Protein AF-A0A954F5W8-F1 (afdb_monomer)

Secondary structure (DSSP, 8-state):
-HHHHHHHHHHHHHHHHHHHHHHS------PPPPPPPP----------------PPPPPP--------------S---PPP------S-EEEEEE-TTT--EEEEEEEEEEEE-STTS-EEEEEEEEEEEE-TTT--EEEEEEEEEEEEEEEEETTTEEEEESGGGEEEEEEEEEEE-SSSTT-SEEEEEEEEEEETTTTEEE--TTSEEEEEETTEEEEEESEEEETTTTEEEETT-EEEEEEBTTS-EEEEEEPTT--EEEEEEEETTEEEEEEEEEEEEEEEE-SSS-EEEEEEEEEEEEEEETTTEEEEEEEEEEEEEEEEETTEEEEESEEEEEE-TTSSSEEEEEES-TT---EEE-TTS-EEE-

Mean predicted aligned error: 15.66 Å

Sequence (371 aa):
MRKLLIFALLLAAGLFALWRMDREGFTFQREPAEPQASTDTEAAAPEAAPPDAVTPANPPLGTQDPNGEEGQNPEGNQSPAFRAQIKGPASFNKYDQETGRRLFSFEAKDTQAIDAEAFQYRFLGVTVRTYDAVSEEQTAVLVSDAAEGTLDISRTGGLTGLANEGLLSMENVTVDVLQGHPLAPLKLTGEKIDVRIALGQFQSSGQSPVELIGQGIAAKGWALDMDRASGHVHFLGGGEFDFTLEDGSRAHFVTEKGTPLRLNRVETAGATQFTAHVDGGGTLTLEGDDPWTLEARGLSVLASRVGQDSLQIDRVDTSGTIRAQRGSNVFSGSGAKLVRLADMDGLDLSIQDNPKAAISFEDSTGQARTV

Solvent-accessible surface area (backbone atoms only — not comparable to full-atom values): 20203 Å² total; per-residue (Å²): 112,72,71,60,53,53,51,55,51,52,53,52,52,52,53,50,52,54,54,48,54,71,69,55,73,82,75,84,81,79,79,81,85,79,86,85,78,90,78,91,78,92,81,84,85,86,91,82,86,87,84,90,83,83,84,82,79,83,80,80,92,76,83,88,80,87,86,86,80,94,74,77,88,73,78,76,88,71,68,78,80,80,72,62,82,56,72,44,64,46,72,54,73,45,57,42,86,87,79,66,36,53,42,34,40,42,36,23,63,29,33,37,54,76,44,98,74,39,43,37,32,39,29,30,52,31,39,38,40,33,30,35,78,85,78,63,45,74,24,33,41,38,38,23,59,32,32,38,36,38,56,33,71,49,95,85,82,52,84,48,56,55,32,80,57,36,40,30,47,26,30,58,30,40,34,43,32,58,42,82,30,84,50,41,51,28,38,38,39,29,53,44,37,39,31,28,62,76,68,42,32,41,34,27,55,67,82,35,57,36,42,38,44,35,53,20,36,36,35,41,29,16,16,38,43,32,34,38,78,78,32,38,41,33,16,55,36,6,34,39,39,39,33,32,30,71,89,71,32,41,37,42,37,38,40,38,88,59,17,37,35,36,37,37,61,44,95,49,95,91,51,65,30,37,37,40,37,32,66,65,26,32,38,41,35,37,50,62,99,76,41,35,37,41,36,21,32,24,41,36,38,35,32,35,65,42,84,78,58,16,25,40,76,48,34,35,44,40,34,45,62,32,42,39,36,48,83,86,40,62,46,50,29,52,20,37,39,33,38,48,45,98,91,50,102,50,70,49,80,46,68,42,72,45,95,49,67,44,52,38,49,58,49,102,84,74,51,76,43,71,82

Nearest PDB structures (foldseek):
  2wvp-assembly1_A  TM=1.804E-01  e=6.155E+00  Escherichia coli K-12
  4v3h-assembly2_B  TM=1.853E-01  e=5.347E+00  Klebsiella oxytoca
  9e9r-assembly1_A  TM=1.272E-01  e=1.994E+00  Homo sapiens

Radius of gyration: 32.26 Å; Cα contacts (8 Å, |Δi|>4): 833; chains: 1; bounding box: 69×58×114 Å

pLDDT: mean 76.97, std 22.06, range [29.44, 98.31]

Structure (mmCIF, N/CA/C/O backbone):
data_AF-A0A954F5W8-F1
#
_entry.id   AF-A0A954F5W8-F1
#
loop_
_atom_site.group_PDB
_atom_site.id
_atom_site.type_symbol
_atom_site.label_atom_id
_atom_site.label_alt_id
_atom_site.label_comp_id
_atom_site.label_asym_id
_atom_site.label_entity_id
_atom_site.label_seq_id
_atom_site.pdbx_PDB_ins_code
_atom_site.Cartn_x
_atom_site.Cartn_y
_atom_site.Cartn_z
_atom_site.occupancy
_atom_site.B_iso_or_equiv
_atom_site.auth_seq_id
_atom_site.auth_comp_id
_atom_site.auth_asym_id
_atom_site.auth_atom_id
_atom_site.pdbx_PDB_model_num
ATOM 1 N N . MET A 1 1 ? -17.135 36.027 24.284 1.00 56.44 1 MET A N 1
ATOM 2 C CA . MET A 1 1 ? -17.533 37.089 23.325 1.00 56.44 1 MET A CA 1
ATOM 3 C C . MET A 1 1 ? -16.518 37.338 22.202 1.00 56.44 1 MET A C 1
ATOM 5 O O . MET A 1 1 ? -16.939 37.314 21.058 1.00 56.44 1 MET A O 1
ATOM 9 N N . ARG A 1 2 ? -15.205 37.511 22.456 1.00 47.22 2 ARG A N 1
ATOM 10 C CA . ARG A 1 2 ? -14.198 37.765 21.387 1.00 47.22 2 ARG A CA 1
ATOM 11 C C . ARG A 1 2 ? -14.176 36.730 20.246 1.00 47.22 2 ARG A C 1
ATOM 13 O O . ARG A 1 2 ? -14.121 37.122 19.090 1.00 47.22 2 ARG A O 1
ATOM 20 N N . LYS A 1 3 ? -14.279 35.431 20.557 1.00 55.47 3 LYS A N 1
ATOM 21 C CA . LYS A 1 3 ? -14.290 34.352 19.545 1.00 55.47 3 LYS A CA 1
ATOM 22 C C . LYS A 1 3 ? -15.509 34.413 18.607 1.00 55.47 3 LYS A C 1
ATOM 24 O O . LYS A 1 3 ? -15.385 34.138 17.422 1.00 55.47 3 LYS A O 1
ATOM 29 N N . LEU A 1 4 ? -16.658 34.853 19.123 1.00 73.31 4 LEU A N 1
ATOM 30 C CA . LEU A 1 4 ? -17.909 34.964 18.363 1.00 73.31 4 LEU A CA 1
ATOM 31 C C . LEU A 1 4 ? -17.871 36.152 17.384 1.00 73.31 4 LEU A C 1
ATOM 33 O O . LEU A 1 4 ? -18.421 36.082 16.292 1.00 73.31 4 LEU A O 1
ATOM 37 N N . LEU A 1 5 ? -17.142 37.210 17.752 1.00 80.31 5 LEU A N 1
ATOM 38 C CA . LEU A 1 5 ? -16.948 38.398 16.923 1.00 80.31 5 LEU A CA 1
ATOM 39 C C . LEU A 1 5 ? -15.986 38.130 15.752 1.00 80.31 5 LEU A C 1
ATOM 41 O O . LEU A 1 5 ? -16.235 38.602 14.650 1.00 80.31 5 LEU A O 1
ATOM 45 N N . ILE A 1 6 ? -14.945 37.312 15.959 1.00 83.56 6 ILE A N 1
ATOM 46 C CA . ILE A 1 6 ? -14.028 36.875 14.888 1.00 83.56 6 ILE A CA 1
ATOM 47 C C . ILE A 1 6 ? -14.756 35.973 13.884 1.00 83.56 6 ILE A C 1
ATOM 49 O O . ILE A 1 6 ? -14.617 36.164 12.678 1.00 83.56 6 ILE A O 1
ATOM 53 N N . PHE A 1 7 ? -15.576 35.034 14.368 1.00 85.31 7 PHE A N 1
ATOM 54 C CA . PHE A 1 7 ? -16.346 34.144 13.498 1.00 85.31 7 PHE A CA 1
ATOM 55 C C . PHE A 1 7 ? -17.342 34.916 12.619 1.00 85.31 7 PHE A C 1
ATOM 57 O O . PHE A 1 7 ? -17.400 34.694 11.413 1.00 85.31 7 PHE A O 1
ATOM 64 N N . ALA A 1 8 ? -18.060 35.889 13.193 1.00 85.00 8 ALA A N 1
ATOM 65 C CA . ALA A 1 8 ? -18.967 36.749 12.432 1.00 85.00 8 ALA A CA 1
ATOM 66 C C . ALA A 1 8 ? -18.239 37.569 11.347 1.00 85.00 8 ALA A C 1
ATOM 68 O O . ALA A 1 8 ? -18.777 37.768 10.260 1.00 85.00 8 ALA A O 1
ATOM 69 N N . LEU A 1 9 ? -17.003 38.005 11.616 1.00 82.44 9 LEU A N 1
ATOM 70 C CA . LEU A 1 9 ? -16.188 38.780 10.675 1.00 82.44 9 LEU A CA 1
ATOM 71 C C . LEU A 1 9 ? -15.692 37.932 9.494 1.00 82.44 9 LEU A C 1
ATOM 73 O O . LEU A 1 9 ? -15.754 38.380 8.351 1.00 82.44 9 LEU A O 1
ATOM 77 N N . LEU A 1 10 ? -15.262 36.693 9.755 1.00 85.69 10 LEU A N 1
ATOM 78 C CA . LEU A 1 10 ? -14.849 35.753 8.707 1.00 85.69 10 LEU A CA 1
ATOM 79 C C . LEU A 1 10 ? -16.028 35.332 7.825 1.00 85.69 10 LEU A C 1
ATOM 81 O O . LEU A 1 10 ? -15.900 35.276 6.602 1.00 85.69 10 LEU A O 1
ATOM 85 N N . LEU A 1 11 ? -17.194 35.104 8.433 1.00 87.88 11 LEU A N 1
ATOM 86 C CA . LEU A 1 11 ? -18.399 34.712 7.708 1.00 87.88 11 LEU A CA 1
ATOM 87 C C . LEU A 1 11 ? -18.921 35.851 6.814 1.00 87.88 11 LEU A C 1
ATOM 89 O O . LEU A 1 11 ? -19.306 35.611 5.671 1.00 87.88 11 LEU A O 1
ATOM 93 N N . ALA A 1 12 ? -18.844 37.102 7.284 1.00 84.81 12 ALA A N 1
ATOM 94 C CA . ALA A 1 12 ? -19.176 38.277 6.479 1.00 84.81 12 ALA A CA 1
ATOM 95 C C . ALA A 1 12 ? -18.200 38.486 5.303 1.00 84.81 12 ALA A C 1
ATOM 97 O O . ALA A 1 12 ? -18.636 38.815 4.199 1.00 84.81 12 ALA A O 1
ATOM 98 N N . ALA A 1 13 ? -16.898 38.255 5.508 1.00 83.62 13 ALA A N 1
ATOM 99 C CA . ALA A 1 13 ? -15.897 38.362 4.445 1.00 83.62 13 ALA A CA 1
ATOM 100 C C . ALA A 1 13 ? -16.085 37.290 3.354 1.00 83.62 13 ALA A C 1
ATOM 102 O O . ALA A 1 13 ? -16.011 37.606 2.165 1.00 83.62 13 ALA A O 1
ATOM 103 N N . GLY A 1 14 ? -16.394 36.047 3.744 1.00 84.06 14 GLY A N 1
ATOM 104 C CA . GLY A 1 14 ? -16.675 34.959 2.802 1.00 84.06 14 GLY A CA 1
ATOM 105 C C . GLY A 1 14 ? -17.929 35.209 1.961 1.00 84.06 14 GLY A C 1
ATOM 106 O O . GLY A 1 14 ? -17.897 35.056 0.740 1.00 84.06 14 GLY A O 1
ATOM 107 N N . LEU A 1 15 ? -19.014 35.678 2.589 1.00 86.31 15 LEU A N 1
ATOM 108 C CA . LEU A 1 15 ? -20.248 36.037 1.880 1.00 86.31 15 LEU A CA 1
ATOM 109 C C . LEU A 1 15 ? -20.046 37.208 0.907 1.00 86.31 15 LEU A C 1
ATOM 111 O O . LEU A 1 15 ? -20.623 37.204 -0.179 1.00 86.31 15 LEU A O 1
ATOM 115 N N . PHE A 1 16 ? -19.200 38.183 1.251 1.00 82.81 16 PHE A N 1
ATOM 116 C CA . PHE A 1 16 ? -18.884 39.302 0.361 1.00 82.81 16 PHE A CA 1
ATOM 117 C C . PHE A 1 16 ? -18.081 38.866 -0.876 1.00 82.81 16 PHE A C 1
ATOM 119 O O . PHE A 1 16 ? -18.345 39.351 -1.975 1.00 82.81 16 PHE A O 1
ATOM 126 N N . ALA A 1 17 ? -17.139 37.928 -0.726 1.00 76.06 17 ALA A N 1
ATOM 127 C CA . ALA A 1 17 ? -16.372 37.385 -1.849 1.00 76.06 17 ALA A CA 1
ATOM 128 C C . ALA A 1 17 ? -17.260 36.593 -2.827 1.00 76.06 17 ALA A C 1
ATOM 130 O O . ALA A 1 17 ? -17.173 36.802 -4.036 1.00 76.06 17 ALA A O 1
ATOM 131 N N . LEU A 1 18 ? -18.166 35.759 -2.301 1.00 74.94 18 LEU A N 1
ATOM 132 C CA . LEU A 1 18 ? -19.150 35.013 -3.097 1.00 74.94 18 LEU A CA 1
ATOM 133 C C . LEU A 1 18 ? -20.105 35.944 -3.851 1.00 74.94 18 LEU A C 1
ATOM 135 O O . LEU A 1 18 ? -20.321 35.771 -5.047 1.00 74.94 18 LEU A O 1
ATOM 139 N N . TRP A 1 19 ? -20.621 36.976 -3.179 1.00 84.25 19 TRP A N 1
ATOM 140 C CA . TRP A 1 19 ? -21.486 37.966 -3.822 1.00 84.25 19 TRP A CA 1
ATOM 141 C C . TRP A 1 19 ? -20.760 38.763 -4.916 1.00 84.25 19 TRP A C 1
ATOM 143 O O . TRP A 1 19 ? -21.360 39.113 -5.931 1.00 84.25 19 TRP A O 1
ATOM 153 N N . ARG A 1 20 ? -19.460 39.033 -4.746 1.00 77.00 20 ARG A N 1
ATOM 154 C CA . ARG A 1 20 ? -18.655 39.722 -5.761 1.00 77.00 20 ARG A CA 1
ATOM 155 C C . ARG A 1 20 ? -18.408 38.849 -6.996 1.00 77.00 20 ARG A C 1
ATOM 157 O O . ARG A 1 20 ? -18.512 39.361 -8.107 1.00 77.00 20 ARG A O 1
ATOM 164 N N . MET A 1 21 ? -18.135 37.557 -6.810 1.00 73.31 21 MET A N 1
ATOM 165 C CA . MET A 1 21 ? -17.933 36.608 -7.915 1.00 73.31 21 MET A CA 1
ATOM 166 C C . MET A 1 21 ? -19.191 36.414 -8.769 1.00 73.31 21 MET A C 1
ATOM 168 O O . MET A 1 21 ? -19.081 36.284 -9.982 1.00 73.31 21 MET A O 1
ATOM 172 N N . ASP A 1 22 ? -20.378 36.455 -8.161 1.00 73.31 22 ASP A N 1
ATOM 173 C CA . ASP A 1 22 ? -21.650 36.337 -8.889 1.00 73.31 22 ASP A CA 1
ATOM 174 C C . ASP A 1 22 ? -21.982 37.604 -9.705 1.00 73.31 22 ASP A C 1
ATOM 176 O O . ASP A 1 22 ? -22.660 37.558 -10.731 1.00 73.31 22 ASP A O 1
ATOM 180 N N . ARG A 1 23 ? -21.471 38.768 -9.277 1.00 69.88 23 ARG A N 1
ATOM 181 C CA . ARG A 1 23 ? -21.749 40.061 -9.924 1.00 69.88 23 ARG A CA 1
ATOM 182 C C . ARG A 1 23 ? -20.762 40.420 -11.034 1.00 69.88 23 ARG A C 1
ATOM 184 O O . ARG A 1 23 ? -21.131 41.121 -11.974 1.00 69.88 23 ARG A O 1
ATOM 191 N N . GLU A 1 24 ? -19.520 39.962 -10.925 1.00 61.69 24 GLU A N 1
ATOM 192 C CA . GLU A 1 24 ? -18.472 40.134 -11.933 1.00 61.69 24 GLU A CA 1
ATOM 193 C C . GLU A 1 24 ? -18.426 38.877 -12.817 1.00 61.69 24 GLU A C 1
ATOM 195 O O . GLU A 1 24 ? -17.541 38.040 -12.678 1.00 61.69 24 GLU A O 1
ATOM 200 N N . GLY A 1 25 ? -19.422 38.717 -13.698 1.00 45.94 25 GLY A N 1
ATOM 201 C CA . GLY A 1 25 ? -19.522 37.580 -14.619 1.00 45.94 25 GLY A CA 1
ATOM 202 C C . GLY A 1 25 ? -18.212 37.326 -15.372 1.00 45.94 25 GLY A C 1
ATOM 203 O O . GLY A 1 25 ? -17.860 38.056 -16.297 1.00 45.94 25 GLY A O 1
ATOM 204 N N . PHE A 1 26 ? -17.489 36.283 -14.964 1.00 47.78 26 PHE A N 1
ATOM 205 C CA . PHE A 1 26 ? -16.217 35.877 -15.551 1.00 47.78 26 PHE A CA 1
ATOM 206 C C . PHE A 1 26 ? -16.460 35.227 -16.920 1.00 47.78 26 PHE A C 1
ATOM 208 O O . PHE A 1 26 ? -16.742 34.034 -17.029 1.00 47.78 26 PHE A O 1
ATOM 215 N N . THR A 1 27 ? -16.350 36.008 -17.992 1.00 42.00 27 THR A N 1
ATOM 216 C CA . THR A 1 27 ? -16.247 35.474 -19.354 1.00 42.00 27 THR A CA 1
ATOM 217 C C . THR A 1 27 ? -14.797 35.095 -19.640 1.00 42.00 27 THR A C 1
ATOM 219 O O . THR A 1 27 ? -13.949 35.972 -19.798 1.00 42.00 27 THR A O 1
ATOM 222 N N . PHE A 1 28 ? -14.509 33.796 -19.740 1.00 41.25 28 PHE A N 1
ATOM 223 C CA . PHE A 1 28 ? -13.257 33.299 -20.315 1.00 41.25 28 PHE A CA 1
ATOM 224 C C . PHE A 1 28 ? -13.209 33.668 -21.806 1.00 41.25 28 PHE A C 1
ATOM 226 O O . PHE A 1 28 ? -13.821 33.004 -22.643 1.00 41.25 28 PHE A O 1
ATOM 233 N N . GLN A 1 29 ? -12.490 34.739 -22.149 1.00 36.97 29 GLN A N 1
ATOM 234 C CA . GLN A 1 29 ? -12.082 35.001 -23.527 1.00 36.97 29 GLN A CA 1
ATOM 235 C C . GLN A 1 29 ? -10.975 34.011 -23.896 1.00 36.97 29 GLN A C 1
ATOM 237 O O . GLN A 1 29 ? -9.839 34.115 -23.444 1.00 36.97 29 GLN A O 1
ATOM 242 N N . ARG A 1 30 ? -11.342 33.011 -24.698 1.00 39.22 30 ARG A N 1
ATOM 243 C CA . ARG A 1 30 ? -10.414 32.088 -25.348 1.00 39.22 30 ARG A CA 1
ATOM 244 C C . ARG A 1 30 ? -9.872 32.791 -26.591 1.00 39.22 30 ARG A C 1
ATOM 246 O O . ARG A 1 30 ? -10.591 32.937 -27.576 1.00 39.22 30 ARG A O 1
ATOM 253 N N . GLU A 1 31 ? -8.643 33.278 -26.510 1.00 37.88 31 GLU A N 1
ATOM 254 C CA . GLU A 1 31 ? -7.922 33.865 -27.639 1.00 37.88 31 GLU A CA 1
ATOM 255 C C . GLU A 1 31 ? -7.541 32.736 -28.623 1.00 37.88 31 GLU A C 1
ATOM 257 O O . GLU A 1 31 ? -6.963 31.732 -28.194 1.00 37.88 31 GLU A O 1
ATOM 262 N N . PRO A 1 32 ? -7.923 32.805 -29.912 1.00 40.12 32 PRO A N 1
ATOM 263 C CA . PRO A 1 32 ? -7.523 31.805 -30.890 1.00 40.12 32 PRO A CA 1
ATOM 264 C C . PRO A 1 32 ? -6.090 32.081 -31.359 1.00 40.12 32 PRO A C 1
ATOM 266 O O . PRO A 1 32 ? -5.761 33.193 -31.762 1.00 40.12 32 PRO A O 1
ATOM 269 N N . ALA A 1 33 ? -5.245 31.052 -31.318 1.00 37.91 33 ALA A N 1
ATOM 270 C CA . ALA A 1 33 ? -3.881 31.108 -31.826 1.00 37.91 33 ALA A CA 1
ATOM 271 C C . ALA A 1 33 ? -3.873 31.292 -33.355 1.00 37.91 33 ALA A C 1
ATOM 273 O O . ALA A 1 33 ? -4.386 30.446 -34.091 1.00 37.91 33 ALA A O 1
ATOM 274 N N . GLU A 1 34 ? -3.273 32.386 -33.829 1.00 39.66 34 GLU A N 1
ATOM 275 C CA . GLU A 1 34 ? -2.890 32.553 -35.232 1.00 39.66 34 GLU A CA 1
ATOM 276 C C . GLU A 1 34 ? -1.622 31.735 -35.556 1.00 39.66 34 GLU A C 1
ATOM 278 O O . GLU A 1 34 ? -0.712 31.646 -34.726 1.00 39.66 34 GLU A O 1
ATOM 283 N N . PRO A 1 35 ? -1.522 31.151 -36.764 1.00 42.19 35 PRO A N 1
ATOM 284 C CA . PRO A 1 35 ? -0.353 30.398 -37.198 1.00 42.19 35 PRO A CA 1
ATOM 285 C C . PRO A 1 35 ? 0.707 31.342 -37.786 1.00 42.19 35 PRO A C 1
ATOM 287 O O . PRO A 1 35 ? 0.440 32.054 -38.755 1.00 42.19 35 PRO A O 1
ATOM 290 N N . GLN A 1 36 ? 1.932 31.327 -37.250 1.00 36.62 36 GLN A N 1
ATOM 291 C CA . GLN A 1 36 ? 3.058 32.008 -37.893 1.00 36.62 36 GLN A CA 1
ATOM 292 C C . GLN A 1 36 ? 3.742 31.106 -38.920 1.00 36.62 36 GLN A C 1
ATOM 294 O O . GLN A 1 36 ? 4.206 30.006 -38.623 1.00 36.62 36 GLN A O 1
ATOM 299 N N . ALA A 1 37 ? 3.763 31.623 -40.145 1.00 36.84 37 ALA A N 1
ATOM 300 C CA . ALA A 1 37 ? 4.443 31.086 -41.303 1.00 36.84 37 ALA A CA 1
ATOM 301 C C . ALA A 1 37 ? 5.967 31.280 -41.222 1.00 36.84 37 ALA A C 1
ATOM 303 O O . ALA A 1 37 ? 6.479 32.224 -40.625 1.00 36.84 37 ALA A O 1
ATOM 304 N N . SER A 1 38 ? 6.643 30.359 -41.897 1.00 41.91 38 SER A N 1
ATOM 305 C CA . SER A 1 38 ? 8.060 30.285 -42.235 1.00 41.91 38 SER A CA 1
ATOM 306 C C . SER A 1 38 ? 8.661 31.570 -42.813 1.00 41.91 38 SER A C 1
ATOM 308 O O . SER A 1 38 ? 8.092 32.173 -43.724 1.00 41.91 38 SER A O 1
ATOM 310 N N . THR A 1 39 ? 9.884 31.881 -42.387 1.00 33.19 39 THR A N 1
ATOM 311 C CA . THR A 1 39 ? 10.816 32.747 -43.116 1.00 33.19 39 THR A CA 1
ATOM 312 C C . THR A 1 39 ? 12.123 32.004 -43.376 1.00 33.19 39 THR A C 1
ATOM 314 O O . THR A 1 39 ? 12.854 31.643 -42.454 1.00 33.19 39 THR A O 1
ATOM 317 N N . ASP A 1 40 ? 12.395 31.803 -44.665 1.00 35.69 40 ASP A N 1
ATOM 318 C CA . ASP A 1 40 ? 13.707 31.507 -45.226 1.00 35.69 40 ASP A CA 1
ATOM 319 C C . ASP A 1 40 ? 14.674 32.655 -44.920 1.00 35.69 40 ASP A C 1
ATOM 321 O O . ASP A 1 40 ? 14.329 33.824 -45.098 1.00 35.69 40 ASP A O 1
ATOM 325 N N . THR A 1 41 ? 15.910 32.345 -44.527 1.00 34.56 41 THR A N 1
ATOM 326 C CA . THR A 1 41 ? 17.062 33.238 -44.726 1.00 34.56 41 THR A CA 1
ATOM 327 C C . THR A 1 41 ? 18.343 32.412 -44.862 1.00 34.56 41 THR A C 1
ATOM 329 O O . THR A 1 41 ? 18.938 31.946 -43.896 1.00 34.56 41 THR A O 1
ATOM 332 N N . GLU A 1 42 ? 18.692 32.208 -46.128 1.00 33.09 42 GLU A N 1
ATOM 333 C CA . GLU A 1 42 ? 20.019 32.247 -46.749 1.00 33.09 42 GLU A CA 1
ATOM 334 C C . GLU A 1 42 ? 21.211 32.646 -45.850 1.00 33.09 42 GLU A C 1
ATOM 336 O O . GLU A 1 42 ? 21.292 33.770 -45.358 1.00 33.09 42 GLU A O 1
ATOM 341 N N . ALA A 1 43 ? 22.202 31.754 -45.726 1.00 33.75 43 ALA A N 1
ATOM 342 C CA . ALA A 1 43 ? 23.580 32.117 -45.394 1.00 33.75 43 ALA A CA 1
ATOM 343 C C . ALA A 1 43 ? 24.572 31.086 -45.962 1.00 33.75 43 ALA A C 1
ATOM 345 O O . ALA A 1 43 ? 24.365 29.876 -45.892 1.00 33.75 43 ALA A O 1
ATOM 346 N N . ALA A 1 44 ? 25.631 31.620 -46.565 1.00 33.19 44 ALA A N 1
ATOM 347 C CA . ALA A 1 44 ? 26.596 30.967 -47.436 1.00 33.19 44 ALA A CA 1
ATOM 348 C C . ALA A 1 44 ? 27.561 29.972 -46.757 1.00 33.19 44 ALA A C 1
ATOM 350 O O . ALA A 1 44 ? 27.794 29.995 -45.550 1.00 33.19 44 ALA A O 1
ATOM 351 N N . ALA A 1 45 ? 28.157 29.138 -47.615 1.00 36.44 45 ALA A N 1
ATOM 352 C CA . ALA A 1 45 ? 29.194 28.144 -47.348 1.00 36.44 45 ALA A CA 1
ATOM 353 C C . ALA A 1 45 ? 30.484 28.716 -46.723 1.00 36.44 45 ALA A C 1
ATOM 355 O O . ALA A 1 45 ? 30.796 29.900 -46.879 1.00 36.44 45 ALA A O 1
ATOM 356 N N . PRO A 1 46 ? 31.319 27.828 -46.154 1.00 44.28 46 PRO A N 1
ATOM 357 C CA . PRO A 1 46 ? 32.644 27.708 -46.751 1.00 44.28 46 PRO A CA 1
ATOM 358 C C . PRO A 1 46 ? 33.088 26.267 -47.040 1.00 44.28 46 PRO A C 1
ATOM 360 O O . PRO A 1 46 ? 32.699 25.288 -46.409 1.00 44.28 46 PRO A O 1
ATOM 363 N N . GLU A 1 47 ? 33.936 26.227 -48.055 1.00 36.03 47 GLU A N 1
ATOM 364 C CA . GLU A 1 47 ? 34.663 25.146 -48.703 1.00 36.03 47 GLU A CA 1
ATOM 365 C C . GLU A 1 47 ? 35.718 24.488 -47.793 1.00 36.03 47 GLU A C 1
ATOM 367 O O . GLU A 1 47 ? 36.558 25.175 -47.214 1.00 36.03 47 GLU A O 1
ATOM 372 N N . ALA A 1 48 ? 35.709 23.152 -47.717 1.00 34.00 48 ALA A N 1
ATOM 373 C CA . ALA A 1 48 ? 36.880 22.324 -47.408 1.00 34.00 48 ALA A CA 1
ATOM 374 C C . ALA A 1 48 ? 36.631 20.863 -47.845 1.00 34.00 48 ALA A C 1
ATOM 376 O O . ALA A 1 48 ? 35.760 20.181 -47.309 1.00 34.00 48 ALA A O 1
ATOM 377 N N . ALA A 1 49 ? 37.399 20.381 -48.824 1.00 37.44 49 ALA A N 1
ATOM 378 C CA . ALA A 1 49 ? 37.604 18.954 -49.129 1.00 37.44 49 ALA A CA 1
ATOM 379 C C . ALA A 1 49 ? 38.877 18.450 -48.394 1.00 37.44 49 ALA A C 1
ATOM 381 O O . ALA A 1 49 ? 39.552 19.301 -47.802 1.00 37.44 49 ALA A O 1
ATOM 382 N N . PRO A 1 50 ? 39.346 17.177 -48.488 1.00 49.72 50 PRO A N 1
ATOM 383 C CA . PRO A 1 50 ? 38.813 15.892 -49.016 1.00 49.72 50 PRO A CA 1
ATOM 384 C C . PRO A 1 50 ? 39.018 14.756 -47.933 1.00 49.72 50 PRO A C 1
ATOM 386 O O . PRO A 1 50 ? 39.091 15.139 -46.764 1.00 49.72 50 PRO A O 1
ATOM 389 N N . PRO A 1 51 ? 39.179 13.418 -48.172 1.00 46.16 51 PRO A N 1
ATOM 390 C CA . PRO A 1 51 ? 39.175 12.613 -49.407 1.00 46.16 51 PRO A CA 1
ATOM 391 C C . PRO A 1 51 ? 38.396 11.267 -49.391 1.00 46.16 51 PRO A C 1
ATOM 393 O O . PRO A 1 51 ? 37.987 10.747 -48.359 1.00 46.16 51 PRO A O 1
ATOM 396 N N . ASP A 1 52 ? 38.247 10.721 -50.604 1.00 35.47 52 ASP A N 1
ATOM 397 C CA . ASP A 1 52 ? 38.169 9.307 -51.007 1.00 35.47 52 ASP A CA 1
ATOM 398 C C . ASP A 1 52 ? 37.300 8.329 -50.195 1.00 35.47 52 ASP A C 1
ATOM 400 O O . ASP A 1 52 ? 37.752 7.675 -49.256 1.00 35.47 52 ASP A O 1
ATOM 404 N N . ALA A 1 53 ? 36.081 8.088 -50.695 1.00 37.62 53 ALA A N 1
ATOM 405 C CA . ALA A 1 53 ? 35.312 6.887 -50.385 1.00 37.62 53 ALA A CA 1
ATOM 406 C C . ALA A 1 53 ? 34.993 6.101 -51.667 1.00 37.62 53 ALA A C 1
ATOM 408 O O . ALA A 1 53 ? 34.216 6.505 -52.530 1.00 37.62 53 ALA A O 1
ATOM 409 N N . VAL A 1 54 ? 35.666 4.958 -51.736 1.00 35.75 54 VAL A N 1
ATOM 410 C CA . VAL A 1 54 ? 35.534 3.814 -52.634 1.00 35.75 54 VAL A CA 1
ATOM 411 C C . VAL A 1 54 ? 34.081 3.513 -53.019 1.00 35.75 54 VAL A C 1
ATOM 413 O O . VAL A 1 54 ? 33.227 3.294 -52.166 1.00 35.75 54 VAL A O 1
ATOM 416 N N . THR A 1 55 ? 33.833 3.422 -54.325 1.00 35.94 55 THR A N 1
ATOM 417 C CA . THR A 1 55 ? 32.626 2.853 -54.938 1.00 35.94 55 THR A CA 1
ATOM 418 C C . THR A 1 55 ? 32.551 1.340 -54.689 1.00 35.94 55 THR A C 1
ATOM 420 O O . THR A 1 55 ? 33.457 0.627 -55.127 1.00 35.94 55 THR A O 1
ATOM 423 N N . PRO A 1 56 ? 31.479 0.794 -54.087 1.00 38.59 56 PRO A N 1
ATOM 424 C CA . PRO A 1 56 ? 31.180 -0.626 -54.200 1.00 38.59 56 PRO A CA 1
ATOM 425 C C . PRO A 1 56 ? 30.355 -0.887 -55.462 1.00 38.59 56 PRO A C 1
ATOM 427 O O . PRO A 1 56 ? 29.342 -0.242 -55.727 1.00 38.59 56 PRO A O 1
ATOM 430 N N . ALA A 1 57 ? 30.841 -1.845 -56.240 1.00 32.03 57 ALA A N 1
ATOM 431 C CA . ALA A 1 57 ? 30.275 -2.335 -57.482 1.00 32.03 57 ALA A CA 1
ATOM 432 C C . ALA A 1 57 ? 28.839 -2.879 -57.340 1.00 32.03 57 ALA A C 1
ATOM 434 O O . ALA A 1 57 ? 28.526 -3.623 -56.410 1.00 32.03 57 ALA A O 1
ATOM 435 N N . ASN A 1 58 ? 28.009 -2.579 -58.342 1.00 38.94 58 ASN A N 1
ATOM 436 C CA . ASN A 1 58 ? 26.790 -3.326 -58.658 1.00 38.94 58 ASN A CA 1
ATOM 437 C C . ASN A 1 58 ? 27.130 -4.789 -59.009 1.00 38.94 58 ASN A C 1
ATOM 439 O O . ASN A 1 58 ? 28.016 -5.007 -59.841 1.00 38.94 58 ASN A O 1
ATOM 443 N N . PRO A 1 59 ? 26.393 -5.789 -58.495 1.00 45.12 59 PRO A N 1
ATOM 444 C CA . PRO A 1 59 ? 26.304 -7.096 -59.131 1.00 45.12 59 PRO A CA 1
ATOM 445 C C . PRO A 1 59 ? 25.258 -7.094 -60.272 1.00 45.12 59 PRO A C 1
ATOM 447 O O . PRO A 1 59 ? 24.411 -6.201 -60.344 1.00 45.12 59 PRO A O 1
ATOM 450 N N . PRO A 1 60 ? 25.360 -8.043 -61.220 1.00 41.28 60 PRO A N 1
ATOM 451 C CA . PRO A 1 60 ? 24.915 -7.855 -62.598 1.00 41.28 60 PRO A CA 1
ATOM 452 C C . PRO A 1 60 ? 23.418 -8.082 -62.835 1.00 41.28 60 PRO A C 1
ATOM 454 O O . PRO A 1 60 ? 22.764 -8.873 -62.159 1.00 41.28 60 PRO A O 1
ATOM 457 N N . LEU A 1 61 ? 22.936 -7.416 -63.893 1.00 36.28 61 LEU A N 1
ATOM 458 C CA . LEU A 1 61 ? 21.686 -7.685 -64.601 1.00 36.28 61 LEU A CA 1
ATOM 459 C C . LEU A 1 61 ? 21.516 -9.189 -64.875 1.00 36.28 61 LEU A C 1
ATOM 461 O O . LEU A 1 61 ? 22.282 -9.778 -65.638 1.00 36.28 61 LEU A O 1
ATOM 465 N N . GLY A 1 62 ? 20.460 -9.765 -64.304 1.00 31.03 62 GLY A N 1
ATOM 466 C CA . GLY A 1 62 ? 19.844 -11.007 -64.752 1.00 31.03 62 GLY A CA 1
ATOM 467 C C . GLY A 1 62 ? 18.659 -10.695 -65.666 1.00 31.03 62 GLY A C 1
ATOM 468 O O . GLY A 1 62 ? 17.799 -9.887 -65.334 1.00 31.03 62 GLY A O 1
ATOM 469 N N . THR A 1 63 ? 18.687 -11.319 -66.834 1.00 35.31 63 THR A N 1
ATOM 470 C CA . THR A 1 63 ? 17.735 -11.333 -67.953 1.00 35.31 63 THR A CA 1
ATOM 471 C C . THR A 1 63 ? 16.245 -11.232 -67.605 1.00 35.31 63 THR A C 1
ATOM 473 O O . THR A 1 63 ? 15.717 -12.030 -66.835 1.00 35.31 63 THR A O 1
ATOM 476 N N . GLN A 1 64 ? 15.569 -10.297 -68.283 1.00 30.34 64 GLN A N 1
ATOM 477 C CA . GLN A 1 64 ? 14.128 -10.321 -68.540 1.00 30.34 64 GLN A CA 1
ATOM 478 C C . GLN A 1 64 ? 13.766 -11.542 -69.395 1.00 30.34 64 GLN A C 1
ATOM 480 O O . GLN A 1 64 ? 14.392 -11.764 -70.431 1.00 30.34 64 GLN A O 1
ATOM 485 N N . ASP A 1 65 ? 12.713 -12.251 -68.998 1.00 33.88 65 ASP A N 1
ATOM 486 C CA . ASP A 1 65 ? 11.915 -13.117 -69.866 1.00 33.88 65 ASP A CA 1
ATOM 487 C C . ASP A 1 65 ? 10.476 -12.548 -69.862 1.00 33.88 65 ASP A C 1
ATOM 489 O O . ASP A 1 65 ? 9.945 -12.293 -68.773 1.00 33.88 65 ASP A O 1
ATOM 493 N N . PRO A 1 66 ? 9.862 -12.225 -71.017 1.00 40.62 66 PRO A N 1
ATOM 494 C CA . PRO A 1 66 ? 8.513 -11.672 -71.087 1.00 40.62 66 PRO A CA 1
ATOM 495 C C . PRO A 1 66 ? 7.465 -12.767 -71.358 1.00 40.62 66 PRO A C 1
ATOM 497 O O . PRO A 1 66 ? 7.711 -13.683 -72.138 1.00 40.62 66 PRO A O 1
ATOM 500 N N . ASN A 1 67 ? 6.263 -12.576 -70.796 1.00 33.69 67 ASN A N 1
ATOM 501 C CA . ASN A 1 67 ? 5.075 -13.458 -70.761 1.00 33.69 67 ASN A CA 1
ATOM 502 C C . ASN A 1 67 ? 5.086 -14.388 -69.532 1.00 33.69 67 ASN A C 1
ATOM 504 O O . ASN A 1 67 ? 5.938 -15.252 -69.419 1.00 33.69 67 ASN A O 1
ATOM 508 N N . GLY A 1 68 ? 4.201 -14.293 -68.543 1.00 29.44 68 GLY A N 1
ATOM 509 C CA . GLY A 1 68 ? 2.860 -13.723 -68.494 1.00 29.44 68 GLY A CA 1
ATOM 510 C C . GLY A 1 68 ? 1.931 -14.829 -68.010 1.00 29.44 68 GLY A C 1
ATOM 511 O O . GLY A 1 68 ? 1.613 -15.701 -68.802 1.00 29.44 68 GLY A O 1
ATOM 512 N N . GLU A 1 69 ? 1.529 -14.801 -66.738 1.00 33.38 69 GLU A N 1
ATOM 513 C CA . GLU A 1 69 ? 0.330 -15.485 -66.244 1.00 33.38 69 GLU A CA 1
ATOM 514 C C . GLU A 1 69 ? -0.076 -14.900 -64.881 1.00 33.38 69 GLU A C 1
ATOM 516 O O . GLU A 1 69 ? 0.725 -14.773 -63.954 1.00 33.38 69 GLU A O 1
ATOM 521 N N . GLU A 1 70 ? -1.332 -14.463 -64.819 1.00 41.47 70 GLU A N 1
ATOM 522 C CA . GLU A 1 70 ? -2.022 -13.937 -63.649 1.00 41.47 70 GLU A CA 1
ATOM 523 C C . GLU A 1 70 ? -2.066 -14.996 -62.541 1.00 41.47 70 GLU A C 1
ATOM 525 O O . GLU A 1 70 ? -2.632 -16.074 -62.709 1.00 41.47 70 GLU A O 1
ATOM 530 N N . GLY A 1 71 ? -1.501 -14.673 -61.379 1.00 32.22 71 GLY A N 1
ATOM 531 C CA . GLY A 1 71 ? -1.495 -15.554 -60.221 1.00 32.22 71 GLY A CA 1
ATOM 532 C C . GLY A 1 71 ? -1.522 -14.750 -58.932 1.00 32.22 71 GLY A C 1
ATOM 533 O O . GLY A 1 71 ? -0.490 -14.284 -58.477 1.00 32.22 71 GLY A O 1
ATOM 534 N N . GLN A 1 72 ? -2.729 -14.594 -58.387 1.00 32.25 72 GLN A N 1
ATOM 535 C CA . GLN A 1 72 ? -3.035 -14.489 -56.956 1.00 32.25 72 GLN A CA 1
ATOM 536 C C . GLN A 1 72 ? -2.143 -13.549 -56.131 1.00 32.25 72 GLN A C 1
ATOM 538 O O . GLN A 1 72 ? -1.070 -13.912 -55.667 1.00 32.25 72 GLN A O 1
ATOM 543 N N . ASN A 1 73 ? -2.683 -12.359 -55.863 1.00 33.97 73 ASN A N 1
ATOM 544 C CA . ASN A 1 73 ? -2.275 -11.472 -54.778 1.00 33.97 73 ASN A CA 1
ATOM 545 C C . ASN A 1 73 ? -2.186 -12.273 -53.458 1.00 33.97 73 ASN A C 1
ATOM 547 O O . ASN A 1 73 ? -3.241 -12.658 -52.943 1.00 33.97 73 ASN A O 1
ATOM 551 N N . PRO A 1 74 ? -0.989 -12.562 -52.909 1.00 37.94 74 PRO A N 1
ATOM 552 C CA . PRO A 1 74 ? -0.906 -13.103 -51.574 1.00 37.94 74 PRO A CA 1
ATOM 553 C C . PRO A 1 74 ? -1.122 -11.948 -50.601 1.00 37.94 74 PRO A C 1
ATOM 555 O O . PRO A 1 74 ? -0.499 -10.887 -50.673 1.00 37.94 74 PRO A O 1
ATOM 558 N N . GLU A 1 75 ? -2.071 -12.184 -49.714 1.00 36.53 75 GLU A N 1
ATOM 559 C CA . GLU A 1 75 ? -2.291 -11.482 -48.466 1.00 36.53 75 GLU A CA 1
ATOM 560 C C . GLU A 1 75 ? -0.989 -10.974 -47.832 1.00 36.53 75 GLU A C 1
ATOM 562 O O . GLU A 1 75 ? 0.008 -11.686 -47.748 1.00 36.53 75 GLU A O 1
ATOM 567 N N . GLY A 1 76 ? -1.047 -9.742 -47.323 1.00 33.31 76 GLY A N 1
ATOM 568 C CA . GLY A 1 76 ? -0.221 -9.298 -46.208 1.00 33.31 76 GLY A CA 1
ATOM 569 C C . GLY A 1 76 ? 1.281 -9.441 -46.414 1.00 33.31 76 GLY A C 1
ATOM 570 O O . GLY A 1 76 ? 1.907 -10.342 -45.862 1.00 33.31 76 GLY A O 1
ATOM 571 N N . ASN A 1 77 ? 1.897 -8.441 -47.044 1.00 32.00 77 ASN A N 1
ATOM 572 C CA . ASN A 1 77 ? 3.306 -8.145 -46.806 1.00 32.00 77 ASN A CA 1
ATOM 573 C C . ASN A 1 77 ? 3.467 -7.619 -45.360 1.00 32.00 77 ASN A C 1
ATOM 575 O O . ASN A 1 77 ? 3.738 -6.439 -45.129 1.00 32.00 77 ASN A O 1
ATOM 579 N N . GLN A 1 78 ? 3.235 -8.487 -44.368 1.00 37.22 78 GLN A N 1
ATOM 580 C CA . GLN A 1 78 ? 3.754 -8.316 -43.022 1.00 37.22 78 GLN A CA 1
ATOM 581 C C . GLN A 1 78 ? 5.264 -8.395 -43.184 1.00 37.22 78 GLN A C 1
ATOM 583 O O . GLN A 1 78 ? 5.847 -9.476 -43.235 1.00 37.22 78 GLN A O 1
ATOM 588 N N . SER A 1 79 ? 5.907 -7.238 -43.342 1.00 38.53 79 SER A N 1
ATOM 589 C CA . SER A 1 79 ? 7.365 -7.198 -43.345 1.00 38.53 79 SER A CA 1
ATOM 590 C C . SER A 1 79 ? 7.847 -7.903 -42.071 1.00 38.53 79 SER A C 1
ATOM 592 O O . SER A 1 79 ? 7.176 -7.777 -41.039 1.00 38.53 79 SER A O 1
ATOM 594 N N . PRO A 1 80 ? 8.945 -8.671 -42.122 1.00 42.47 80 PRO A N 1
ATOM 595 C CA . PRO A 1 80 ? 9.369 -9.509 -41.008 1.00 42.47 80 PRO A CA 1
ATOM 596 C C . PRO A 1 80 ? 9.454 -8.666 -39.735 1.00 42.47 80 PRO A C 1
ATOM 598 O O . PRO A 1 80 ? 10.029 -7.575 -39.750 1.00 42.47 80 PRO A O 1
ATOM 601 N N . ALA A 1 81 ? 8.825 -9.130 -38.650 1.00 49.09 81 ALA A N 1
ATOM 602 C CA . ALA A 1 81 ? 9.016 -8.539 -37.332 1.00 49.09 81 ALA A CA 1
ATOM 603 C C . ALA A 1 81 ? 10.525 -8.469 -37.078 1.00 49.09 81 ALA A C 1
ATOM 605 O O . ALA A 1 81 ? 11.205 -9.494 -37.100 1.00 49.09 81 ALA A O 1
ATOM 606 N N . PHE A 1 82 ? 11.063 -7.258 -36.946 1.00 52.06 82 PHE A N 1
ATOM 607 C CA . PHE A 1 82 ? 12.470 -7.072 -36.640 1.00 52.06 82 PHE A CA 1
ATOM 608 C C . PHE A 1 82 ? 12.703 -7.637 -35.238 1.00 52.06 82 PHE A C 1
ATOM 610 O O . PHE A 1 82 ? 12.116 -7.153 -34.274 1.00 52.06 82 PHE A O 1
ATOM 617 N N . ARG A 1 83 ? 13.498 -8.704 -35.141 1.00 60.09 83 ARG A N 1
ATOM 618 C CA . ARG A 1 83 ? 13.811 -9.373 -33.875 1.00 60.09 83 ARG A CA 1
ATOM 619 C C . ARG A 1 83 ? 15.157 -8.858 -33.398 1.00 60.09 83 ARG A C 1
ATOM 621 O O . ARG A 1 83 ? 16.173 -9.121 -34.039 1.00 60.09 83 ARG A O 1
ATOM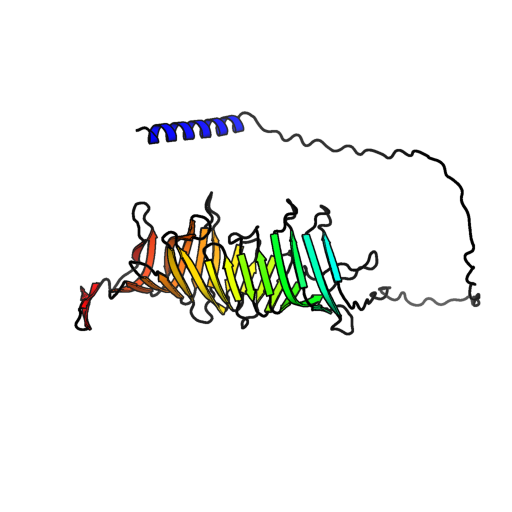 628 N N . ALA A 1 84 ? 15.170 -8.116 -32.298 1.00 62.59 84 ALA A N 1
ATOM 629 C CA . ALA A 1 84 ? 16.404 -7.645 -31.686 1.00 62.59 84 ALA A CA 1
ATOM 630 C C . ALA A 1 84 ? 16.648 -8.420 -30.391 1.00 62.59 84 ALA A C 1
ATOM 632 O O . ALA A 1 84 ? 15.943 -8.237 -29.408 1.00 62.59 84 ALA A O 1
ATOM 633 N N . GLN A 1 85 ? 17.667 -9.276 -30.357 1.00 74.50 85 GLN A N 1
ATOM 634 C CA . GLN A 1 85 ? 18.126 -9.843 -29.091 1.00 74.50 85 GLN A CA 1
ATOM 635 C C . GLN A 1 85 ? 18.992 -8.808 -28.381 1.00 74.50 85 GLN A C 1
ATOM 637 O O . GLN A 1 85 ? 20.106 -8.509 -28.808 1.00 74.50 85 GLN A O 1
ATOM 642 N N . ILE A 1 86 ? 18.449 -8.236 -27.314 1.00 77.31 86 ILE A N 1
ATOM 643 C CA . ILE A 1 86 ? 19.130 -7.227 -26.510 1.00 77.31 86 ILE A CA 1
ATOM 644 C C . ILE A 1 86 ? 19.804 -7.937 -25.348 1.00 77.31 86 ILE A C 1
ATOM 646 O O . ILE A 1 86 ? 19.175 -8.734 -24.648 1.00 77.31 86 ILE A O 1
ATOM 650 N N . LYS A 1 87 ? 21.092 -7.644 -25.171 1.00 85.56 87 LYS A N 1
ATOM 651 C CA . LYS A 1 87 ? 21.890 -8.123 -24.051 1.00 85.56 87 LYS A CA 1
ATOM 652 C C . LYS A 1 87 ? 22.690 -6.981 -23.441 1.00 85.56 87 LYS A C 1
ATOM 654 O O . LYS A 1 87 ? 23.241 -6.171 -24.186 1.00 85.56 87 LYS A O 1
ATOM 659 N N . GLY A 1 88 ? 22.812 -6.961 -22.117 1.00 89.94 88 GLY A N 1
ATOM 660 C CA . GLY A 1 88 ? 23.560 -5.939 -21.392 1.00 89.94 88 GLY A CA 1
ATOM 661 C C . GLY A 1 88 ? 22.662 -4.874 -20.756 1.00 89.94 88 GLY A C 1
ATOM 662 O O . GLY A 1 88 ? 21.445 -5.055 -20.663 1.00 89.94 88 GLY A O 1
ATOM 663 N N . PRO A 1 89 ? 23.251 -3.765 -20.279 1.00 92.19 89 PRO A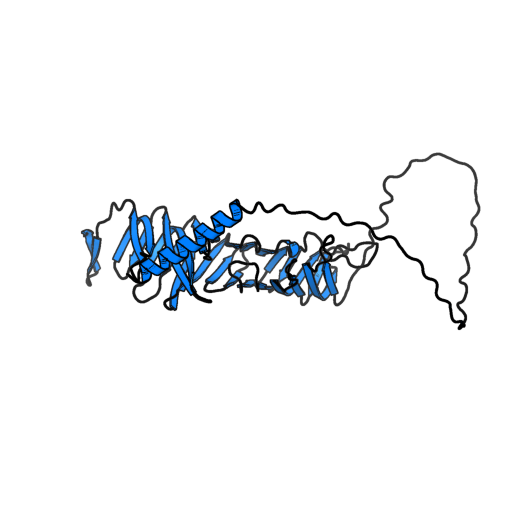 N 1
ATOM 664 C CA . PRO A 1 89 ? 22.499 -2.714 -19.609 1.00 92.19 89 PRO A CA 1
ATOM 665 C C . PRO A 1 89 ? 21.483 -2.072 -20.556 1.00 92.19 89 PRO A C 1
ATOM 667 O O . PRO A 1 89 ? 21.760 -1.864 -21.738 1.00 92.19 89 PRO A O 1
ATOM 670 N N . ALA A 1 90 ? 20.319 -1.721 -20.015 1.00 89.38 90 ALA A N 1
ATOM 671 C CA . ALA A 1 90 ? 19.256 -1.053 -20.753 1.00 89.38 90 ALA A CA 1
ATOM 672 C C . ALA A 1 90 ? 18.756 0.163 -19.978 1.00 89.38 90 ALA A C 1
ATOM 674 O O . ALA A 1 90 ? 18.594 0.122 -18.759 1.00 89.38 90 ALA A O 1
ATOM 675 N N . SER A 1 91 ? 18.485 1.247 -20.699 1.00 90.94 91 SER A N 1
ATOM 676 C CA . SER A 1 91 ? 17.811 2.416 -20.150 1.00 90.94 91 SER A CA 1
ATOM 677 C C . SER A 1 91 ? 16.952 3.069 -21.219 1.00 90.94 91 SER A C 1
ATOM 679 O O . SER A 1 91 ? 17.360 3.166 -22.377 1.00 90.94 91 SER A O 1
ATOM 681 N N . PHE A 1 92 ? 15.757 3.503 -20.833 1.00 89.50 92 PHE A N 1
ATOM 682 C CA . PHE A 1 92 ? 14.891 4.300 -21.690 1.00 89.50 92 PHE A CA 1
ATOM 683 C C . PHE A 1 92 ? 13.939 5.155 -20.847 1.00 89.50 92 PHE A C 1
ATOM 685 O O . PHE A 1 92 ? 13.710 4.905 -19.662 1.00 89.50 92 PHE A O 1
ATOM 692 N N . ASN A 1 93 ? 13.355 6.163 -21.487 1.00 89.81 93 ASN A N 1
ATOM 693 C CA . ASN A 1 93 ? 12.312 7.002 -20.911 1.00 89.81 93 ASN A CA 1
ATOM 694 C C . ASN A 1 93 ? 11.026 6.828 -21.718 1.00 89.81 93 ASN A C 1
ATOM 696 O O . ASN A 1 93 ? 11.064 6.767 -22.948 1.00 89.81 93 ASN A O 1
ATOM 700 N N . LYS A 1 94 ? 9.886 6.785 -21.031 1.00 88.00 94 LYS A N 1
ATOM 701 C CA . LYS A 1 94 ? 8.570 6.899 -21.655 1.00 88.00 94 LYS A CA 1
ATOM 702 C C . LYS A 1 94 ? 8.077 8.327 -21.498 1.00 88.00 94 LYS A C 1
ATOM 704 O O . LYS A 1 94 ? 8.080 8.871 -20.393 1.00 88.00 94 LYS A O 1
ATOM 709 N N . TYR A 1 95 ? 7.609 8.885 -22.603 1.00 86.75 95 TYR A N 1
ATOM 710 C CA . TYR A 1 95 ? 6.978 10.193 -22.649 1.00 86.75 95 TYR A CA 1
ATOM 711 C C . TYR A 1 95 ? 5.516 10.055 -23.059 1.00 86.75 95 TYR A C 1
ATOM 713 O O . TYR A 1 95 ? 5.146 9.134 -23.796 1.00 86.75 95 TYR A O 1
ATOM 721 N N . ASP A 1 96 ? 4.708 10.976 -22.564 1.00 84.94 96 ASP A N 1
ATOM 722 C CA . ASP A 1 96 ? 3.376 11.256 -23.061 1.00 84.94 96 ASP A CA 1
ATOM 723 C C . ASP A 1 96 ? 3.491 11.867 -24.466 1.00 84.94 96 ASP A C 1
ATOM 725 O O . ASP A 1 96 ? 4.284 12.783 -24.686 1.00 84.94 96 ASP A O 1
ATOM 729 N N . GLN A 1 97 ? 2.759 11.321 -25.438 1.00 84.06 97 GLN A N 1
ATOM 730 C CA . GLN A 1 97 ? 2.917 11.713 -26.843 1.00 84.06 97 GLN A CA 1
ATOM 731 C C . GLN A 1 97 ? 2.296 13.075 -27.157 1.00 84.06 97 GLN A C 1
ATOM 733 O O . GLN A 1 97 ? 2.746 13.738 -28.088 1.00 84.06 97 GLN A O 1
ATOM 738 N N . GLU A 1 98 ? 1.280 13.489 -26.402 1.00 85.88 98 GLU A N 1
ATOM 739 C CA . GLU A 1 98 ? 0.562 14.740 -26.646 1.00 85.88 98 GLU A CA 1
ATOM 740 C C . GLU A 1 98 ? 1.291 15.919 -26.006 1.00 85.88 98 GLU A C 1
ATOM 742 O O . GLU A 1 98 ? 1.459 16.976 -26.610 1.00 85.88 98 GLU A O 1
ATOM 747 N N . THR A 1 99 ? 1.751 15.728 -24.773 1.00 87.25 99 THR A N 1
ATOM 748 C CA . THR A 1 99 ? 2.375 16.773 -23.961 1.00 87.25 99 THR A CA 1
ATOM 749 C C . THR A 1 99 ? 3.900 16.752 -24.034 1.00 87.25 99 THR A C 1
ATOM 751 O O . THR A 1 99 ? 4.539 17.725 -23.636 1.00 87.25 99 THR A O 1
ATOM 754 N N . GLY A 1 100 ? 4.498 15.656 -24.517 1.00 86.81 100 GLY A N 1
ATOM 755 C CA . GLY A 1 100 ? 5.950 15.450 -24.558 1.00 86.81 100 GLY A CA 1
ATOM 756 C C . GLY A 1 100 ? 6.583 15.208 -23.185 1.00 86.81 100 GLY A C 1
ATOM 757 O O . GLY A 1 100 ? 7.808 15.176 -23.070 1.00 86.81 100 GLY A O 1
ATOM 758 N N . ARG A 1 101 ? 5.775 15.058 -22.131 1.00 88.25 101 ARG A N 1
ATOM 759 C CA . ARG A 1 101 ? 6.249 15.017 -20.744 1.00 88.25 101 ARG A CA 1
ATOM 760 C C . ARG A 1 101 ? 6.662 13.623 -20.328 1.00 88.25 101 ARG A C 1
ATOM 762 O O . ARG A 1 101 ? 6.090 12.629 -20.772 1.00 88.25 101 ARG A O 1
ATOM 769 N N . ARG A 1 102 ? 7.673 13.530 -19.468 1.00 89.94 102 ARG A N 1
ATOM 770 C CA . ARG A 1 102 ? 8.192 12.236 -19.018 1.00 89.94 102 ARG A CA 1
ATOM 771 C C . ARG A 1 102 ? 7.194 11.579 -18.067 1.00 89.94 102 ARG A C 1
ATOM 773 O O . ARG A 1 102 ? 6.858 12.154 -17.042 1.00 89.94 102 ARG A O 1
ATOM 780 N N . LEU A 1 103 ? 6.783 10.355 -18.383 1.00 89.06 103 LEU A N 1
ATOM 781 C CA . LEU A 1 103 ? 5.901 9.542 -17.542 1.00 89.06 103 LEU A CA 1
ATOM 782 C C . LEU A 1 103 ? 6.713 8.659 -16.596 1.00 89.06 103 LEU A C 1
ATOM 784 O O . LEU A 1 103 ? 6.472 8.623 -15.389 1.00 89.06 103 LEU A O 1
ATOM 788 N N . PHE A 1 104 ? 7.718 7.968 -17.136 1.00 92.88 104 PHE A N 1
ATOM 789 C CA . PHE A 1 104 ? 8.630 7.160 -16.335 1.00 92.88 104 PHE A CA 1
ATOM 790 C C . PHE A 1 104 ? 9.994 6.982 -17.002 1.00 92.88 104 PHE A C 1
ATOM 792 O O . PHE A 1 104 ? 10.127 7.095 -18.222 1.00 92.88 104 PHE A O 1
ATOM 799 N N . SER A 1 105 ? 11.000 6.679 -16.188 1.00 94.06 105 SER A N 1
ATOM 800 C CA . SER A 1 105 ? 12.305 6.187 -16.623 1.00 94.06 105 SER A CA 1
ATOM 801 C C . SER A 1 105 ? 12.494 4.750 -16.154 1.00 94.06 105 SER A C 1
ATOM 803 O O . SER A 1 105 ? 12.025 4.371 -15.079 1.00 94.06 105 SER A O 1
ATOM 805 N N . PHE A 1 106 ? 13.179 3.956 -16.966 1.00 94.75 106 PHE A N 1
ATOM 806 C CA . PHE A 1 106 ? 13.519 2.570 -16.679 1.00 94.75 106 PHE A CA 1
ATOM 807 C C . PHE A 1 106 ? 15.020 2.375 -16.853 1.00 94.75 106 PHE A C 1
ATOM 809 O O . PHE A 1 106 ? 15.603 2.841 -17.835 1.00 94.75 106 PHE A O 1
ATOM 816 N N . GLU A 1 107 ? 15.630 1.659 -15.917 1.00 95.38 107 GLU A N 1
ATOM 817 C CA . GLU A 1 107 ? 17.036 1.277 -15.933 1.00 95.38 107 GLU A CA 1
ATOM 818 C C . GLU A 1 107 ? 17.173 -0.180 -15.481 1.00 95.38 107 GLU A C 1
ATOM 820 O O . GLU A 1 107 ? 16.571 -0.589 -14.489 1.00 95.38 107 GLU A O 1
ATOM 825 N N . ALA A 1 108 ? 17.991 -0.952 -16.191 1.00 96.38 108 ALA A N 1
ATOM 826 C CA . ALA A 1 108 ? 18.400 -2.300 -15.818 1.00 96.38 108 ALA A CA 1
ATOM 827 C C . ALA A 1 108 ? 19.911 -2.455 -16.025 1.00 96.38 108 ALA A C 1
ATOM 829 O O . ALA A 1 108 ? 20.462 -2.009 -17.037 1.00 96.38 108 ALA A O 1
ATOM 830 N N . LYS A 1 109 ? 20.589 -3.108 -15.077 1.00 96.75 109 LYS A N 1
ATOM 831 C CA . LYS A 1 109 ? 22.036 -3.376 -15.149 1.00 96.75 109 LYS A CA 1
ATOM 832 C C . LYS A 1 109 ? 22.380 -4.420 -16.202 1.00 96.75 109 LYS A C 1
ATOM 834 O O . LYS A 1 109 ? 23.448 -4.351 -16.803 1.00 96.75 109 LYS A O 1
ATOM 839 N N . ASP A 1 110 ? 21.486 -5.379 -16.401 1.00 95.19 110 ASP A N 1
ATOM 840 C CA . ASP A 1 110 ? 21.590 -6.382 -17.451 1.00 95.19 110 ASP A CA 1
ATOM 841 C C . ASP A 1 110 ? 20.195 -6.757 -17.955 1.00 95.19 110 ASP A C 1
ATOM 843 O O . ASP A 1 110 ? 19.216 -6.687 -17.214 1.00 95.19 110 ASP A O 1
ATOM 847 N N . THR A 1 111 ? 20.117 -7.141 -19.220 1.00 92.69 111 THR A N 1
ATOM 848 C CA . THR A 1 111 ? 18.891 -7.496 -19.934 1.00 92.69 111 THR A CA 1
ATOM 849 C C . THR A 1 111 ? 19.177 -8.751 -20.731 1.00 92.69 111 THR A C 1
ATOM 851 O O . THR A 1 111 ? 20.230 -8.853 -21.356 1.00 92.69 111 THR A O 1
ATOM 854 N N . GLN A 1 112 ? 18.273 -9.722 -20.701 1.00 91.44 112 GLN A N 1
ATOM 855 C CA . GLN A 1 112 ? 18.436 -10.989 -21.403 1.00 91.44 112 GLN A CA 1
ATOM 856 C C . GLN A 1 112 ? 17.084 -11.435 -21.952 1.00 91.44 112 GLN A C 1
ATOM 858 O O . GLN A 1 112 ? 16.113 -11.508 -21.204 1.00 91.44 112 GLN A O 1
ATOM 863 N N . ALA A 1 113 ? 17.012 -11.737 -23.248 1.00 88.94 113 ALA A N 1
ATOM 864 C CA . ALA A 1 113 ? 15.828 -12.373 -23.818 1.00 88.94 113 ALA A CA 1
ATOM 865 C C . ALA A 1 113 ? 15.645 -13.771 -23.201 1.00 88.94 113 ALA A C 1
ATOM 867 O O . ALA A 1 113 ? 16.614 -14.528 -23.103 1.00 88.94 113 ALA A O 1
ATOM 868 N N . ILE A 1 114 ? 14.423 -14.100 -22.783 1.00 89.69 114 ILE A N 1
ATOM 869 C CA . ILE A 1 114 ? 14.085 -15.401 -22.177 1.00 89.69 114 ILE A CA 1
ATOM 870 C C . ILE A 1 114 ? 13.248 -16.292 -23.096 1.00 89.69 114 ILE A C 1
ATOM 872 O O . ILE A 1 114 ? 13.148 -17.493 -22.854 1.00 89.69 114 ILE A O 1
ATOM 876 N N . ASP A 1 115 ? 12.697 -15.738 -24.175 1.00 82.56 115 ASP A N 1
ATOM 877 C CA . ASP A 1 115 ? 12.011 -16.485 -25.221 1.00 82.56 115 ASP A CA 1
ATOM 878 C C . ASP A 1 115 ? 12.821 -16.516 -26.528 1.00 82.56 115 ASP A C 1
ATOM 880 O O . ASP A 1 115 ? 13.663 -15.663 -26.820 1.00 82.56 115 ASP A O 1
ATOM 884 N N . ALA A 1 116 ? 12.566 -17.538 -27.349 1.00 74.25 116 ALA A N 1
ATOM 885 C CA . ALA A 1 116 ? 13.207 -17.674 -28.660 1.00 74.25 116 ALA A CA 1
ATOM 886 C C . ALA A 1 116 ? 12.773 -16.568 -29.640 1.00 74.25 116 ALA A C 1
ATOM 888 O O . ALA A 1 116 ? 13.466 -16.292 -30.622 1.00 74.25 116 ALA A O 1
ATOM 889 N N . GLU A 1 117 ? 11.618 -15.953 -29.377 1.00 74.00 117 GLU A N 1
ATOM 890 C CA . GLU A 1 117 ? 11.040 -14.888 -30.191 1.00 74.00 117 GLU A CA 1
ATOM 891 C C . GLU A 1 117 ? 11.589 -13.494 -29.841 1.00 74.00 117 GLU A C 1
ATOM 893 O O . GLU A 1 117 ? 11.468 -12.589 -30.667 1.00 74.00 117 GLU A O 1
ATOM 898 N N . ALA A 1 118 ? 12.286 -13.357 -28.704 1.00 70.81 118 ALA A N 1
ATOM 899 C CA . ALA A 1 118 ? 12.860 -12.121 -28.172 1.00 70.81 118 ALA A CA 1
ATOM 900 C C . ALA A 1 118 ? 11.821 -11.014 -27.918 1.00 70.81 118 ALA A C 1
ATOM 902 O O . ALA A 1 118 ? 12.070 -9.846 -28.210 1.00 70.81 118 ALA A O 1
ATOM 903 N N . PHE A 1 119 ? 10.659 -11.377 -27.375 1.00 79.31 119 PHE A N 1
ATOM 904 C CA . PHE A 1 119 ? 9.662 -10.419 -26.890 1.00 79.31 119 PHE A CA 1
ATOM 905 C C . PHE A 1 119 ? 9.670 -10.328 -25.369 1.00 79.31 119 PHE A C 1
ATOM 907 O O . PHE A 1 119 ? 9.427 -9.254 -24.814 1.00 79.31 119 PHE A O 1
ATOM 914 N N . GLN A 1 120 ? 9.976 -11.433 -24.692 1.00 87.75 120 GLN A N 1
ATOM 915 C CA . GLN A 1 120 ? 10.096 -11.495 -23.245 1.00 87.75 120 GLN A CA 1
ATOM 916 C C . GLN A 1 120 ? 11.549 -11.361 -22.811 1.00 87.75 120 GLN A C 1
ATOM 918 O O . GLN A 1 120 ? 12.452 -12.025 -23.326 1.00 87.75 120 GLN A O 1
ATOM 923 N N . TYR A 1 121 ? 11.760 -10.520 -21.808 1.00 91.69 121 TYR A N 1
ATOM 924 C CA . TYR A 1 121 ? 13.073 -10.226 -21.271 1.00 91.69 121 TYR A CA 1
ATOM 925 C C . TYR A 1 121 ? 13.076 -10.361 -19.761 1.00 91.69 121 TYR A C 1
ATOM 927 O O . TYR A 1 121 ? 12.135 -9.955 -19.078 1.00 91.69 121 TYR A O 1
ATOM 935 N N . ARG A 1 122 ? 14.190 -10.883 -19.258 1.00 94.75 122 ARG A N 1
ATOM 936 C CA . ARG A 1 122 ? 14.595 -10.778 -17.867 1.00 94.75 122 ARG A CA 1
ATOM 937 C C . ARG A 1 122 ? 15.557 -9.608 -17.726 1.00 94.75 122 ARG A C 1
ATOM 939 O O . ARG A 1 122 ? 16.538 -9.498 -18.462 1.00 94.75 122 ARG A O 1
ATOM 946 N N . PHE A 1 123 ? 15.279 -8.752 -16.762 1.00 95.31 123 PHE A N 1
ATOM 947 C CA . PHE A 1 123 ? 16.050 -7.572 -16.410 1.00 95.31 123 PHE A CA 1
ATOM 948 C C . PHE A 1 123 ? 16.645 -7.779 -15.022 1.00 95.31 123 PHE A C 1
ATOM 950 O O . PHE A 1 123 ? 15.941 -8.234 -14.127 1.00 95.31 123 PHE A O 1
ATOM 957 N N . LEU A 1 124 ? 17.918 -7.448 -14.822 1.00 97.12 124 LEU A N 1
ATOM 958 C CA . LEU A 1 124 ? 18.600 -7.560 -13.531 1.00 97.12 124 LEU A CA 1
ATOM 959 C C . LEU A 1 124 ? 18.971 -6.177 -12.996 1.00 97.12 124 LEU A C 1
ATOM 961 O O . LEU A 1 124 ? 19.436 -5.319 -13.748 1.00 97.12 124 LEU A O 1
ATOM 965 N N . GLY A 1 125 ? 18.814 -5.977 -11.686 1.00 97.00 125 GLY A N 1
ATOM 966 C CA . GLY A 1 125 ? 19.085 -4.713 -11.005 1.00 97.00 125 GLY A CA 1
ATOM 967 C C . GLY A 1 125 ? 18.244 -3.575 -11.573 1.00 97.00 125 GLY A C 1
ATOM 968 O O . GLY A 1 125 ? 18.795 -2.626 -12.132 1.00 97.00 125 GLY A O 1
ATOM 969 N N . VAL A 1 126 ? 16.925 -3.712 -11.467 1.00 97.38 126 VAL A N 1
ATOM 970 C CA . VAL A 1 126 ? 15.943 -2.817 -12.077 1.00 97.38 126 VAL A CA 1
ATOM 971 C C . VAL A 1 126 ? 15.701 -1.605 -11.189 1.00 97.38 126 VAL A C 1
ATOM 973 O O . VAL A 1 126 ? 15.535 -1.722 -9.976 1.00 97.38 126 VAL A O 1
ATOM 976 N N . THR A 1 127 ? 15.654 -0.427 -11.803 1.00 98.25 127 THR A N 1
ATOM 977 C CA . THR A 1 127 ? 15.167 0.808 -11.188 1.00 98.25 127 THR A CA 1
ATOM 978 C C . THR A 1 127 ? 14.166 1.474 -12.121 1.00 98.25 127 THR A C 1
ATOM 980 O O . THR A 1 127 ? 14.469 1.749 -13.281 1.00 98.25 127 THR A O 1
ATOM 983 N N . VAL A 1 128 ? 12.974 1.763 -11.607 1.00 97.19 128 VAL A N 1
ATOM 984 C CA . VAL A 1 128 ? 11.936 2.517 -12.316 1.00 97.19 128 VAL A CA 1
ATOM 985 C C . VAL A 1 128 ? 11.619 3.773 -11.527 1.00 97.19 128 VAL A C 1
ATOM 987 O O . VAL A 1 128 ? 11.438 3.723 -10.311 1.00 97.19 128 VAL A O 1
ATOM 990 N N . ARG A 1 129 ? 11.534 4.913 -12.209 1.00 97.25 129 ARG A N 1
ATOM 991 C CA . ARG A 1 129 ? 11.113 6.183 -11.606 1.00 97.25 129 ARG A CA 1
ATOM 992 C C . ARG A 1 129 ? 9.889 6.674 -12.338 1.00 97.25 129 ARG A C 1
ATOM 994 O O . ARG A 1 129 ? 9.906 6.750 -13.561 1.00 97.25 129 ARG A O 1
ATOM 1001 N N . THR A 1 130 ? 8.839 7.003 -11.602 1.00 95.38 130 THR A N 1
ATOM 1002 C CA . THR A 1 130 ? 7.619 7.590 -12.171 1.00 95.38 130 THR A CA 1
ATOM 1003 C C . THR A 1 130 ? 7.564 9.072 -11.845 1.00 95.38 130 THR A C 1
ATOM 1005 O O . THR A 1 130 ? 8.088 9.500 -10.813 1.00 95.38 130 THR A O 1
ATOM 1008 N N . TYR A 1 131 ? 6.948 9.851 -12.727 1.00 93.25 131 TYR A N 1
ATOM 1009 C CA . TYR A 1 131 ? 6.898 11.306 -12.636 1.00 93.25 131 TYR A CA 1
ATOM 1010 C C . TYR A 1 131 ? 5.458 11.798 -12.718 1.00 93.25 131 TYR A C 1
ATOM 1012 O O . TYR A 1 131 ? 4.599 11.141 -13.306 1.00 93.25 131 TYR A O 1
ATOM 1020 N N . ASP A 1 132 ? 5.190 12.931 -12.083 1.00 90.75 132 ASP A N 1
ATOM 1021 C CA . ASP A 1 132 ? 3.927 13.631 -12.239 1.00 90.75 132 ASP A CA 1
ATOM 1022 C C . ASP A 1 132 ? 3.886 14.280 -13.623 1.00 90.75 132 ASP A C 1
ATOM 1024 O O . ASP A 1 132 ? 4.816 14.982 -14.023 1.00 90.75 132 ASP A O 1
ATOM 1028 N N . ALA A 1 133 ? 2.805 14.053 -14.365 1.00 86.31 133 ALA A N 1
ATOM 1029 C CA . ALA A 1 133 ? 2.681 14.590 -15.711 1.00 86.31 133 ALA A CA 1
ATOM 1030 C C . ALA A 1 133 ? 2.540 16.120 -15.718 1.00 86.31 133 ALA A C 1
ATOM 1032 O O . ALA A 1 133 ? 2.707 16.723 -16.769 1.00 86.31 133 ALA A O 1
ATOM 1033 N N . VAL A 1 134 ? 2.240 16.780 -14.593 1.00 87.69 134 VAL A N 1
ATOM 1034 C CA . VAL A 1 134 ? 2.061 18.236 -14.509 1.00 87.69 134 VAL A CA 1
ATOM 1035 C C . VAL A 1 134 ? 3.312 18.943 -13.975 1.00 87.69 134 VAL A C 1
ATOM 1037 O O . VAL A 1 134 ? 3.758 19.924 -14.575 1.00 87.69 134 VAL A O 1
ATOM 1040 N N . SER A 1 135 ? 3.885 18.472 -12.872 1.00 88.94 135 SER A N 1
ATOM 1041 C CA . SER A 1 135 ? 5.053 19.093 -12.235 1.00 88.94 135 SER A CA 1
ATOM 1042 C C . SER A 1 135 ? 6.393 18.511 -12.690 1.00 88.94 135 SER A C 1
ATOM 1044 O O . SER A 1 135 ? 7.428 19.105 -12.405 1.00 88.94 135 SER A O 1
ATOM 1046 N N . GLU A 1 136 ? 6.388 17.363 -13.378 1.00 87.88 136 GLU A N 1
ATOM 1047 C CA . GLU A 1 136 ? 7.577 16.554 -13.704 1.00 87.88 136 GLU A CA 1
ATOM 1048 C C . GLU A 1 136 ? 8.385 16.093 -12.479 1.00 87.88 136 GLU A C 1
ATOM 1050 O O . GLU A 1 136 ? 9.486 15.544 -12.604 1.00 87.88 136 GLU A O 1
ATOM 1055 N N . GLU A 1 137 ? 7.835 16.265 -11.278 1.00 93.56 137 GLU A N 1
ATOM 1056 C CA . GLU A 1 137 ? 8.447 15.789 -10.050 1.00 93.56 137 GLU A CA 1
ATOM 1057 C C . GLU A 1 137 ? 8.321 14.272 -9.939 1.00 93.56 137 GLU A C 1
ATOM 1059 O O . GLU A 1 137 ? 7.360 13.655 -10.400 1.00 93.56 137 GLU A O 1
ATOM 1064 N N . GLN A 1 138 ? 9.297 13.643 -9.291 1.00 94.88 138 GLN A N 1
ATOM 1065 C CA . GLN A 1 138 ? 9.274 12.203 -9.070 1.00 94.88 138 GLN A CA 1
ATOM 1066 C C . GLN A 1 138 ? 8.139 11.834 -8.101 1.00 94.88 138 GLN A C 1
ATOM 1068 O O . GLN A 1 138 ? 8.042 12.385 -7.005 1.00 94.88 138 GLN A O 1
ATOM 1073 N N . THR A 1 139 ? 7.296 10.877 -8.486 1.00 95.00 139 THR A N 1
ATOM 1074 C CA . THR A 1 139 ? 6.142 10.425 -7.688 1.00 95.00 139 THR A CA 1
ATOM 1075 C C . THR A 1 139 ? 6.388 9.086 -7.009 1.00 95.00 139 THR A C 1
ATOM 1077 O O . THR A 1 139 ? 5.900 8.871 -5.902 1.00 95.00 139 THR A O 1
ATOM 1080 N N . ALA A 1 140 ? 7.169 8.193 -7.623 1.00 96.31 140 ALA A N 1
ATOM 1081 C CA . ALA A 1 140 ? 7.595 6.945 -6.997 1.00 96.31 140 ALA A CA 1
ATOM 1082 C C . ALA A 1 140 ? 8.917 6.414 -7.563 1.00 96.31 140 ALA A C 1
ATOM 1084 O O . ALA A 1 140 ? 9.273 6.706 -8.710 1.00 96.31 140 ALA A O 1
ATOM 1085 N N . VAL A 1 141 ? 9.599 5.593 -6.766 1.00 97.88 141 VAL A N 1
ATOM 1086 C CA . VAL A 1 141 ? 10.792 4.827 -7.143 1.00 97.88 141 VAL A CA 1
ATOM 1087 C C . VAL A 1 141 ? 10.528 3.356 -6.877 1.00 97.88 141 VAL A C 1
ATOM 1089 O O . VAL A 1 141 ? 10.129 2.999 -5.777 1.00 97.88 141 VAL A O 1
ATOM 1092 N N . LEU A 1 142 ? 10.756 2.508 -7.872 1.00 98.06 142 LEU A N 1
ATOM 1093 C CA . LEU A 1 142 ? 10.660 1.063 -7.749 1.00 98.06 142 LEU A CA 1
ATOM 1094 C C . LEU A 1 142 ? 12.052 0.482 -7.963 1.00 98.06 142 LEU A C 1
ATOM 1096 O O . LEU A 1 142 ? 12.723 0.825 -8.936 1.00 98.06 142 LEU A O 1
ATOM 1100 N N . VAL A 1 143 ? 12.472 -0.400 -7.068 1.00 98.31 143 VAL A N 1
ATOM 1101 C CA . VAL A 1 143 ? 13.754 -1.100 -7.121 1.00 98.31 143 VAL A CA 1
ATOM 1102 C C . VAL A 1 143 ? 13.494 -2.590 -6.982 1.00 98.31 143 VAL A C 1
ATOM 1104 O O . VAL A 1 143 ? 12.663 -3.005 -6.176 1.00 98.31 143 VAL A O 1
ATOM 1107 N N . SER A 1 144 ? 14.191 -3.390 -7.781 1.00 97.88 144 SER A N 1
ATOM 1108 C CA . SER A 1 144 ? 14.070 -4.845 -7.762 1.00 97.88 144 SER A CA 1
ATOM 1109 C C . SER A 1 144 ? 15.366 -5.507 -8.219 1.00 97.8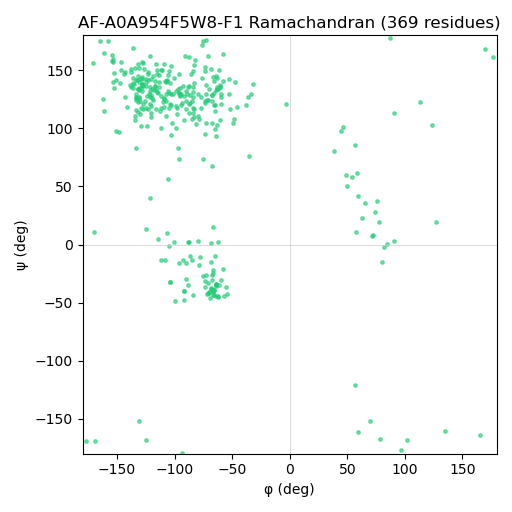8 144 SER A C 1
ATOM 1111 O O . SER A 1 144 ? 16.086 -4.978 -9.072 1.00 97.88 144 SER A O 1
ATOM 1113 N N . ASP A 1 145 ? 15.659 -6.679 -7.657 1.00 96.75 145 ASP A N 1
ATOM 1114 C CA . ASP A 1 145 ? 16.825 -7.475 -8.047 1.00 96.75 145 ASP A CA 1
ATOM 1115 C C . ASP A 1 145 ? 16.679 -8.034 -9.463 1.00 96.75 145 ASP A C 1
ATOM 1117 O O . ASP A 1 145 ? 17.653 -8.080 -10.221 1.00 96.75 145 ASP A O 1
ATOM 1121 N N . ALA A 1 146 ? 15.463 -8.438 -9.826 1.00 96.25 146 ALA A N 1
ATOM 1122 C CA . ALA A 1 146 ? 15.141 -9.010 -11.119 1.00 96.25 146 ALA A CA 1
ATOM 1123 C C . ALA A 1 146 ? 13.691 -8.712 -11.505 1.00 96.25 146 ALA A C 1
ATOM 1125 O O . ALA A 1 146 ? 12.797 -8.790 -10.673 1.00 96.25 146 ALA A O 1
ATOM 1126 N N . ALA A 1 147 ? 13.440 -8.429 -12.779 1.00 95.31 147 ALA A N 1
ATOM 1127 C CA . ALA A 1 147 ? 12.088 -8.319 -13.307 1.00 95.31 147 ALA A CA 1
ATOM 1128 C C . ALA A 1 147 ? 11.950 -9.060 -14.633 1.00 95.31 147 ALA A C 1
ATOM 1130 O O . ALA A 1 147 ? 12.907 -9.156 -15.398 1.00 95.31 147 ALA A O 1
ATOM 1131 N N . GLU A 1 148 ? 10.747 -9.526 -14.931 1.00 94.44 148 GLU A N 1
ATOM 1132 C CA . GLU A 1 148 ? 10.383 -10.098 -16.223 1.00 94.44 148 GLU A CA 1
ATOM 1133 C C . GLU A 1 148 ? 9.304 -9.239 -16.877 1.00 94.44 148 GLU A C 1
ATOM 1135 O O . GLU A 1 148 ? 8.367 -8.785 -16.220 1.00 94.44 148 GLU A O 1
ATOM 1140 N N . GLY A 1 149 ? 9.446 -8.979 -18.173 1.00 90.06 149 GLY A N 1
ATOM 1141 C CA . GLY A 1 149 ? 8.523 -8.118 -18.904 1.00 90.06 149 GLY A CA 1
ATOM 1142 C C . GLY A 1 149 ? 8.656 -8.245 -20.410 1.00 90.06 149 GLY A C 1
ATOM 1143 O O . GLY A 1 149 ? 9.541 -8.929 -20.926 1.00 90.06 149 GLY A O 1
ATOM 1144 N N . THR A 1 150 ? 7.766 -7.564 -21.123 1.00 86.56 150 THR A N 1
ATOM 1145 C CA . THR A 1 150 ? 7.748 -7.550 -22.588 1.00 86.56 150 THR A CA 1
ATOM 1146 C C . THR A 1 150 ? 8.230 -6.201 -23.105 1.00 86.56 150 THR A C 1
ATOM 1148 O O . THR A 1 150 ? 7.731 -5.161 -22.672 1.00 86.56 150 THR A O 1
ATOM 1151 N N . LEU A 1 151 ? 9.185 -6.209 -24.037 1.00 81.62 151 LEU A N 1
ATOM 1152 C CA . LEU A 1 151 ? 9.626 -4.998 -24.734 1.00 81.62 151 LEU A CA 1
ATOM 1153 C C . LEU A 1 151 ? 8.843 -4.826 -26.034 1.00 81.62 151 LEU A C 1
ATOM 1155 O O . LEU A 1 151 ? 8.667 -5.781 -26.787 1.00 81.62 151 LEU A O 1
ATOM 1159 N N . ASP A 1 152 ? 8.410 -3.599 -26.309 1.00 75.19 152 ASP A N 1
ATOM 1160 C CA . ASP A 1 152 ? 7.895 -3.216 -27.620 1.00 75.19 152 ASP A CA 1
ATOM 1161 C C . ASP A 1 152 ? 9.041 -2.586 -28.425 1.00 75.19 152 ASP A C 1
ATOM 1163 O O . ASP A 1 152 ? 9.744 -1.693 -27.947 1.00 75.19 152 ASP A O 1
ATOM 1167 N N . ILE A 1 153 ? 9.277 -3.055 -29.650 1.00 69.94 153 ILE A N 1
ATOM 1168 C CA . ILE A 1 153 ? 10.405 -2.627 -30.489 1.00 69.94 153 ILE A CA 1
ATOM 1169 C C . ILE A 1 153 ? 9.867 -2.106 -31.824 1.00 69.94 153 ILE A C 1
ATOM 1171 O O . ILE A 1 153 ? 9.527 -2.872 -32.727 1.00 69.94 153 ILE A O 1
ATOM 1175 N N . SER A 1 154 ? 9.815 -0.782 -31.969 1.00 58.94 154 SER A N 1
ATOM 1176 C CA . SER A 1 154 ? 9.316 -0.120 -33.167 1.00 58.94 154 SER A CA 1
ATOM 1177 C C . SER A 1 154 ? 10.400 -0.006 -34.232 1.00 58.94 154 SER A C 1
ATOM 1179 O O . SER A 1 154 ? 11.594 0.137 -33.957 1.00 58.94 154 SER A O 1
ATOM 1181 N N . ARG A 1 155 ? 9.957 -0.034 -35.490 1.00 50.12 155 ARG A N 1
ATOM 1182 C CA . ARG A 1 155 ? 10.822 -0.128 -36.673 1.00 50.12 155 ARG A CA 1
ATOM 1183 C C . ARG A 1 155 ? 11.501 1.182 -37.079 1.00 50.12 155 ARG A C 1
ATOM 1185 O O . ARG A 1 155 ? 12.373 1.146 -37.938 1.00 50.12 155 ARG A O 1
ATOM 1192 N N . THR A 1 156 ? 11.116 2.322 -36.508 1.00 47.78 156 THR A N 1
ATOM 1193 C CA . THR A 1 156 ? 11.488 3.652 -37.030 1.00 47.78 156 THR A CA 1
ATOM 1194 C C . THR A 1 156 ? 12.399 4.482 -36.121 1.00 47.78 156 THR A C 1
ATOM 1196 O O . THR A 1 156 ? 12.706 5.613 -36.484 1.00 47.78 156 THR A O 1
ATOM 1199 N N . GLY A 1 157 ? 12.879 3.959 -34.983 1.00 44.84 157 GLY A N 1
ATOM 1200 C CA . GLY A 1 157 ? 13.707 4.784 -34.084 1.00 44.84 157 GLY A CA 1
ATOM 1201 C C . GLY A 1 157 ? 14.436 4.112 -32.914 1.00 44.84 157 GLY A C 1
ATOM 1202 O O . GLY A 1 157 ? 14.958 4.831 -32.068 1.00 44.84 157 GLY A O 1
ATOM 1203 N N . GLY A 1 158 ? 14.506 2.778 -32.841 1.00 55.59 158 GLY A N 1
ATOM 1204 C CA . GLY A 1 158 ? 15.090 2.059 -31.696 1.00 55.59 158 GLY A CA 1
ATOM 1205 C C . GLY A 1 158 ? 14.044 1.593 -30.673 1.00 55.59 158 GLY A C 1
ATOM 1206 O O . GLY A 1 158 ? 12.844 1.730 -30.905 1.00 55.59 158 GLY A O 1
ATOM 1207 N N . LEU A 1 159 ? 14.517 0.986 -29.574 1.00 55.88 159 LEU A N 1
ATOM 1208 C CA . LEU A 1 159 ? 13.722 0.438 -28.459 1.00 55.88 159 LEU A CA 1
ATOM 1209 C C . LEU A 1 159 ? 12.503 1.310 -28.112 1.00 55.88 159 LEU A C 1
ATOM 1211 O O . LEU A 1 159 ? 12.666 2.454 -27.692 1.00 55.88 159 LEU A O 1
ATOM 1215 N N . THR A 1 160 ? 11.291 0.761 -28.197 1.00 67.88 160 THR A N 1
ATOM 1216 C CA . THR A 1 160 ? 10.052 1.452 -27.794 1.00 67.88 160 THR A CA 1
ATOM 1217 C C . THR A 1 160 ? 9.507 0.910 -26.481 1.00 67.88 160 THR A C 1
ATOM 1219 O O . THR A 1 160 ? 8.349 0.547 -26.361 1.00 67.88 160 THR A O 1
ATOM 1222 N N . GLY A 1 161 ? 10.340 0.945 -25.447 1.00 77.31 161 GLY A N 1
ATOM 1223 C CA . GLY A 1 161 ? 9.905 0.782 -24.061 1.00 77.31 161 GLY A CA 1
ATOM 1224 C C . GLY A 1 161 ? 9.205 -0.541 -23.734 1.00 77.31 161 GLY A C 1
ATOM 1225 O O . GLY A 1 161 ? 9.356 -1.549 -24.420 1.00 77.31 161 GLY A O 1
ATOM 1226 N N . LEU A 1 162 ? 8.476 -0.538 -22.619 1.00 80.69 162 LEU A N 1
ATOM 1227 C CA . LEU A 1 162 ? 7.746 -1.707 -22.134 1.00 80.69 162 LEU A CA 1
ATOM 1228 C C . LEU A 1 162 ? 6.340 -1.762 -22.738 1.00 80.69 162 LEU A C 1
ATOM 1230 O O . LEU A 1 162 ? 5.627 -0.754 -22.765 1.00 80.69 162 LEU A O 1
ATOM 1234 N N . ALA A 1 163 ? 5.942 -2.955 -23.172 1.00 81.94 163 ALA A N 1
ATOM 1235 C CA . ALA A 1 163 ? 4.603 -3.244 -23.667 1.00 81.94 163 ALA A CA 1
ATOM 1236 C C . ALA A 1 163 ? 3.578 -3.337 -22.519 1.00 81.94 163 ALA A C 1
ATOM 1238 O O . ALA A 1 163 ? 3.933 -3.290 -21.339 1.00 81.94 163 ALA A O 1
ATOM 1239 N N . ASN A 1 164 ? 2.295 -3.500 -22.870 1.00 80.62 164 ASN A N 1
ATOM 1240 C CA . ASN A 1 164 ? 1.203 -3.789 -21.928 1.00 80.62 164 ASN A CA 1
ATOM 1241 C C . ASN A 1 164 ? 1.176 -2.842 -20.717 1.00 80.62 164 ASN A C 1
ATOM 1243 O O . ASN A 1 164 ? 1.163 -3.294 -19.576 1.00 80.62 164 ASN A O 1
ATOM 1247 N N . GLU A 1 165 ? 1.224 -1.529 -20.972 1.00 82.38 165 GLU A N 1
ATOM 1248 C CA . GLU A 1 165 ? 1.186 -0.490 -19.923 1.00 82.38 165 GLU A CA 1
ATOM 1249 C C . GLU A 1 165 ? 2.383 -0.536 -18.956 1.00 82.38 165 GLU A C 1
ATOM 1251 O O . GLU A 1 165 ? 2.327 -0.029 -17.832 1.00 82.38 165 GLU A O 1
ATOM 1256 N N . GLY A 1 166 ? 3.494 -1.128 -19.398 1.00 83.94 166 GLY A N 1
ATOM 1257 C CA . GLY A 1 166 ? 4.669 -1.309 -18.563 1.00 83.94 166 GLY A CA 1
ATOM 1258 C C . GLY A 1 166 ? 4.511 -2.435 -17.551 1.00 83.94 166 GLY A C 1
ATOM 1259 O O . GLY A 1 166 ? 4.967 -2.273 -16.423 1.00 83.94 166 GLY A O 1
ATOM 1260 N N . LEU A 1 167 ? 3.844 -3.532 -17.928 1.00 92.62 167 LEU A N 1
ATOM 1261 C CA . LEU A 1 167 ? 3.702 -4.700 -17.063 1.00 92.62 167 LEU A CA 1
ATOM 1262 C C . LEU A 1 167 ? 5.068 -5.356 -16.804 1.00 92.62 167 LEU A C 1
ATOM 1264 O O . LEU A 1 167 ? 5.724 -5.823 -17.738 1.00 92.62 167 LEU A O 1
ATOM 1268 N N . LEU A 1 168 ? 5.459 -5.417 -15.531 1.00 94.88 168 LEU A N 1
ATOM 1269 C CA . LEU A 1 168 ? 6.656 -6.100 -15.043 1.00 94.88 168 LEU A CA 1
ATOM 1270 C C . LEU A 1 168 ? 6.297 -7.038 -13.890 1.00 94.88 168 LEU A C 1
ATOM 1272 O O . LEU A 1 168 ? 5.657 -6.600 -12.940 1.00 94.88 168 LEU A O 1
ATOM 1276 N N . SER A 1 169 ? 6.768 -8.283 -13.929 1.00 96.06 169 SER A N 1
ATOM 1277 C CA . SER A 1 169 ? 6.781 -9.172 -12.763 1.00 96.06 169 SER A CA 1
ATOM 1278 C C . SER A 1 169 ? 8.118 -9.009 -12.051 1.00 96.06 169 SER A C 1
ATOM 1280 O O . SER A 1 169 ? 9.149 -9.396 -12.596 1.00 96.06 169 SER A O 1
ATOM 1282 N N . MET A 1 170 ? 8.129 -8.360 -10.889 1.00 96.69 170 MET A N 1
ATOM 1283 C CA . MET A 1 170 ? 9.347 -7.945 -10.186 1.00 96.69 170 MET A CA 1
ATOM 1284 C C . MET A 1 170 ? 9.606 -8.831 -8.957 1.00 96.69 170 MET A C 1
ATOM 1286 O O . MET A 1 170 ? 8.673 -9.173 -8.230 1.00 96.69 170 MET A O 1
ATOM 1290 N N . GLU A 1 171 ? 10.872 -9.170 -8.710 1.00 96.50 171 GLU A N 1
ATOM 1291 C CA . GLU A 1 171 ? 11.369 -9.986 -7.591 1.00 96.50 171 GLU A CA 1
ATOM 1292 C C . GLU A 1 171 ? 12.104 -9.107 -6.554 1.00 96.50 171 GLU A C 1
ATOM 1294 O O . GLU A 1 171 ? 12.843 -8.191 -6.929 1.00 96.50 171 GLU A O 1
ATOM 1299 N N . ASN A 1 172 ? 11.940 -9.386 -5.255 1.00 96.38 172 ASN A N 1
ATOM 1300 C CA . ASN A 1 172 ? 12.536 -8.640 -4.131 1.00 96.38 172 ASN A CA 1
ATOM 1301 C C . ASN A 1 172 ? 12.340 -7.124 -4.263 1.00 96.38 172 ASN A C 1
ATOM 1303 O O . ASN A 1 172 ? 13.280 -6.336 -4.382 1.00 96.38 172 ASN A O 1
ATOM 1307 N N . VAL A 1 173 ? 11.078 -6.726 -4.310 1.00 96.81 173 VAL A N 1
ATOM 1308 C CA . VAL A 1 173 ? 10.661 -5.391 -4.711 1.00 96.81 173 VAL A CA 1
ATOM 1309 C C . VAL A 1 173 ? 10.656 -4.456 -3.516 1.00 96.81 173 VAL A C 1
ATOM 1311 O O . VAL A 1 173 ? 10.151 -4.788 -2.444 1.00 96.81 173 VAL A O 1
ATOM 1314 N N . THR A 1 174 ? 11.169 -3.249 -3.726 1.00 98.19 174 THR A N 1
ATOM 1315 C CA . THR A 1 174 ? 10.908 -2.084 -2.881 1.00 98.19 174 THR A CA 1
ATOM 1316 C C . THR A 1 174 ? 10.304 -0.987 -3.742 1.00 98.19 174 THR A C 1
ATOM 1318 O O . THR A 1 174 ? 10.881 -0.616 -4.762 1.00 98.19 174 THR A O 1
ATOM 1321 N N . VAL A 1 175 ? 9.157 -0.453 -3.334 1.00 97.19 175 VAL A N 1
ATOM 1322 C CA . VAL A 1 175 ? 8.528 0.709 -3.964 1.00 97.19 175 VAL A CA 1
ATOM 1323 C C . VAL A 1 175 ? 8.387 1.818 -2.937 1.00 97.19 175 VAL A C 1
ATOM 1325 O O . VAL A 1 175 ? 7.684 1.660 -1.946 1.00 97.19 175 VAL A O 1
ATOM 1328 N N . ASP A 1 176 ? 9.016 2.955 -3.200 1.00 97.50 176 ASP A N 1
ATOM 1329 C CA . ASP A 1 176 ? 8.867 4.179 -2.424 1.00 97.50 176 ASP A CA 1
ATOM 1330 C C . ASP A 1 176 ? 7.950 5.137 -3.194 1.00 97.50 176 ASP A C 1
ATOM 1332 O O . ASP A 1 176 ? 8.349 5.740 -4.193 1.00 97.50 176 ASP A O 1
ATOM 1336 N N . VAL A 1 177 ? 6.704 5.273 -2.749 1.00 95.19 177 VAL A N 1
ATOM 1337 C CA . VAL A 1 177 ? 5.746 6.264 -3.248 1.00 95.19 177 VAL A CA 1
ATOM 1338 C C . VAL A 1 177 ? 5.939 7.555 -2.466 1.00 95.19 177 VAL A C 1
ATOM 1340 O O . VAL A 1 177 ? 5.664 7.621 -1.271 1.00 95.19 177 VAL A O 1
ATOM 1343 N N . LEU A 1 178 ? 6.412 8.592 -3.147 1.00 94.12 178 LEU A N 1
ATOM 1344 C CA . LEU A 1 178 ? 6.793 9.868 -2.541 1.00 94.12 178 LEU A CA 1
ATOM 1345 C C . LEU A 1 178 ? 5.611 10.832 -2.444 1.00 94.12 178 LEU A C 1
ATOM 1347 O O . LEU A 1 178 ? 5.508 11.590 -1.485 1.00 94.12 178 LEU A O 1
ATOM 1351 N N . GLN A 1 179 ? 4.716 10.791 -3.432 1.00 89.12 179 GLN A N 1
ATOM 1352 C CA . GLN A 1 179 ? 3.536 11.648 -3.515 1.00 89.12 179 GLN A CA 1
ATOM 1353 C C . GLN A 1 179 ? 2.453 11.028 -4.409 1.00 89.12 179 GLN A C 1
ATOM 1355 O O . GLN A 1 179 ? 2.648 9.967 -5.005 1.00 89.12 179 GLN A O 1
ATOM 1360 N N . GLY A 1 180 ? 1.286 11.672 -4.481 1.00 79.88 180 GLY A N 1
ATOM 1361 C CA . GLY A 1 180 ? 0.155 11.243 -5.314 1.00 79.88 180 GLY A CA 1
ATOM 1362 C C . GLY A 1 180 ? -0.698 10.120 -4.716 1.00 79.88 180 GLY A C 1
ATOM 1363 O O . GLY A 1 180 ? -1.824 9.926 -5.155 1.00 79.88 180 GLY A O 1
ATOM 1364 N N . HIS A 1 181 ? -0.213 9.427 -3.682 1.00 84.12 181 HIS A N 1
ATOM 1365 C CA . HIS A 1 181 ? -1.006 8.481 -2.899 1.00 84.12 181 HIS A CA 1
ATOM 1366 C C . HIS A 1 181 ? -1.462 9.117 -1.576 1.00 84.12 181 HIS A C 1
ATOM 1368 O O . HIS A 1 181 ? -0.675 9.824 -0.945 1.00 84.12 181 HIS A O 1
ATOM 1374 N N . PRO A 1 182 ? -2.676 8.832 -1.075 1.00 79.06 182 PRO A N 1
ATOM 1375 C CA . PRO A 1 182 ? -3.152 9.379 0.197 1.00 79.06 182 PRO A CA 1
ATOM 1376 C C . PRO A 1 182 ? -2.286 9.003 1.402 1.00 79.06 182 PRO A C 1
ATOM 1378 O O . PRO A 1 182 ? -2.166 9.787 2.337 1.00 79.06 182 PRO A O 1
ATOM 1381 N N . LEU A 1 183 ? -1.653 7.828 1.374 1.00 83.56 183 LEU A N 1
ATOM 1382 C CA . LEU A 1 183 ? -0.708 7.378 2.407 1.00 83.56 183 LEU A CA 1
ATOM 1383 C C . LEU A 1 183 ? 0.736 7.823 2.159 1.00 83.56 183 LEU A C 1
ATOM 1385 O O . LEU A 1 183 ? 1.601 7.428 2.928 1.00 83.56 183 LEU A O 1
ATOM 1389 N N . ALA A 1 184 ? 1.009 8.587 1.096 1.00 87.62 184 ALA A N 1
ATOM 1390 C CA . ALA A 1 184 ? 2.364 9.028 0.798 1.00 87.62 184 ALA A CA 1
ATOM 1391 C C . ALA A 1 184 ? 2.919 9.959 1.902 1.00 87.62 184 ALA A C 1
ATOM 1393 O O . ALA A 1 184 ? 2.156 10.776 2.433 1.00 87.62 184 ALA A O 1
ATOM 1394 N N . PRO A 1 185 ? 4.232 9.890 2.201 1.00 92.25 185 PRO A N 1
ATOM 1395 C CA . PRO A 1 185 ? 5.185 8.887 1.725 1.00 92.25 185 PRO A CA 1
ATOM 1396 C C . PRO A 1 185 ? 4.827 7.471 2.203 1.00 92.25 185 PRO A C 1
ATOM 1398 O O . PRO A 1 185 ? 4.503 7.263 3.368 1.00 92.25 185 PRO A O 1
ATOM 1401 N N . LEU A 1 186 ? 4.875 6.513 1.277 1.00 94.44 186 LEU A N 1
ATOM 1402 C CA . LEU A 1 186 ? 4.492 5.117 1.481 1.00 94.44 186 LEU A CA 1
ATOM 1403 C C . LEU A 1 186 ? 5.568 4.212 0.887 1.00 94.44 186 LEU A C 1
ATOM 1405 O O . LEU A 1 186 ? 5.891 4.328 -0.291 1.00 94.44 186 LEU A O 1
ATOM 1409 N N . LYS A 1 187 ? 6.068 3.277 1.685 1.00 97.25 187 LYS A N 1
ATOM 1410 C CA . LYS A 1 187 ? 6.980 2.223 1.262 1.00 97.25 187 LYS A CA 1
ATOM 1411 C C . LYS A 1 187 ? 6.239 0.894 1.174 1.00 97.25 187 LYS A C 1
ATOM 1413 O O . LYS A 1 187 ? 5.570 0.503 2.121 1.00 97.25 187 LYS A O 1
ATOM 1418 N N . LEU A 1 188 ? 6.388 0.197 0.058 1.00 97.50 188 LEU A N 1
ATOM 1419 C CA . LEU A 1 188 ? 5.878 -1.146 -0.202 1.00 97.50 188 LEU A CA 1
ATOM 1420 C C . LEU A 1 188 ? 7.072 -2.079 -0.400 1.00 97.50 188 LEU A C 1
ATOM 1422 O O . LEU A 1 188 ? 7.983 -1.764 -1.164 1.00 97.50 188 LEU A O 1
ATOM 1426 N N . THR A 1 189 ? 7.061 -3.233 0.254 1.00 98.12 189 THR A N 1
ATOM 1427 C CA . THR A 1 189 ? 8.054 -4.289 0.038 1.00 98.12 189 THR A CA 1
ATOM 1428 C C . THR A 1 189 ? 7.377 -5.636 -0.154 1.00 98.12 189 THR A C 1
ATOM 1430 O O . THR A 1 189 ? 6.339 -5.908 0.450 1.00 98.12 189 THR A O 1
ATOM 1433 N N . GLY A 1 190 ? 7.947 -6.481 -1.007 1.00 97.19 190 GLY A N 1
ATOM 1434 C CA . GLY A 1 190 ? 7.414 -7.816 -1.255 1.00 97.19 190 GLY A CA 1
ATOM 1435 C C . GLY A 1 190 ? 8.355 -8.674 -2.086 1.00 97.19 190 GLY A C 1
ATOM 1436 O O . GLY A 1 190 ? 9.188 -8.167 -2.833 1.00 97.19 190 GLY A O 1
ATOM 1437 N N . GLU A 1 191 ? 8.217 -9.989 -1.958 1.00 95.62 191 GLU A N 1
ATOM 1438 C CA . GLU A 1 191 ? 9.055 -10.951 -2.685 1.00 95.62 191 GLU A CA 1
ATOM 1439 C C . GLU A 1 191 ? 8.747 -10.960 -4.185 1.00 95.62 191 GLU A C 1
ATOM 1441 O O . GLU A 1 191 ? 9.664 -10.998 -4.997 1.00 95.62 191 GLU A O 1
ATOM 1446 N N . LYS A 1 192 ? 7.462 -10.909 -4.552 1.00 95.12 192 LYS A N 1
ATOM 1447 C CA . LYS A 1 192 ? 7.012 -10.911 -5.943 1.00 95.12 192 LYS A CA 1
ATOM 1448 C C . LYS A 1 192 ? 5.826 -9.975 -6.129 1.00 95.12 192 LYS A C 1
ATOM 1450 O O . LYS A 1 192 ? 4.775 -10.193 -5.521 1.00 95.12 192 LYS A O 1
ATOM 1455 N N . ILE A 1 193 ? 6.001 -8.953 -6.963 1.00 96.88 193 ILE A N 1
ATOM 1456 C CA . ILE A 1 193 ? 4.972 -7.952 -7.260 1.00 96.88 193 ILE A CA 1
ATOM 1457 C C . ILE A 1 193 ? 4.899 -7.741 -8.769 1.00 96.88 193 ILE A C 1
ATOM 1459 O O . ILE A 1 193 ? 5.892 -7.393 -9.406 1.00 96.88 193 ILE A O 1
ATOM 1463 N N . ASP A 1 194 ? 3.708 -7.920 -9.323 1.00 96.25 194 ASP A N 1
ATOM 1464 C CA . ASP A 1 194 ? 3.378 -7.525 -10.681 1.00 96.25 194 ASP A CA 1
ATOM 1465 C C . ASP A 1 194 ? 2.987 -6.042 -10.683 1.00 96.25 194 ASP A C 1
ATOM 1467 O O . ASP A 1 194 ? 2.139 -5.597 -9.908 1.00 96.25 194 ASP A O 1
ATOM 1471 N N . VAL A 1 195 ? 3.630 -5.259 -11.543 1.00 95.81 195 VAL A N 1
ATOM 1472 C CA . VAL A 1 195 ? 3.491 -3.804 -11.596 1.00 95.81 195 VAL A CA 1
ATOM 1473 C C . VAL A 1 195 ? 3.037 -3.383 -12.979 1.00 95.81 195 VAL A C 1
ATOM 1475 O O . VAL A 1 195 ? 3.687 -3.721 -13.962 1.00 95.81 195 VAL A O 1
ATOM 1478 N N . ARG A 1 196 ? 1.980 -2.570 -13.060 1.00 94.69 196 ARG A N 1
ATOM 1479 C CA . ARG A 1 196 ? 1.621 -1.821 -14.276 1.00 94.69 196 ARG A CA 1
ATOM 1480 C C . ARG A 1 196 ? 2.042 -0.374 -14.095 1.00 94.69 196 ARG A C 1
ATOM 1482 O O . ARG A 1 196 ? 1.309 0.421 -13.505 1.00 94.69 196 ARG A O 1
ATOM 1489 N N . ILE A 1 197 ? 3.242 -0.039 -14.570 1.00 92.00 197 ILE A N 1
ATOM 1490 C CA . ILE A 1 197 ? 3.891 1.251 -14.282 1.00 92.00 197 ILE A CA 1
ATOM 1491 C C . ILE A 1 197 ? 3.013 2.429 -14.714 1.00 92.00 197 ILE A C 1
ATOM 1493 O O . ILE A 1 197 ? 2.863 3.384 -13.953 1.00 92.00 197 ILE A O 1
ATOM 1497 N N . ALA A 1 198 ? 2.419 2.360 -15.910 1.00 87.00 198 ALA A N 1
ATOM 1498 C CA . ALA A 1 198 ? 1.614 3.457 -16.443 1.00 87.00 198 ALA A CA 1
ATOM 1499 C C . ALA A 1 198 ? 0.311 3.679 -15.654 1.00 87.00 198 ALA A C 1
ATOM 1501 O O . ALA A 1 198 ? -0.146 4.814 -15.556 1.00 87.00 198 ALA A O 1
ATOM 1502 N N . LEU A 1 199 ? -0.255 2.618 -15.067 1.00 89.75 199 LEU A N 1
ATOM 1503 C CA . LEU A 1 199 ? -1.474 2.692 -14.254 1.00 89.75 199 LEU A CA 1
ATOM 1504 C C . LEU A 1 199 ? -1.187 2.941 -12.765 1.00 89.75 199 LEU A C 1
ATOM 1506 O O . LEU A 1 199 ? -2.082 3.319 -12.018 1.00 89.75 199 LEU A O 1
ATOM 1510 N N . GLY A 1 200 ? 0.053 2.737 -12.312 1.00 92.31 200 GLY A N 1
ATOM 1511 C CA . GLY A 1 200 ? 0.394 2.803 -10.891 1.00 92.31 200 GLY A CA 1
ATOM 1512 C C . GLY A 1 200 ? -0.286 1.704 -10.070 1.00 92.31 200 GLY A C 1
ATOM 1513 O O . GLY A 1 200 ? -0.686 1.960 -8.933 1.00 92.31 200 GLY A O 1
ATOM 1514 N N . GLN A 1 201 ? -0.436 0.515 -10.658 1.00 95.62 201 GLN A N 1
ATOM 1515 C CA . GLN A 1 201 ? -1.053 -0.649 -10.020 1.00 95.62 201 GLN A CA 1
ATOM 1516 C C . GLN A 1 201 ? 0.003 -1.664 -9.595 1.00 95.62 201 GLN A C 1
ATOM 1518 O O . GLN A 1 201 ? 0.943 -1.937 -10.348 1.00 95.62 201 GLN A O 1
ATOM 1523 N N . PHE A 1 202 ? -0.185 -2.227 -8.405 1.00 96.00 202 PHE A N 1
ATOM 1524 C CA . PHE A 1 202 ? 0.707 -3.196 -7.780 1.00 96.00 202 PHE A CA 1
ATOM 1525 C C . PHE A 1 202 ? -0.113 -4.388 -7.308 1.00 96.00 202 PHE A C 1
ATOM 1527 O O . PHE A 1 202 ? -1.045 -4.228 -6.520 1.00 96.00 202 PHE A O 1
ATOM 1534 N N . GLN A 1 203 ? 0.247 -5.577 -7.773 1.00 96.88 203 GLN A N 1
ATOM 1535 C CA . GLN A 1 203 ? -0.447 -6.808 -7.424 1.00 96.88 203 GLN A CA 1
ATOM 1536 C C . GLN A 1 203 ? 0.547 -7.850 -6.934 1.00 96.88 203 GLN A C 1
ATOM 1538 O O . GLN A 1 203 ? 1.615 -8.011 -7.517 1.00 96.88 203 GLN A O 1
ATOM 1543 N N . SER A 1 204 ? 0.219 -8.572 -5.866 1.00 96.06 204 SER A N 1
ATOM 1544 C CA . SER A 1 204 ? 1.005 -9.733 -5.444 1.00 96.06 204 SER A CA 1
ATOM 1545 C C . SER A 1 204 ? 0.189 -11.010 -5.565 1.00 96.06 204 SER A C 1
ATOM 1547 O O . SER A 1 204 ? -1.027 -11.033 -5.373 1.00 96.06 204 SER A O 1
ATOM 1549 N N . SER A 1 205 ? 0.867 -12.108 -5.895 1.00 87.19 205 SER A N 1
ATOM 1550 C CA . SER A 1 205 ? 0.224 -13.420 -5.911 1.00 87.19 205 SER A CA 1
ATOM 1551 C C . SER A 1 205 ? -0.138 -13.857 -4.488 1.00 87.19 205 SER A C 1
ATOM 1553 O O . SER A 1 205 ? 0.529 -13.488 -3.519 1.00 87.19 205 SER A O 1
ATOM 1555 N N . GLY A 1 206 ? -1.189 -14.666 -4.339 1.00 76.38 206 GLY A N 1
ATOM 1556 C CA . GLY A 1 206 ? -1.841 -14.846 -3.039 1.00 76.38 206 GLY A CA 1
ATOM 1557 C C . GLY A 1 206 ? -1.071 -15.571 -1.936 1.00 76.38 206 GLY A C 1
ATOM 1558 O O . GLY A 1 206 ? -1.621 -15.742 -0.855 1.00 76.38 206 GLY A O 1
ATOM 1559 N N . GLN A 1 207 ? 0.171 -15.994 -2.173 1.00 80.56 207 GLN A N 1
ATOM 1560 C CA . GLN A 1 207 ? 1.039 -16.562 -1.135 1.00 80.56 207 GLN A CA 1
ATOM 1561 C C . GLN A 1 207 ? 2.232 -15.660 -0.785 1.00 80.56 207 GLN A C 1
ATOM 1563 O O . GLN A 1 207 ? 2.876 -15.894 0.233 1.00 80.56 207 GLN A O 1
ATOM 1568 N N . SER A 1 208 ? 2.528 -14.631 -1.586 1.00 87.88 208 SER A N 1
ATOM 1569 C CA . SER A 1 208 ? 3.678 -13.755 -1.355 1.00 87.88 208 SER A CA 1
ATOM 1570 C C . SER A 1 208 ? 3.312 -12.679 -0.330 1.00 87.88 208 SER A C 1
ATOM 1572 O O . SER A 1 208 ? 2.406 -11.881 -0.604 1.00 87.88 208 SER A O 1
ATOM 1574 N N . PRO A 1 209 ? 3.972 -12.646 0.844 1.00 93.12 209 PRO A N 1
ATOM 1575 C CA . PRO A 1 209 ? 3.719 -11.613 1.831 1.00 93.12 209 PRO A CA 1
ATOM 1576 C C . PRO A 1 209 ? 4.169 -10.257 1.293 1.00 93.12 209 PRO A C 1
ATOM 1578 O O . PRO A 1 209 ? 5.174 -10.136 0.586 1.00 93.12 209 PRO A O 1
ATOM 1581 N N . VAL A 1 210 ? 3.404 -9.239 1.655 1.00 97.31 210 VAL A N 1
ATOM 1582 C CA . VAL A 1 210 ? 3.666 -7.846 1.326 1.00 97.31 210 VAL A CA 1
ATOM 1583 C C . VAL A 1 210 ? 3.604 -7.030 2.605 1.00 97.31 210 VAL A C 1
ATOM 1585 O O . VAL A 1 210 ? 2.703 -7.224 3.420 1.00 97.31 210 VAL A O 1
ATOM 1588 N N . GLU A 1 211 ? 4.538 -6.099 2.748 1.00 97.94 211 GLU A N 1
ATOM 1589 C CA . GLU A 1 211 ? 4.561 -5.115 3.825 1.00 97.94 211 GLU A CA 1
ATOM 1590 C C . GLU A 1 211 ? 4.440 -3.700 3.251 1.00 97.94 211 GLU A C 1
ATOM 1592 O O . GLU A 1 211 ? 5.078 -3.356 2.253 1.00 97.94 211 GLU A O 1
ATOM 1597 N N . LEU A 1 212 ? 3.616 -2.882 3.900 1.00 96.94 212 LEU A N 1
ATOM 1598 C CA . LEU A 1 212 ? 3.398 -1.470 3.615 1.00 96.94 212 LEU A CA 1
ATOM 1599 C C . LEU A 1 212 ? 3.739 -0.648 4.856 1.00 96.94 212 LEU A C 1
ATOM 1601 O O . LEU A 1 212 ? 3.316 -0.983 5.957 1.00 96.94 212 LEU A O 1
ATOM 1605 N N . ILE A 1 213 ? 4.454 0.456 4.682 1.00 96.06 213 ILE A N 1
ATOM 1606 C CA . ILE A 1 213 ? 4.775 1.406 5.749 1.00 96.06 213 ILE A CA 1
ATOM 1607 C C . ILE A 1 213 ? 4.531 2.810 5.213 1.00 96.06 213 ILE A C 1
ATOM 1609 O O . ILE A 1 213 ? 5.248 3.275 4.330 1.00 96.06 213 ILE A O 1
ATOM 1613 N N . GLY A 1 214 ? 3.509 3.481 5.727 1.00 92.25 214 GLY A N 1
ATOM 1614 C CA . GLY A 1 214 ? 3.170 4.860 5.400 1.00 92.25 214 GLY A CA 1
ATOM 1615 C C . GLY A 1 214 ? 3.076 5.742 6.641 1.00 92.25 214 GLY A C 1
ATOM 1616 O O . GLY A 1 214 ? 3.456 5.358 7.746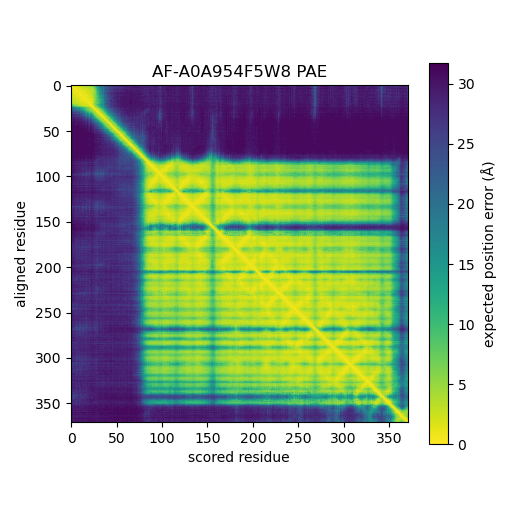 1.00 92.25 214 GLY A O 1
ATOM 1617 N N . GLN A 1 215 ? 2.536 6.944 6.458 1.00 88.62 215 GLN A N 1
ATOM 1618 C CA . GLN A 1 215 ? 2.338 7.906 7.545 1.00 88.62 215 GLN A CA 1
ATOM 1619 C C . GLN A 1 215 ? 1.291 7.436 8.562 1.00 88.62 215 GLN A C 1
ATOM 1621 O O . GLN A 1 215 ? 0.089 7.490 8.294 1.00 88.62 215 GLN A O 1
ATOM 1626 N N . GLY A 1 216 ? 1.763 6.989 9.729 1.00 89.62 216 GLY A N 1
ATOM 1627 C CA . GLY A 1 216 ? 0.930 6.514 10.838 1.00 89.62 216 GLY A CA 1
ATOM 1628 C C . GLY A 1 216 ? 0.258 5.159 10.605 1.00 89.62 216 GLY A C 1
ATOM 1629 O O . GLY A 1 216 ? -0.574 4.761 11.418 1.00 89.62 216 GLY A O 1
ATOM 1630 N N . ILE A 1 217 ? 0.600 4.460 9.515 1.00 93.44 217 ILE A N 1
ATOM 1631 C CA . ILE A 1 217 ? 0.046 3.148 9.151 1.00 93.44 217 ILE A CA 1
ATOM 1632 C C . ILE A 1 217 ? 1.184 2.218 8.752 1.00 93.44 217 ILE A C 1
ATOM 1634 O O . ILE A 1 217 ? 1.933 2.530 7.829 1.00 93.44 217 ILE A O 1
ATOM 1638 N N . ALA A 1 218 ? 1.259 1.049 9.373 1.00 95.81 218 ALA A N 1
ATOM 1639 C CA . ALA A 1 218 ? 1.944 -0.108 8.816 1.00 95.81 218 ALA A CA 1
ATOM 1640 C C . ALA A 1 218 ? 0.914 -1.186 8.461 1.00 95.81 218 ALA A C 1
ATOM 1642 O O . ALA A 1 218 ? -0.159 -1.254 9.057 1.00 95.81 218 ALA A O 1
ATOM 1643 N N . ALA A 1 219 ? 1.206 -2.000 7.456 1.00 96.38 219 ALA A N 1
ATOM 1644 C CA . ALA A 1 219 ? 0.343 -3.096 7.056 1.00 96.38 219 ALA A CA 1
ATOM 1645 C C . ALA A 1 219 ? 1.153 -4.295 6.603 1.00 96.38 219 ALA A C 1
ATOM 1647 O O . ALA A 1 219 ? 2.194 -4.137 5.964 1.00 96.38 219 ALA A O 1
ATOM 1648 N N . LYS A 1 220 ? 0.628 -5.488 6.853 1.00 97.19 220 LYS A N 1
ATOM 1649 C CA . LYS A 1 220 ? 1.160 -6.732 6.300 1.00 97.19 220 LYS A CA 1
ATOM 1650 C C . LYS A 1 220 ? 0.020 -7.593 5.806 1.00 97.19 220 LYS A C 1
ATOM 1652 O O . LYS A 1 220 ? -1.028 -7.648 6.435 1.00 97.19 220 LYS A O 1
ATOM 1657 N N . GLY A 1 221 ? 0.215 -8.294 4.701 1.00 96.19 221 GLY A N 1
ATOM 1658 C CA . GLY A 1 221 ? -0.812 -9.197 4.203 1.00 96.19 221 GLY A CA 1
ATOM 1659 C C . GLY A 1 221 ? -0.391 -9.976 2.974 1.00 96.19 221 GLY A C 1
ATOM 1660 O O . GLY A 1 221 ? 0.778 -9.990 2.586 1.00 96.19 221 GLY A O 1
ATOM 1661 N N . TRP A 1 222 ? -1.373 -10.632 2.366 1.00 95.19 222 TRP A N 1
ATOM 1662 C CA . TRP A 1 222 ? -1.195 -11.480 1.189 1.00 95.19 222 TRP A CA 1
ATOM 1663 C C . TRP A 1 222 ? -2.169 -11.090 0.085 1.00 95.19 222 TRP A C 1
ATOM 1665 O O . TRP A 1 222 ? -3.246 -10.555 0.358 1.00 95.19 222 TRP A O 1
ATOM 1675 N N . ALA A 1 223 ? -1.817 -11.439 -1.156 1.00 95.38 223 ALA A N 1
ATOM 1676 C CA . ALA A 1 223 ? -2.622 -11.125 -2.335 1.00 95.38 223 ALA A CA 1
ATOM 1677 C C . ALA A 1 223 ? -2.932 -9.619 -2.421 1.00 95.38 223 ALA A C 1
ATOM 1679 O O . ALA A 1 223 ? -4.098 -9.216 -2.371 1.00 95.38 223 ALA A O 1
ATOM 1680 N N . LEU A 1 224 ? -1.879 -8.800 -2.453 1.00 97.06 224 LEU A N 1
ATOM 1681 C CA . LEU A 1 224 ? -2.009 -7.355 -2.573 1.00 97.06 224 LEU A CA 1
ATOM 1682 C C . LEU A 1 224 ? -2.727 -7.019 -3.882 1.00 97.06 224 LEU A C 1
ATOM 1684 O O . LEU A 1 224 ? -2.359 -7.539 -4.933 1.00 97.06 224 LEU A O 1
ATOM 1688 N N . ASP A 1 225 ? -3.677 -6.100 -3.803 1.00 96.31 225 ASP A N 1
ATOM 1689 C CA . ASP A 1 225 ? -4.180 -5.318 -4.925 1.00 96.31 225 ASP A CA 1
ATOM 1690 C C . ASP A 1 225 ? -4.151 -3.850 -4.494 1.00 96.31 225 ASP A C 1
ATOM 1692 O O . ASP A 1 225 ? -4.815 -3.459 -3.534 1.00 96.31 225 ASP A O 1
ATOM 1696 N N . MET A 1 226 ? -3.284 -3.054 -5.112 1.00 95.44 226 MET A N 1
ATOM 1697 C CA . MET A 1 226 ? -3.093 -1.650 -4.768 1.00 95.44 226 MET A CA 1
ATOM 1698 C C . MET A 1 226 ? -3.122 -0.800 -6.028 1.00 95.44 226 MET A C 1
ATOM 1700 O O . MET A 1 226 ? -2.424 -1.081 -7.002 1.00 95.44 226 MET A O 1
ATOM 1704 N N . ASP A 1 227 ? -3.866 0.299 -5.962 1.00 93.00 227 ASP A N 1
ATOM 1705 C CA . ASP A 1 227 ? -3.963 1.285 -7.030 1.00 93.00 227 ASP A CA 1
ATOM 1706 C C . ASP A 1 227 ? -3.604 2.668 -6.480 1.00 93.00 227 ASP A C 1
ATOM 1708 O O . ASP A 1 227 ? -4.251 3.213 -5.577 1.00 93.00 227 ASP A O 1
ATOM 1712 N N . ARG A 1 228 ? -2.523 3.238 -7.023 1.00 89.88 228 ARG A N 1
ATOM 1713 C CA . ARG A 1 228 ? -1.963 4.491 -6.519 1.00 89.88 228 ARG A CA 1
ATOM 1714 C C . ARG A 1 228 ? -2.912 5.673 -6.713 1.00 89.88 228 ARG A C 1
ATOM 1716 O O . ARG A 1 228 ? -2.967 6.541 -5.846 1.00 89.88 228 ARG A O 1
ATOM 1723 N N . ALA A 1 229 ? -3.605 5.728 -7.849 1.00 83.19 229 ALA A N 1
ATOM 1724 C CA . ALA A 1 229 ? -4.413 6.877 -8.247 1.00 83.19 229 ALA A CA 1
ATOM 1725 C C . ALA A 1 229 ? -5.691 6.992 -7.406 1.00 83.19 229 ALA A C 1
ATOM 1727 O O . ALA A 1 229 ? -6.044 8.078 -6.949 1.00 83.19 229 ALA A O 1
ATOM 1728 N N . SER A 1 230 ? -6.357 5.865 -7.162 1.00 85.25 230 SER A N 1
ATOM 1729 C CA . SER A 1 230 ? -7.554 5.790 -6.318 1.00 85.25 230 SER A CA 1
ATOM 1730 C C . SER A 1 230 ? -7.238 5.787 -4.818 1.00 85.25 230 SER A C 1
ATOM 1732 O O . SER A 1 230 ? -8.109 6.086 -4.001 1.00 85.25 230 SER A O 1
ATOM 1734 N N . GLY A 1 231 ? -5.990 5.496 -4.436 1.00 85.44 231 GLY A N 1
ATOM 1735 C CA . GLY A 1 231 ? -5.589 5.426 -3.033 1.00 85.44 231 GLY A CA 1
ATOM 1736 C C . GLY A 1 231 ? -6.103 4.177 -2.320 1.00 85.44 231 GLY A C 1
ATOM 1737 O O . GLY A 1 231 ? -6.377 4.213 -1.118 1.00 85.44 231 GLY A O 1
ATOM 1738 N N . HIS A 1 232 ? -6.305 3.113 -3.090 1.00 91.06 232 HIS A N 1
ATOM 1739 C CA . HIS A 1 232 ? -6.871 1.848 -2.664 1.00 91.06 232 HIS A CA 1
ATOM 1740 C C . HIS A 1 232 ? -5.761 0.856 -2.308 1.00 91.06 232 HIS A C 1
ATOM 1742 O O . HIS A 1 232 ? -4.810 0.682 -3.072 1.00 91.06 232 HIS A O 1
ATOM 1748 N N . VAL A 1 233 ? -5.924 0.168 -1.176 1.00 94.88 233 VAL A N 1
ATOM 1749 C CA . VAL A 1 233 ? -5.104 -0.984 -0.782 1.00 94.88 233 VAL A CA 1
ATOM 1750 C C . VAL A 1 233 ? -6.021 -2.133 -0.360 1.00 94.88 233 VAL A C 1
ATOM 1752 O O . VAL A 1 233 ? -6.874 -1.972 0.515 1.00 94.88 233 VAL A O 1
ATOM 1755 N N . HIS A 1 234 ? -5.826 -3.307 -0.949 1.00 95.62 234 HIS A N 1
ATOM 1756 C CA . HIS A 1 234 ? -6.505 -4.557 -0.618 1.00 95.62 234 HIS A CA 1
ATOM 1757 C C . HIS A 1 234 ? -5.481 -5.639 -0.304 1.00 95.62 234 HIS A C 1
ATOM 1759 O O . HIS A 1 234 ? -4.551 -5.848 -1.077 1.00 95.62 234 HIS A O 1
ATOM 1765 N N . PHE A 1 235 ? -5.718 -6.413 0.745 1.00 96.31 235 PHE A N 1
ATOM 1766 C CA . PHE A 1 235 ? -5.118 -7.730 0.913 1.00 96.31 235 PHE A CA 1
ATOM 1767 C C . PHE A 1 235 ? -6.215 -8.780 0.790 1.00 96.31 235 PHE A C 1
ATOM 1769 O O . PHE A 1 235 ? -6.987 -8.994 1.726 1.00 96.31 235 PHE A O 1
ATOM 1776 N N . LEU A 1 236 ? -6.320 -9.421 -0.376 1.00 94.38 236 LEU A N 1
ATOM 1777 C CA . LEU A 1 236 ? -7.383 -10.397 -0.654 1.00 94.38 236 LEU A CA 1
ATOM 1778 C C . LEU A 1 236 ? -7.234 -11.673 0.189 1.00 94.38 236 LEU A C 1
ATOM 1780 O O . LEU A 1 236 ? -8.222 -12.352 0.449 1.00 94.38 236 LEU A O 1
ATOM 1784 N N . GLY A 1 237 ? -6.009 -12.002 0.613 1.00 93.50 237 GLY A N 1
ATOM 1785 C CA . GLY A 1 237 ? -5.707 -13.163 1.456 1.00 93.50 237 GLY A CA 1
ATOM 1786 C C . GLY A 1 237 ? -5.793 -12.885 2.960 1.00 93.50 237 GLY A C 1
ATOM 1787 O O . GLY A 1 237 ? -5.513 -13.782 3.758 1.00 93.50 237 GLY A O 1
ATOM 1788 N N . GLY A 1 238 ? -6.162 -11.660 3.336 1.00 93.94 238 GLY A N 1
ATOM 1789 C CA . GLY A 1 238 ? -6.092 -11.154 4.700 1.00 93.94 238 GLY A CA 1
ATOM 1790 C C . GLY A 1 238 ? -4.740 -10.543 5.045 1.00 93.94 238 GLY A C 1
ATOM 1791 O O . GLY A 1 238 ? -3.812 -10.488 4.233 1.00 93.94 238 GLY A O 1
ATOM 1792 N N . GLY A 1 239 ? -4.665 -10.039 6.265 1.00 95.62 239 GLY A N 1
ATOM 1793 C CA . GLY A 1 239 ? -3.551 -9.257 6.767 1.00 95.62 239 GLY A CA 1
ATOM 1794 C C . GLY A 1 239 ? -3.878 -8.523 8.061 1.00 95.62 239 GLY A C 1
ATOM 1795 O O . GLY A 1 239 ? -4.878 -8.806 8.732 1.00 95.62 239 GLY A O 1
ATOM 1796 N N . GLU A 1 240 ? -3.024 -7.560 8.366 1.00 96.69 240 GLU A N 1
ATOM 1797 C CA . GLU A 1 240 ? -3.077 -6.693 9.531 1.00 96.69 240 GLU A CA 1
ATOM 1798 C C . GLU A 1 240 ? -2.749 -5.242 9.154 1.00 96.69 240 GLU A C 1
ATOM 1800 O O . GLU A 1 240 ? -1.959 -4.986 8.242 1.00 96.69 240 GLU A O 1
ATOM 1805 N N . PHE A 1 241 ? -3.361 -4.301 9.871 1.00 96.12 241 PHE A N 1
ATOM 1806 C CA . PHE A 1 241 ? -2.984 -2.895 9.915 1.00 96.12 241 PHE A CA 1
ATOM 1807 C C . PHE A 1 241 ? -2.576 -2.521 11.336 1.00 96.12 241 PHE A C 1
ATOM 1809 O O . PHE A 1 241 ? -3.308 -2.777 12.287 1.00 96.12 241 PHE A O 1
ATOM 1816 N N . ASP A 1 242 ? -1.451 -1.837 11.459 1.00 96.25 242 ASP A N 1
ATOM 1817 C CA . ASP A 1 242 ? -0.993 -1.183 12.674 1.00 96.25 242 ASP A CA 1
ATOM 1818 C C . ASP A 1 242 ? -1.104 0.326 12.495 1.00 96.25 242 ASP A C 1
ATOM 1820 O O . ASP A 1 242 ? -0.460 0.914 11.624 1.00 96.25 242 ASP A O 1
ATOM 1824 N N . PHE A 1 243 ? -1.911 0.964 13.331 1.00 94.75 243 PHE A N 1
ATOM 1825 C CA . PHE A 1 243 ? -2.079 2.408 13.359 1.00 94.75 243 PHE A CA 1
ATOM 1826 C C . PHE A 1 243 ? -1.312 2.997 14.541 1.00 94.75 243 PHE A C 1
ATOM 1828 O O . PHE A 1 243 ? -1.509 2.570 15.680 1.00 94.75 243 PHE A O 1
ATOM 1835 N N . THR A 1 244 ? -0.495 4.018 14.289 1.00 94.75 244 THR A N 1
ATOM 1836 C CA . THR A 1 244 ? 0.079 4.861 15.348 1.00 94.75 244 THR A CA 1
ATOM 1837 C C . THR A 1 244 ? -0.893 5.994 15.642 1.00 94.75 244 THR A C 1
ATOM 1839 O O . THR A 1 244 ? -1.229 6.765 14.741 1.00 94.75 244 THR A O 1
ATOM 1842 N N . LEU A 1 245 ? -1.362 6.102 16.884 1.00 92.44 245 LEU A N 1
ATOM 1843 C CA . LEU A 1 245 ? -2.344 7.108 17.283 1.00 92.44 245 LEU A CA 1
ATOM 1844 C C . LEU A 1 245 ? -1.682 8.406 17.780 1.00 92.44 245 LEU A C 1
ATOM 1846 O O . LEU A 1 245 ? -0.493 8.434 18.091 1.00 92.44 245 LEU A O 1
ATOM 1850 N N . GLU A 1 246 ? -2.447 9.500 17.820 1.00 90.25 246 GLU A N 1
ATOM 1851 C CA . GLU A 1 246 ? -1.990 10.842 18.235 1.00 90.25 246 GLU A CA 1
ATOM 1852 C C . GLU A 1 246 ? -1.360 10.874 19.637 1.00 90.25 246 GLU A C 1
ATOM 1854 O O . GLU A 1 246 ? -0.378 11.580 19.863 1.00 90.25 246 GLU A O 1
ATOM 1859 N N . ASP A 1 247 ? -1.889 10.085 20.569 1.00 87.75 247 ASP A N 1
ATOM 1860 C CA . ASP A 1 247 ? -1.378 9.952 21.939 1.00 87.75 247 ASP A CA 1
ATOM 1861 C C . ASP A 1 247 ? -0.152 9.020 22.045 1.00 87.75 247 ASP A C 1
ATOM 1863 O O . ASP A 1 247 ? 0.361 8.781 23.139 1.00 87.75 247 ASP A O 1
ATOM 1867 N N . GLY A 1 248 ? 0.339 8.500 20.914 1.00 88.50 248 GLY A N 1
ATOM 1868 C CA . GLY A 1 248 ? 1.444 7.546 20.832 1.00 88.50 248 GLY A CA 1
ATOM 1869 C C . GLY A 1 248 ? 1.039 6.092 21.084 1.00 88.50 248 GLY A C 1
ATOM 1870 O O . GLY A 1 248 ? 1.893 5.205 20.988 1.00 88.50 248 GLY A O 1
ATOM 1871 N N . SER A 1 249 ? -0.235 5.830 21.384 1.00 91.38 249 SER A N 1
ATOM 1872 C CA . SER A 1 249 ? -0.765 4.474 21.494 1.00 91.38 249 SER A CA 1
ATOM 1873 C C . SER A 1 249 ? -0.908 3.806 20.120 1.00 91.38 249 SER A C 1
ATOM 1875 O O . SER A 1 249 ? -0.616 4.400 19.074 1.00 91.38 249 SER A O 1
ATOM 1877 N N . ARG A 1 250 ? -1.310 2.532 20.109 1.00 94.25 250 ARG A N 1
ATOM 1878 C CA . ARG A 1 250 ? -1.423 1.731 18.887 1.00 94.25 250 ARG A CA 1
ATOM 1879 C C . ARG A 1 250 ? -2.810 1.147 18.743 1.00 94.25 250 ARG A C 1
ATOM 1881 O O . ARG A 1 250 ? -3.401 0.691 19.716 1.00 94.25 250 ARG A O 1
ATOM 1888 N N . ALA A 1 251 ? -3.297 1.102 17.513 1.00 94.50 251 ALA A N 1
ATOM 1889 C CA . ALA A 1 251 ? -4.443 0.283 17.166 1.00 94.50 251 ALA A CA 1
ATOM 1890 C C . ALA A 1 251 ? -4.011 -0.790 16.171 1.00 94.50 251 ALA A C 1
ATOM 1892 O O . ALA A 1 251 ? -3.590 -0.477 15.062 1.00 94.50 251 ALA A O 1
ATOM 1893 N N . HIS A 1 252 ? -4.118 -2.044 16.581 1.00 96.44 252 HIS A N 1
ATOM 1894 C CA . HIS A 1 252 ? -3.770 -3.207 15.784 1.00 96.44 252 HIS A CA 1
ATOM 1895 C C . HIS A 1 252 ? -5.048 -3.857 15.263 1.00 96.44 252 HIS A C 1
ATOM 1897 O O . HIS A 1 252 ? -5.921 -4.244 16.038 1.00 96.44 252 HIS A O 1
ATOM 1903 N N . PHE A 1 253 ? -5.193 -3.943 13.948 1.00 95.06 253 PHE A N 1
ATOM 1904 C CA . PHE A 1 253 ? -6.380 -4.459 13.288 1.00 95.06 253 PHE A CA 1
ATOM 1905 C C . PHE A 1 253 ? -6.020 -5.660 12.424 1.00 95.06 253 PHE A C 1
ATOM 1907 O O . PHE A 1 253 ? -5.333 -5.515 11.422 1.00 95.06 253 PHE A O 1
ATOM 1914 N N . VAL A 1 254 ? -6.509 -6.838 12.797 1.00 96.50 254 VAL A N 1
ATOM 1915 C CA . VAL A 1 254 ? -6.172 -8.118 12.164 1.00 96.50 254 VAL A CA 1
ATOM 1916 C C . VAL A 1 254 ? -7.419 -8.752 11.579 1.00 96.50 254 VAL A C 1
ATOM 1918 O O . VAL A 1 254 ? -8.509 -8.669 12.144 1.00 96.50 254 VAL A O 1
ATOM 1921 N N . THR A 1 255 ? -7.249 -9.427 10.452 1.00 95.75 255 THR A N 1
ATOM 1922 C CA . THR A 1 255 ? -8.304 -10.217 9.811 1.00 95.75 255 THR A CA 1
ATOM 1923 C C . THR A 1 255 ? -8.110 -11.705 10.056 1.00 95.75 255 THR A C 1
ATOM 1925 O O . THR A 1 255 ? -6.991 -12.187 10.246 1.00 95.75 255 THR A O 1
ATOM 1928 N N . GLU A 1 256 ? -9.204 -12.461 10.027 1.00 92.06 256 GLU A N 1
ATOM 1929 C CA . GLU A 1 256 ? -9.101 -13.914 9.928 1.00 92.06 256 GLU A CA 1
ATOM 1930 C C . GLU A 1 256 ? -8.399 -14.314 8.617 1.00 92.06 256 GLU A C 1
ATOM 1932 O O . GLU A 1 256 ? -8.475 -13.631 7.593 1.00 92.06 256 GLU A O 1
ATOM 1937 N N . LYS A 1 257 ? -7.689 -15.446 8.629 1.00 86.69 257 LYS A N 1
ATOM 1938 C CA . LYS A 1 257 ? -6.953 -15.913 7.450 1.00 86.69 257 LYS A CA 1
ATOM 1939 C C . LYS A 1 257 ? -7.902 -16.128 6.267 1.00 86.69 257 LYS A C 1
ATOM 1941 O O . LYS A 1 257 ? -8.831 -16.926 6.359 1.00 86.69 257 LYS A O 1
ATOM 1946 N N . GLY A 1 258 ? -7.589 -15.510 5.127 1.00 88.56 258 GLY A N 1
ATOM 1947 C CA . GLY A 1 258 ? -8.404 -15.590 3.913 1.00 88.56 258 GLY A CA 1
ATOM 1948 C C . GLY A 1 258 ? -9.565 -14.595 3.869 1.00 88.56 258 GLY A C 1
ATOM 1949 O O . GLY A 1 258 ? -10.288 -14.576 2.875 1.00 88.56 258 GLY A O 1
ATOM 1950 N N . THR A 1 259 ? -9.730 -13.767 4.901 1.00 92.81 259 THR A N 1
ATOM 1951 C CA . THR A 1 259 ? -10.731 -12.704 4.927 1.00 92.81 259 THR A CA 1
ATOM 1952 C C . THR A 1 259 ? -10.127 -11.416 4.369 1.00 92.81 259 THR A C 1
ATOM 1954 O O . THR A 1 259 ? -9.120 -10.952 4.899 1.00 92.81 259 THR A O 1
ATOM 1957 N N . PRO A 1 260 ? -10.711 -10.804 3.323 1.00 94.12 260 PRO A N 1
ATOM 1958 C CA . PRO A 1 260 ? -10.112 -9.631 2.706 1.00 94.12 260 PRO A CA 1
ATOM 1959 C C . PRO A 1 260 ? -10.028 -8.426 3.648 1.00 94.12 260 PRO A C 1
ATOM 1961 O O . PRO A 1 260 ? -11.005 -8.064 4.307 1.00 94.12 260 PRO A O 1
ATOM 1964 N N . LEU A 1 261 ? -8.874 -7.762 3.635 1.00 95.19 261 LEU A N 1
ATOM 1965 C CA . LEU A 1 261 ? -8.617 -6.522 4.362 1.00 95.19 261 LEU A CA 1
ATOM 1966 C C . LEU A 1 261 ? -8.514 -5.359 3.376 1.00 95.19 261 LEU A C 1
ATOM 1968 O O . LEU A 1 261 ? -7.715 -5.407 2.443 1.00 95.19 261 LEU A O 1
ATOM 1972 N N . ARG A 1 262 ? -9.312 -4.309 3.567 1.00 95.69 262 ARG A N 1
ATOM 1973 C CA . ARG A 1 262 ? -9.358 -3.148 2.668 1.00 95.69 262 ARG A CA 1
ATOM 1974 C C . ARG A 1 262 ? -9.004 -1.877 3.405 1.00 95.69 262 ARG A C 1
ATOM 1976 O O . ARG A 1 262 ? -9.465 -1.667 4.519 1.00 95.69 262 ARG A O 1
ATOM 1983 N N . LEU A 1 263 ? -8.281 -0.995 2.737 1.00 94.25 263 LEU A N 1
ATOM 1984 C CA . LEU A 1 263 ? -8.073 0.381 3.145 1.00 94.25 263 LEU A CA 1
ATOM 1985 C C . LEU A 1 263 ? -8.433 1.282 1.971 1.00 94.25 263 LEU A C 1
ATOM 1987 O O . LEU A 1 263 ? -7.867 1.167 0.884 1.00 94.25 263 LEU A O 1
ATOM 1991 N N . ASN A 1 264 ? -9.397 2.166 2.199 1.00 91.69 264 ASN A N 1
ATOM 1992 C CA . ASN A 1 264 ? -9.861 3.116 1.200 1.00 91.69 264 ASN A CA 1
ATOM 1993 C C . ASN A 1 264 ? -9.734 4.534 1.735 1.00 91.69 264 ASN A C 1
ATOM 1995 O O . ASN A 1 264 ? -10.033 4.804 2.903 1.00 91.69 264 ASN A O 1
ATOM 1999 N N . ARG A 1 265 ? -9.352 5.457 0.858 1.00 87.69 265 ARG A N 1
ATOM 2000 C CA . ARG A 1 265 ? -9.470 6.886 1.126 1.00 87.69 265 ARG A CA 1
ATOM 2001 C C . ARG A 1 265 ? -10.945 7.278 1.226 1.00 87.69 265 ARG A C 1
ATOM 2003 O O . ARG A 1 265 ? -11.770 6.838 0.429 1.00 87.69 265 ARG A O 1
ATOM 2010 N N . VAL A 1 266 ? -11.248 8.165 2.162 1.00 87.06 266 VAL A N 1
ATOM 2011 C CA . VAL A 1 266 ? -12.507 8.909 2.198 1.00 87.06 266 VAL A CA 1
ATOM 2012 C C . VAL A 1 266 ? -12.201 10.349 1.800 1.00 87.06 266 VAL A C 1
ATOM 2014 O O . VAL A 1 266 ? -11.321 10.992 2.376 1.00 87.06 266 VAL A O 1
ATOM 2017 N N . GLU A 1 267 ? -12.873 10.842 0.761 1.00 76.75 267 GLU A N 1
ATOM 2018 C CA . GLU A 1 267 ? -12.735 12.233 0.342 1.00 76.75 267 GLU A CA 1
ATOM 2019 C C . GLU A 1 267 ? -13.581 13.135 1.236 1.00 76.75 267 GLU A C 1
ATOM 2021 O O . GLU A 1 267 ? -14.812 13.124 1.182 1.00 76.75 267 GLU A O 1
ATOM 2026 N N . THR A 1 268 ? -12.905 13.939 2.051 1.00 75.06 268 THR A N 1
ATOM 2027 C CA . THR A 1 268 ? -13.542 14.893 2.958 1.00 75.06 268 THR A CA 1
ATOM 2028 C C . THR A 1 268 ? -12.926 16.270 2.739 1.00 75.06 268 THR A C 1
ATOM 2030 O O . THR A 1 268 ? -11.725 16.401 2.494 1.00 75.06 268 THR A O 1
ATOM 2033 N N . ALA A 1 269 ? -13.743 17.323 2.804 1.00 66.12 269 ALA A N 1
ATOM 2034 C CA . ALA A 1 269 ? -13.271 18.690 2.611 1.00 66.12 269 ALA A CA 1
ATOM 2035 C C . ALA A 1 269 ? -12.270 19.071 3.720 1.00 66.12 269 ALA A C 1
ATOM 2037 O O . ALA A 1 269 ? -12.661 19.363 4.846 1.00 66.12 269 ALA A O 1
ATOM 2038 N N . GLY A 1 270 ? -10.975 19.060 3.392 1.00 68.81 270 GLY A N 1
ATOM 2039 C CA . GLY A 1 270 ? -9.901 19.554 4.259 1.00 68.81 270 GLY A CA 1
ATOM 2040 C C . GLY A 1 270 ? -9.257 18.539 5.209 1.00 68.81 270 GLY A C 1
ATOM 2041 O O . GLY A 1 270 ? -8.369 18.938 5.958 1.00 68.81 270 GLY A O 1
ATOM 2042 N N . ALA A 1 271 ? -9.637 17.256 5.175 1.00 74.94 271 ALA A N 1
ATOM 2043 C CA . ALA A 1 271 ? -9.003 16.214 5.987 1.00 74.94 271 ALA A CA 1
ATOM 2044 C C . ALA A 1 271 ? -8.749 14.941 5.171 1.00 74.94 271 ALA A C 1
ATOM 2046 O O . ALA A 1 271 ? -9.602 14.507 4.397 1.00 74.94 271 ALA A O 1
ATOM 2047 N N . THR A 1 272 ? -7.581 14.325 5.367 1.00 82.31 272 THR A N 1
ATOM 2048 C CA . THR A 1 272 ? -7.290 13.001 4.809 1.00 82.31 272 THR A CA 1
ATOM 2049 C C . THR A 1 272 ? -7.837 11.947 5.762 1.00 82.31 272 THR A C 1
ATOM 2051 O O . THR A 1 272 ? -7.297 11.754 6.853 1.00 82.31 272 THR A O 1
ATOM 2054 N N . GLN A 1 273 ? -8.918 11.294 5.342 1.00 89.75 273 GLN A N 1
ATOM 2055 C CA . GLN A 1 273 ? -9.573 10.226 6.084 1.00 89.75 273 GLN A CA 1
ATOM 2056 C C . GLN A 1 273 ? -9.396 8.883 5.385 1.00 89.75 273 GLN A C 1
ATOM 2058 O O . GLN A 1 273 ? -9.303 8.801 4.157 1.00 89.75 273 GLN A O 1
ATOM 2063 N N . PHE A 1 274 ? -9.384 7.825 6.185 1.00 89.62 274 PHE A N 1
ATOM 2064 C CA . PHE A 1 274 ? -9.223 6.455 5.731 1.00 89.62 274 PHE A CA 1
ATOM 2065 C C . PHE A 1 274 ? -10.255 5.568 6.394 1.00 8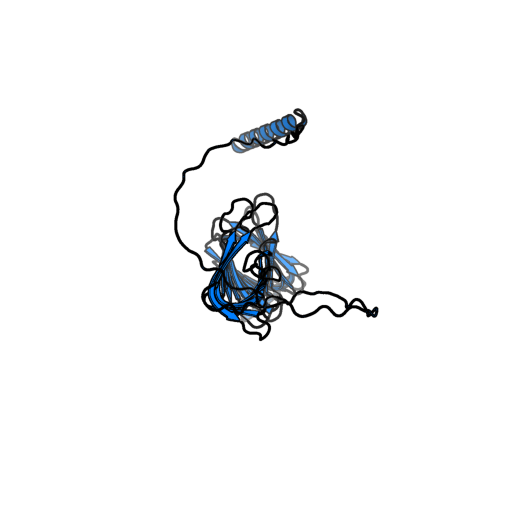9.62 274 PHE A C 1
ATOM 2067 O O . PHE A 1 274 ? -10.549 5.722 7.576 1.00 89.62 274 PHE A O 1
ATOM 2074 N N . THR A 1 275 ? -10.777 4.619 5.630 1.00 92.94 275 THR A N 1
ATOM 2075 C CA . THR A 1 275 ? -11.568 3.524 6.175 1.00 92.94 275 THR A CA 1
ATOM 2076 C C . THR A 1 275 ? -10.802 2.227 6.003 1.00 92.94 275 THR A C 1
ATOM 2078 O O . THR A 1 275 ? -10.587 1.798 4.869 1.00 92.94 275 THR A O 1
ATOM 2081 N N . ALA A 1 276 ? -10.410 1.609 7.115 1.00 93.56 276 ALA A N 1
ATOM 2082 C CA . ALA A 1 276 ? -9.968 0.223 7.137 1.00 93.56 276 ALA A CA 1
ATOM 2083 C C . ALA A 1 276 ? -11.185 -0.674 7.369 1.00 93.56 276 ALA A C 1
ATOM 2085 O O . ALA A 1 276 ? -11.975 -0.417 8.275 1.00 93.56 276 ALA A O 1
ATOM 2086 N N . HIS A 1 277 ? -11.371 -1.695 6.544 1.00 94.88 277 HIS A N 1
ATOM 2087 C CA . HIS A 1 277 ? -12.573 -2.516 6.553 1.00 94.88 277 HIS A CA 1
ATOM 2088 C C . HIS A 1 277 ? -12.249 -3.996 6.379 1.00 94.88 277 HIS A C 1
ATOM 2090 O O . HIS A 1 277 ? -11.451 -4.364 5.514 1.00 94.88 277 HIS A O 1
ATOM 2096 N N . VAL A 1 278 ? -12.931 -4.827 7.162 1.00 93.50 278 VAL A N 1
ATOM 2097 C CA . VAL A 1 278 ? -12.967 -6.282 7.020 1.00 93.50 278 VAL A CA 1
ATOM 2098 C C . VAL A 1 278 ? -14.413 -6.750 6.911 1.00 93.50 278 VAL A C 1
ATOM 2100 O O . VAL A 1 278 ? -15.284 -6.271 7.642 1.00 93.50 278 VAL A O 1
ATOM 2103 N N . ASP A 1 279 ? -14.639 -7.718 6.027 1.00 87.88 279 ASP A N 1
ATOM 2104 C CA . ASP A 1 279 ? -15.908 -8.426 5.879 1.00 87.88 279 ASP A CA 1
ATOM 2105 C C . ASP A 1 279 ? -15.643 -9.935 5.896 1.00 87.88 279 ASP A C 1
ATOM 2107 O O . ASP A 1 279 ? -15.142 -10.493 4.921 1.00 87.88 279 ASP A O 1
ATOM 2111 N N . GLY A 1 280 ? -15.920 -10.580 7.034 1.00 89.00 280 GLY A N 1
ATOM 2112 C CA . GLY A 1 280 ? -15.707 -12.017 7.240 1.00 89.00 280 GLY A CA 1
ATOM 2113 C C . GLY A 1 280 ? -14.883 -12.396 8.476 1.00 89.00 280 GLY A C 1
ATOM 2114 O O . GLY A 1 280 ? -14.376 -13.508 8.527 1.00 89.00 280 GLY A O 1
ATOM 2115 N N . GLY A 1 281 ? -14.752 -11.505 9.459 1.00 92.19 281 GLY A N 1
ATOM 2116 C CA . GLY A 1 281 ? -14.080 -11.763 10.734 1.00 92.19 281 GLY A CA 1
ATOM 2117 C C . GLY A 1 281 ? -12.800 -10.953 10.901 1.00 92.19 281 GLY A C 1
ATOM 2118 O O . GLY A 1 281 ? -11.875 -11.051 10.093 1.00 92.19 281 GLY A O 1
ATOM 2119 N N . GLY A 1 282 ? -12.737 -10.162 11.969 1.00 95.12 282 GLY A N 1
ATOM 2120 C CA . GLY A 1 282 ? -11.526 -9.457 12.359 1.00 95.12 282 GLY A CA 1
ATOM 2121 C C . GLY A 1 282 ? -11.547 -8.984 13.806 1.00 95.12 282 GLY A C 1
ATOM 2122 O O . GLY A 1 282 ? -12.598 -8.923 14.453 1.00 95.12 282 GLY A O 1
ATOM 2123 N N . THR A 1 283 ? -10.359 -8.629 14.276 1.00 96.12 283 THR A N 1
ATOM 2124 C CA . THR A 1 283 ? -10.079 -8.197 15.641 1.00 96.12 283 THR A CA 1
ATOM 2125 C C . THR A 1 283 ? -9.383 -6.848 15.599 1.00 96.12 283 THR A C 1
ATOM 2127 O O . THR A 1 283 ? -8.335 -6.711 14.975 1.00 96.12 283 THR A O 1
ATOM 2130 N N . LEU A 1 284 ? -9.953 -5.854 16.271 1.00 96.00 284 LEU A N 1
ATOM 2131 C CA . LEU A 1 284 ? -9.311 -4.575 16.552 1.00 96.00 284 LEU A CA 1
ATOM 2132 C C . LEU A 1 284 ? -8.868 -4.553 18.014 1.00 96.00 284 LEU A C 1
ATOM 2134 O O . LEU A 1 284 ? -9.704 -4.632 18.911 1.00 96.00 284 LEU A O 1
ATOM 2138 N N . THR A 1 285 ? -7.579 -4.379 18.253 1.00 95.56 285 THR A N 1
ATOM 2139 C CA . THR A 1 285 ? -6.999 -4.161 19.575 1.00 95.56 285 THR A CA 1
ATOM 2140 C C . THR A 1 285 ? -6.512 -2.723 19.669 1.00 95.56 285 THR A C 1
ATOM 2142 O O . THR A 1 285 ? -5.700 -2.285 18.864 1.00 95.56 285 THR A O 1
ATOM 2145 N N . LEU A 1 286 ? -7.018 -1.978 20.647 1.00 92.75 286 LEU A N 1
ATOM 2146 C CA . LEU A 1 286 ? -6.508 -0.666 21.026 1.00 92.75 286 LEU A CA 1
ATOM 2147 C C . LEU A 1 286 ? -5.582 -0.866 22.223 1.00 92.75 286 LEU A C 1
ATOM 2149 O O . LEU A 1 286 ? -6.017 -1.347 23.269 1.00 92.75 286 LEU A O 1
ATOM 2153 N N . GLU A 1 287 ? -4.312 -0.536 22.054 1.00 91.75 287 GLU A N 1
ATOM 2154 C CA . GLU A 1 287 ? -3.312 -0.499 23.116 1.00 91.75 287 GLU A CA 1
ATOM 2155 C C . GLU A 1 287 ? -3.324 0.879 23.793 1.00 91.75 287 GLU A C 1
ATOM 2157 O O . GLU A 1 287 ? -3.828 1.845 23.228 1.00 91.75 287 GLU A O 1
ATOM 2162 N N . GLY A 1 288 ? -2.764 0.990 24.998 1.00 84.69 288 GLY A N 1
ATOM 2163 C CA . GLY A 1 288 ? -2.677 2.251 25.741 1.00 84.69 288 GLY A CA 1
ATOM 2164 C C . GLY A 1 288 ? -3.065 2.097 27.209 1.00 84.69 288 GLY A C 1
ATOM 2165 O O . GLY A 1 288 ? -3.072 0.987 27.744 1.00 84.69 288 GLY A O 1
ATOM 2166 N N . ASP A 1 289 ? -3.396 3.218 27.851 1.00 77.69 289 ASP A N 1
ATOM 2167 C CA . ASP A 1 289 ? -3.755 3.265 29.278 1.00 77.69 289 ASP A CA 1
ATOM 2168 C C . ASP A 1 289 ? -5.069 2.533 29.590 1.00 77.69 289 ASP A C 1
ATOM 2170 O O . ASP A 1 289 ? -5.285 2.063 30.708 1.00 77.69 289 ASP A O 1
ATOM 2174 N N . ASP A 1 290 ? -5.937 2.404 28.589 1.00 79.00 290 ASP A N 1
ATOM 2175 C CA . ASP A 1 290 ? -7.208 1.702 28.681 1.00 79.00 290 ASP A CA 1
ATOM 2176 C C . ASP A 1 290 ? -7.376 0.776 27.471 1.00 79.00 290 ASP A C 1
ATOM 2178 O O . ASP A 1 290 ? -7.979 1.170 26.473 1.00 79.00 290 ASP A O 1
ATOM 2182 N N . PRO A 1 291 ? -6.793 -0.434 27.506 1.00 85.81 291 PRO A N 1
ATOM 2183 C CA . PRO A 1 291 ? -6.770 -1.303 26.347 1.00 85.81 291 PRO A CA 1
ATOM 2184 C C . PRO A 1 291 ? -8.145 -1.911 26.072 1.00 85.81 291 PRO A C 1
ATOM 2186 O O . PRO A 1 291 ? -8.832 -2.411 26.973 1.00 85.81 291 PRO A O 1
ATOM 2189 N N . TRP A 1 292 ? -8.505 -1.934 24.792 1.00 88.50 292 TRP A N 1
ATOM 2190 C CA . TRP A 1 292 ? -9.735 -2.541 24.296 1.00 88.50 292 TRP A CA 1
ATOM 2191 C C . TRP A 1 292 ? -9.433 -3.603 23.253 1.00 88.50 292 TRP A C 1
ATOM 2193 O O . TRP A 1 292 ? -8.483 -3.500 22.486 1.00 88.50 292 TRP A O 1
ATOM 2203 N N . THR A 1 293 ? -10.271 -4.627 23.182 1.00 93.31 293 THR A N 1
ATOM 2204 C CA . THR A 1 293 ? -10.293 -5.570 22.061 1.00 93.31 293 THR A CA 1
ATOM 2205 C C . THR A 1 293 ? -11.717 -5.709 21.558 1.00 93.31 293 THR A C 1
ATOM 2207 O O . THR A 1 293 ? -12.646 -5.822 22.354 1.00 93.31 293 THR A O 1
ATOM 2210 N N . LEU A 1 294 ? -11.899 -5.671 20.246 1.00 93.12 294 LEU A N 1
ATOM 2211 C CA . LEU A 1 294 ? -13.186 -5.762 19.580 1.00 93.12 294 LEU A CA 1
ATOM 2212 C C . LEU A 1 294 ? -13.096 -6.777 18.447 1.00 93.12 294 LEU A C 1
ATOM 2214 O O . LEU A 1 294 ? -12.407 -6.554 17.458 1.00 93.12 294 LEU A O 1
ATOM 2218 N N . GLU A 1 295 ? -13.826 -7.870 18.589 1.00 95.06 295 GLU A N 1
ATOM 2219 C CA . GLU A 1 295 ? -13.966 -8.917 17.584 1.00 95.06 295 GLU A CA 1
ATOM 2220 C C . GLU A 1 295 ? -15.350 -8.804 16.943 1.00 95.06 295 GLU A C 1
ATOM 2222 O O . GLU A 1 295 ? -16.362 -8.682 17.644 1.00 95.06 295 GLU A O 1
ATOM 2227 N N . ALA A 1 29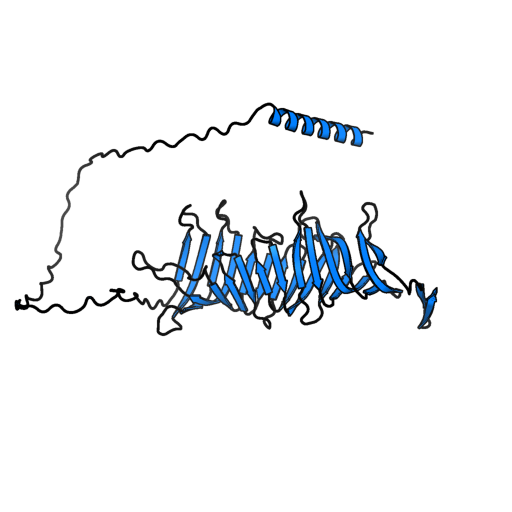6 ? -15.409 -8.843 15.614 1.00 94.25 296 ALA A N 1
ATOM 2228 C CA . ALA A 1 296 ? -16.661 -8.772 14.868 1.00 94.25 296 ALA A CA 1
ATOM 2229 C C . ALA A 1 296 ? -16.544 -9.463 13.506 1.00 94.25 296 ALA A C 1
ATOM 2231 O O . ALA A 1 296 ? -15.453 -9.606 12.957 1.00 94.25 296 ALA A O 1
ATOM 2232 N N . ARG A 1 297 ? -17.686 -9.844 12.918 1.00 92.44 297 ARG A N 1
ATOM 2233 C CA . ARG A 1 297 ? -17.718 -10.355 11.536 1.00 92.44 297 ARG A CA 1
ATOM 2234 C C . ARG A 1 297 ? -17.420 -9.269 10.512 1.00 92.44 297 ARG A C 1
ATOM 2236 O O . ARG A 1 297 ? -16.646 -9.500 9.592 1.00 92.44 297 ARG A O 1
ATOM 2243 N N . GLY A 1 298 ? -18.039 -8.106 10.661 1.00 93.12 298 GLY A N 1
ATOM 2244 C CA . GLY A 1 298 ? -17.668 -6.921 9.900 1.00 93.12 298 GLY A CA 1
ATOM 2245 C C . GLY A 1 298 ? -17.123 -5.874 10.850 1.00 93.12 298 GLY A C 1
ATOM 2246 O O . GLY A 1 298 ? -17.771 -5.582 11.856 1.00 93.12 298 GLY A O 1
ATOM 2247 N N . LEU A 1 299 ? -15.963 -5.310 10.532 1.00 94.50 299 LEU A N 1
ATOM 2248 C CA . LEU A 1 299 ? -15.344 -4.235 11.304 1.00 94.50 299 LEU A CA 1
ATOM 2249 C C . LEU A 1 299 ? -14.882 -3.148 10.339 1.00 94.50 299 LEU A C 1
ATOM 2251 O O . LEU A 1 299 ? -14.227 -3.426 9.338 1.00 94.50 299 LEU A O 1
ATOM 2255 N N . SER A 1 300 ? -15.261 -1.908 10.625 1.00 94.81 300 SER A N 1
ATOM 2256 C CA . SER A 1 300 ? -14.903 -0.736 9.841 1.00 94.81 300 SER A CA 1
ATOM 2257 C C . SER A 1 300 ? -14.333 0.335 10.759 1.00 94.81 300 SER A C 1
ATOM 2259 O O . SER A 1 300 ? -15.043 0.839 11.622 1.00 94.81 300 SER A O 1
ATOM 2261 N N . VAL A 1 301 ? -13.074 0.709 10.564 1.00 94.12 301 VAL A N 1
ATOM 2262 C CA . VAL A 1 301 ? -12.397 1.782 11.300 1.00 94.12 301 VAL A CA 1
ATOM 2263 C C . VAL A 1 301 ? -12.284 2.995 10.392 1.00 94.12 301 VAL A C 1
ATOM 2265 O O . VAL A 1 301 ? -11.619 2.927 9.364 1.00 94.12 301 VAL A O 1
ATOM 2268 N N . LEU A 1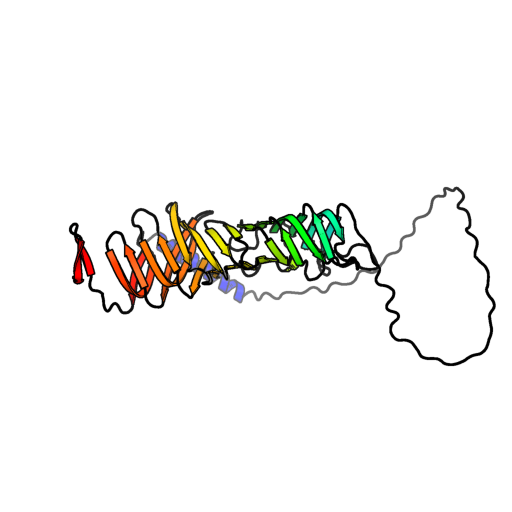 302 ? -12.919 4.100 10.772 1.00 93.56 302 LEU A N 1
ATOM 2269 C CA . LEU A 1 302 ? -12.697 5.415 10.186 1.00 93.56 302 LEU A CA 1
ATOM 2270 C C . LEU A 1 302 ? -11.644 6.149 11.017 1.00 93.56 302 LEU A C 1
ATOM 2272 O O . LEU A 1 302 ? -11.845 6.381 12.214 1.00 93.56 302 LEU A O 1
ATOM 2276 N N . ALA A 1 303 ? -10.552 6.534 10.368 1.00 92.06 303 ALA A N 1
ATOM 2277 C CA . ALA A 1 303 ? -9.480 7.297 10.983 1.00 92.06 303 ALA A CA 1
ATOM 2278 C C . ALA A 1 303 ? -9.133 8.545 10.164 1.00 92.06 303 ALA A C 1
ATOM 2280 O O . ALA A 1 303 ? -9.136 8.519 8.931 1.00 92.06 303 ALA A O 1
ATOM 2281 N N . SER A 1 304 ? -8.790 9.625 10.859 1.00 90.81 304 SER A N 1
ATOM 2282 C CA . SER A 1 304 ? -8.280 10.871 10.289 1.00 90.81 304 SER A CA 1
ATOM 2283 C C . SER A 1 304 ? -6.784 10.996 10.542 1.00 90.81 304 SER A C 1
ATOM 2285 O O . SER A 1 304 ? -6.286 10.597 11.593 1.00 90.81 304 SER A O 1
ATOM 2287 N N . ARG A 1 305 ? -6.053 11.598 9.604 1.00 89.44 305 ARG A N 1
ATOM 2288 C CA . ARG A 1 305 ? -4.655 11.970 9.847 1.00 89.44 305 ARG A CA 1
ATOM 2289 C C . ARG A 1 305 ? -4.563 13.124 10.846 1.00 89.44 305 ARG A C 1
ATOM 2291 O O . ARG A 1 305 ? -5.233 14.140 10.668 1.00 89.44 305 ARG A O 1
ATOM 2298 N N . VAL A 1 306 ? -3.671 12.993 11.828 1.00 88.38 306 VAL A N 1
ATOM 2299 C CA . VAL A 1 306 ? -3.305 14.065 12.762 1.00 88.38 306 VAL A CA 1
ATOM 2300 C C . VAL A 1 306 ? -1.789 14.219 12.755 1.00 88.38 306 VAL A C 1
ATOM 2302 O O . VAL A 1 306 ? -1.063 13.299 13.107 1.00 88.38 306 VAL A O 1
ATOM 2305 N N . GLY A 1 307 ? -1.282 15.375 12.327 1.00 86.25 307 GLY A N 1
ATOM 2306 C CA . GLY A 1 307 ? 0.162 15.578 12.172 1.00 86.25 307 GLY A CA 1
ATOM 2307 C C . GLY A 1 307 ? 0.768 14.774 11.012 1.00 86.25 307 GLY A C 1
ATOM 2308 O O . GLY A 1 307 ? 0.105 14.536 10.001 1.00 86.25 307 GLY A O 1
ATOM 2309 N N . GLN A 1 308 ? 2.054 14.423 11.134 1.00 83.06 308 GLN A N 1
ATOM 2310 C CA . GLN A 1 308 ? 2.806 13.722 10.081 1.00 83.06 308 GLN A CA 1
ATOM 2311 C C . GLN A 1 308 ? 2.762 12.196 10.215 1.00 83.06 308 GLN A C 1
ATOM 2313 O O . GLN A 1 308 ? 2.591 11.528 9.203 1.00 83.06 308 GLN A O 1
ATOM 2318 N N . ASP A 1 309 ? 2.859 11.661 11.436 1.00 87.88 309 ASP A N 1
ATOM 2319 C CA . ASP A 1 309 ? 3.087 10.224 11.668 1.00 87.88 309 ASP A CA 1
ATOM 2320 C C . ASP A 1 309 ? 2.035 9.575 12.576 1.00 87.88 309 ASP A C 1
ATOM 2322 O O . ASP A 1 309 ? 2.225 8.461 13.063 1.00 87.88 309 ASP A O 1
ATOM 2326 N N . SER A 1 310 ? 0.923 10.268 12.813 1.00 91.12 310 SER A N 1
ATOM 2327 C CA . SER A 1 310 ? -0.132 9.805 13.706 1.00 91.12 310 SER A CA 1
ATOM 2328 C C . SER A 1 310 ? -1.515 9.909 13.083 1.00 91.12 310 SER A C 1
ATOM 2330 O O . SER A 1 310 ? -1.795 10.710 12.184 1.00 91.12 310 SER A O 1
ATOM 2332 N N . LEU A 1 311 ? -2.397 9.066 13.592 1.00 91.56 311 LEU A N 1
ATOM 2333 C CA . LEU A 1 311 ? -3.796 9.020 13.237 1.00 91.56 311 LEU A CA 1
ATOM 2334 C C . LEU A 1 311 ? -4.670 9.247 14.461 1.00 91.56 311 LEU A C 1
ATOM 2336 O O . LEU A 1 311 ? -4.279 9.059 15.609 1.00 91.56 311 LEU A O 1
ATOM 2340 N N . GLN A 1 312 ? -5.909 9.592 14.184 1.00 90.75 312 GLN A N 1
ATOM 2341 C CA . GLN A 1 312 ? -6.982 9.609 15.146 1.00 90.75 312 GLN A CA 1
ATOM 2342 C C . GLN A 1 312 ? -8.059 8.644 14.670 1.00 90.75 312 GLN A C 1
ATOM 2344 O O . GLN A 1 312 ? -8.552 8.782 13.555 1.00 90.75 312 GLN A O 1
ATOM 2349 N N . ILE A 1 313 ? -8.458 7.696 15.518 1.00 90.62 313 ILE A N 1
ATOM 2350 C CA . ILE A 1 313 ? -9.666 6.904 15.269 1.00 90.62 313 ILE A CA 1
ATOM 2351 C C . ILE A 1 313 ? -10.876 7.765 15.622 1.00 90.62 313 ILE A C 1
ATOM 2353 O O . ILE A 1 313 ? -11.060 8.159 16.776 1.00 90.62 313 ILE A O 1
ATOM 2357 N N . ASP A 1 314 ? -11.704 8.039 14.618 1.00 89.44 314 ASP A N 1
ATOM 2358 C CA . ASP A 1 314 ? -12.918 8.840 14.768 1.00 89.44 314 ASP A CA 1
ATOM 2359 C C . ASP A 1 314 ? -14.124 7.958 15.074 1.00 89.44 314 ASP A C 1
ATOM 2361 O O . ASP A 1 314 ? -14.996 8.311 15.876 1.00 89.44 314 ASP A O 1
ATOM 2365 N N . ARG A 1 315 ? -14.190 6.803 14.404 1.00 90.50 315 ARG A N 1
ATOM 2366 C CA . ARG A 1 315 ? -15.320 5.887 14.498 1.00 90.50 315 ARG A CA 1
ATOM 2367 C C . ARG A 1 315 ? -14.895 4.455 14.212 1.00 90.50 315 ARG A C 1
ATOM 2369 O O . ARG A 1 315 ? -14.150 4.207 13.272 1.00 90.50 315 ARG A O 1
ATOM 2376 N N . VAL A 1 316 ? -15.443 3.516 14.971 1.00 91.88 316 VAL A N 1
ATOM 2377 C CA . VAL A 1 316 ? -15.413 2.090 14.645 1.00 91.88 316 VAL A CA 1
ATOM 2378 C C . VAL A 1 316 ? -16.847 1.601 14.550 1.00 91.88 316 VAL A C 1
ATOM 2380 O O . VAL A 1 316 ? -17.602 1.706 15.512 1.00 91.88 316 VAL A O 1
ATOM 2383 N N . ASP A 1 317 ? -17.233 1.079 13.397 1.00 92.44 317 ASP A N 1
ATOM 2384 C CA . ASP A 1 317 ? -18.525 0.438 13.189 1.00 92.44 317 ASP A CA 1
ATOM 2385 C C . ASP A 1 317 ? -18.316 -1.071 13.075 1.00 92.44 317 ASP A C 1
ATOM 2387 O O . ASP A 1 317 ? -17.370 -1.537 12.437 1.00 92.44 317 ASP A O 1
ATOM 2391 N N . THR A 1 318 ? -19.213 -1.846 13.672 1.00 92.25 318 THR A N 1
ATOM 2392 C CA . THR A 1 318 ? -19.202 -3.306 13.560 1.00 92.25 318 THR A CA 1
ATOM 2393 C C . THR A 1 318 ? -20.553 -3.837 13.125 1.00 92.25 318 THR A C 1
ATOM 2395 O O . THR A 1 318 ? -21.590 -3.205 13.331 1.00 92.25 318 THR A O 1
ATOM 2398 N N . SER A 1 319 ? -20.540 -5.023 12.527 1.00 89.25 319 SER A N 1
ATOM 2399 C CA . SER A 1 319 ? -21.748 -5.737 12.132 1.00 89.25 319 SER A CA 1
ATOM 2400 C C . SER A 1 319 ? -21.651 -7.228 12.448 1.00 89.25 319 SER A C 1
ATOM 2402 O O . SER A 1 319 ? -20.567 -7.821 12.463 1.00 89.25 319 SER A O 1
ATOM 2404 N N . GLY A 1 320 ? -22.814 -7.833 12.697 1.00 87.81 320 GLY A N 1
ATOM 2405 C CA . GLY A 1 320 ? -22.926 -9.228 13.108 1.00 87.81 320 GLY A CA 1
ATOM 2406 C C . GLY A 1 320 ? -22.598 -9.429 14.586 1.00 87.81 320 GLY A C 1
ATOM 2407 O O . GLY A 1 320 ? -22.534 -8.485 15.365 1.00 87.81 320 GLY A O 1
ATOM 2408 N N . THR A 1 321 ? -22.409 -10.682 14.995 1.00 87.25 321 THR A N 1
ATOM 2409 C CA . THR A 1 321 ? -22.048 -10.983 16.384 1.00 87.25 321 THR A CA 1
ATOM 2410 C C . THR A 1 321 ? -20.731 -10.310 16.744 1.00 87.25 321 THR A C 1
ATOM 2412 O O . THR A 1 321 ? -19.742 -10.478 16.029 1.00 87.25 321 THR A O 1
ATOM 2415 N N . ILE A 1 322 ? -20.731 -9.600 17.868 1.00 90.69 322 ILE A N 1
ATOM 2416 C CA . ILE A 1 322 ? -19.542 -8.937 18.395 1.00 90.69 322 ILE A CA 1
ATOM 2417 C C . ILE A 1 322 ? -19.119 -9.502 19.746 1.00 90.69 322 ILE A C 1
ATOM 2419 O O . ILE A 1 322 ? -19.950 -9.980 20.531 1.00 90.69 322 ILE A O 1
ATOM 2423 N N . ARG A 1 323 ? -17.832 -9.347 20.045 1.00 91.38 323 ARG A N 1
ATOM 2424 C CA . ARG A 1 323 ? -17.255 -9.497 21.377 1.00 91.38 323 ARG A CA 1
ATOM 2425 C C . ARG A 1 323 ? -16.323 -8.318 21.635 1.00 91.38 323 ARG A C 1
ATOM 2427 O O . ARG A 1 323 ? -15.320 -8.169 20.954 1.00 91.38 323 ARG A O 1
ATOM 2434 N N . ALA A 1 324 ? -16.657 -7.486 22.612 1.00 89.31 324 ALA A N 1
ATOM 2435 C CA . ALA A 1 324 ? -15.795 -6.403 23.072 1.00 89.31 324 ALA A CA 1
ATOM 2436 C C . ALA A 1 324 ? -15.227 -6.748 24.451 1.00 89.31 324 ALA A C 1
ATOM 2438 O O . ALA A 1 324 ? -15.939 -7.289 25.295 1.00 89.31 324 ALA A O 1
ATOM 2439 N N . GLN A 1 325 ? -13.966 -6.424 24.698 1.00 89.62 325 GLN A N 1
ATOM 2440 C CA . GLN A 1 325 ? -13.291 -6.636 25.970 1.00 89.62 325 GLN A CA 1
ATOM 2441 C C . GLN A 1 325 ? -12.560 -5.362 26.396 1.00 89.62 325 GLN A C 1
ATOM 2443 O O . GLN A 1 325 ? -11.851 -4.762 25.592 1.00 89.62 325 GLN A O 1
ATOM 2448 N N . ARG A 1 326 ? -12.716 -4.986 27.670 1.00 86.56 326 ARG A N 1
ATOM 2449 C CA . ARG A 1 326 ? -11.993 -3.891 28.335 1.00 86.56 326 ARG A CA 1
ATOM 2450 C C . ARG A 1 326 ? -11.520 -4.373 29.702 1.00 86.56 326 ARG A C 1
ATOM 2452 O O . ARG A 1 326 ? -12.334 -4.555 30.614 1.00 86.56 326 ARG A O 1
ATOM 2459 N N . GLY A 1 327 ? -10.220 -4.614 29.847 1.00 84.00 327 GLY A N 1
ATOM 2460 C CA . GLY A 1 327 ? -9.680 -5.289 31.030 1.00 84.00 327 GLY A CA 1
ATOM 2461 C C . GLY A 1 327 ? -10.328 -6.668 31.234 1.00 84.00 327 GLY A C 1
ATOM 2462 O O . GLY A 1 327 ? -10.267 -7.520 30.346 1.00 84.00 327 GLY A O 1
ATOM 2463 N N . SER A 1 328 ? -10.967 -6.881 32.389 1.00 83.25 328 SER A N 1
ATOM 2464 C CA . SER A 1 328 ? -11.722 -8.107 32.707 1.00 83.25 328 SER A CA 1
ATOM 2465 C C . SER A 1 328 ? -13.180 -8.089 32.236 1.00 83.25 328 SER A C 1
ATOM 2467 O O . SER A 1 328 ? -13.852 -9.115 32.290 1.00 83.25 328 SER A O 1
ATOM 2469 N N . ASN A 1 329 ? -13.696 -6.946 31.776 1.00 82.56 329 ASN A N 1
ATOM 2470 C CA . ASN A 1 329 ? -15.091 -6.837 31.361 1.00 82.56 329 ASN A CA 1
ATOM 2471 C C . ASN A 1 329 ? -15.252 -7.308 29.916 1.00 82.56 329 ASN A C 1
ATOM 2473 O O . ASN A 1 329 ? -14.520 -6.855 29.034 1.00 82.56 329 ASN A O 1
ATOM 2477 N N . VAL A 1 330 ? -16.241 -8.169 29.672 1.00 87.44 330 VAL A N 1
ATOM 2478 C CA . VAL A 1 330 ? -16.572 -8.687 28.340 1.00 87.44 330 VAL A CA 1
ATOM 2479 C C . VAL A 1 330 ? -18.017 -8.344 27.999 1.00 87.44 330 VAL A C 1
ATOM 2481 O O . VAL A 1 330 ? -18.933 -8.584 28.784 1.00 87.44 330 VAL A O 1
ATOM 2484 N N . PHE A 1 331 ? -18.219 -7.819 26.796 1.00 84.75 331 PHE A N 1
ATOM 2485 C CA . PHE A 1 331 ? -19.507 -7.408 26.256 1.00 84.75 331 PHE A CA 1
ATOM 2486 C C . PHE A 1 331 ? -19.773 -8.138 24.937 1.00 84.75 331 PHE A C 1
ATOM 2488 O O . PHE A 1 331 ? -18.854 -8.410 24.166 1.00 84.75 331 PHE A O 1
ATOM 2495 N N . SER A 1 332 ? -21.036 -8.450 24.655 1.00 86.25 332 SER A N 1
ATOM 2496 C CA . SER A 1 332 ? -21.439 -9.137 23.422 1.00 86.25 332 SER A CA 1
ATOM 2497 C C . SER A 1 332 ? -22.772 -8.603 22.914 1.00 86.25 332 SER A C 1
ATOM 2499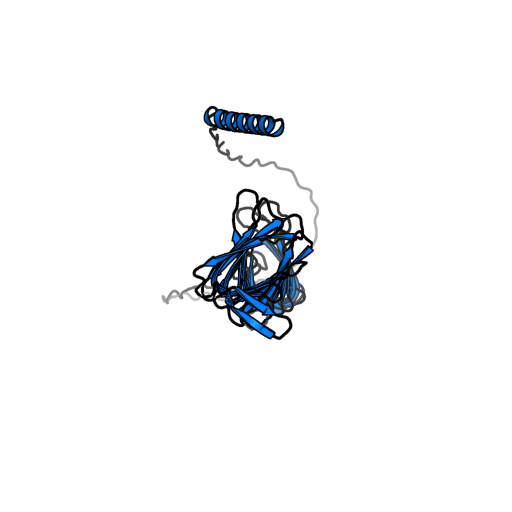 O O . SER A 1 332 ? -23.625 -8.258 23.724 1.00 86.25 332 SER A O 1
ATOM 2501 N N . GLY A 1 333 ? -22.976 -8.590 21.600 1.00 84.25 333 GLY A N 1
ATOM 2502 C CA . GLY A 1 333 ? -24.184 -8.062 20.960 1.00 84.25 333 GLY A CA 1
ATOM 2503 C C . GLY A 1 333 ? -24.250 -8.417 19.476 1.00 84.25 333 GLY A C 1
ATOM 2504 O O . GLY A 1 333 ? -23.465 -9.242 19.004 1.00 84.25 333 GLY A O 1
ATOM 2505 N N . SER A 1 334 ? -25.183 -7.801 18.747 1.00 83.12 334 SER A N 1
ATOM 2506 C CA . SER A 1 334 ? -25.361 -7.998 17.292 1.00 83.12 334 SER A CA 1
ATOM 2507 C C . SER A 1 334 ? -24.765 -6.876 16.425 1.00 83.12 334 SER A C 1
ATOM 2509 O O . SER A 1 334 ? -24.857 -6.901 15.195 1.00 83.12 334 SER A O 1
ATOM 2511 N N . GLY A 1 335 ? -24.135 -5.906 17.084 1.00 79.25 335 GLY A N 1
ATOM 2512 C CA . GLY A 1 335 ? -23.380 -4.815 16.495 1.00 79.25 335 GLY A CA 1
ATOM 2513 C C . GLY A 1 335 ? -22.895 -3.868 17.589 1.00 79.25 335 GLY A C 1
ATOM 2514 O O . GLY A 1 335 ? -23.412 -3.857 18.706 1.00 79.25 335 GLY A O 1
ATOM 2515 N N . ALA A 1 336 ? -21.899 -3.062 17.269 1.00 78.44 336 ALA A N 1
ATOM 2516 C CA . ALA A 1 336 ? -21.410 -1.966 18.089 1.00 78.44 336 ALA A CA 1
ATOM 2517 C C . ALA A 1 336 ? -20.913 -0.815 17.234 1.00 78.44 336 ALA A C 1
ATOM 2519 O O . ALA A 1 336 ? -20.492 -0.975 16.086 1.00 78.44 336 ALA A O 1
ATOM 2520 N N . LYS A 1 337 ? -20.920 0.348 17.863 1.00 81.31 337 LYS A N 1
ATOM 2521 C CA . LYS A 1 337 ? -20.372 1.578 17.351 1.00 81.31 337 LYS A CA 1
ATOM 2522 C C . LYS A 1 337 ? -19.506 2.201 18.433 1.00 81.31 337 LYS A C 1
ATOM 2524 O O . LYS A 1 337 ? -20.006 2.470 19.522 1.00 81.31 337 LYS A O 1
ATOM 2529 N N . LEU A 1 338 ? -18.237 2.436 18.129 1.00 78.94 338 LEU A N 1
ATOM 2530 C CA . LEU A 1 338 ? -17.365 3.279 18.932 1.00 78.94 338 LEU A CA 1
ATOM 2531 C C . LEU A 1 338 ? -17.259 4.633 18.240 1.00 78.94 338 LEU A C 1
ATOM 2533 O O . LEU A 1 338 ? -16.997 4.685 17.039 1.00 78.94 338 LEU A O 1
ATOM 2537 N N . VAL A 1 339 ? -17.483 5.726 18.963 1.00 77.94 339 VAL A N 1
ATOM 2538 C CA . VAL A 1 339 ? -17.385 7.085 18.408 1.00 77.94 339 VAL A CA 1
ATOM 2539 C C . VAL A 1 339 ? -16.536 7.944 19.324 1.00 77.94 339 VAL A C 1
ATOM 2541 O O . VAL A 1 339 ? -16.761 7.963 20.533 1.00 77.94 339 VAL A O 1
ATOM 2544 N N . ARG A 1 340 ? -15.591 8.691 18.753 1.00 72.81 340 ARG A N 1
ATOM 2545 C CA . ARG A 1 340 ? -14.905 9.750 19.493 1.00 72.81 340 ARG A CA 1
ATOM 2546 C C . ARG A 1 340 ? -15.861 10.926 19.672 1.00 72.81 340 ARG A C 1
ATOM 2548 O O . ARG A 1 340 ? -16.388 11.463 18.696 1.00 72.81 340 ARG A O 1
ATOM 2555 N N . LEU A 1 341 ? -16.097 11.327 20.914 1.00 65.81 341 LEU A N 1
ATOM 2556 C CA . LEU A 1 341 ? -16.911 12.500 21.227 1.00 65.81 341 LEU A CA 1
ATOM 2557 C C . LEU A 1 341 ? -16.000 13.730 21.290 1.00 65.81 341 LEU A C 1
ATOM 2559 O O . LEU A 1 341 ? -14.960 13.687 21.933 1.00 65.81 341 LEU A O 1
ATOM 2563 N N . ALA A 1 342 ? -16.386 14.825 20.629 1.00 56.44 342 ALA A N 1
ATOM 2564 C CA . ALA A 1 342 ? -15.536 16.014 20.454 1.00 56.44 342 ALA A CA 1
ATOM 2565 C C . ALA A 1 342 ? -15.059 16.665 21.770 1.00 56.44 342 ALA A C 1
ATOM 2567 O O . ALA A 1 342 ? -14.059 17.376 21.767 1.00 56.44 342 ALA A O 1
ATOM 2568 N N . ASP A 1 343 ? -15.763 16.405 22.873 1.00 52.78 343 ASP A N 1
ATOM 2569 C CA . ASP A 1 343 ? -15.484 16.968 24.195 1.00 52.78 343 ASP A CA 1
ATOM 2570 C C . ASP A 1 343 ? -14.862 15.942 25.169 1.00 52.78 343 ASP A C 1
ATOM 2572 O O . ASP A 1 343 ? -14.782 16.209 26.369 1.00 52.78 343 ASP A O 1
ATOM 2576 N N . MET A 1 344 ? -14.460 14.755 24.691 1.00 53.09 344 MET A N 1
ATOM 2577 C CA . MET A 1 344 ? -13.893 13.690 25.525 1.00 53.09 344 MET A CA 1
ATOM 2578 C C . MET A 1 344 ? -12.588 13.134 24.950 1.00 53.09 344 MET A C 1
ATOM 2580 O O . MET A 1 344 ? -12.519 12.763 23.779 1.00 53.09 344 MET A O 1
ATOM 2584 N N . ASP A 1 345 ? -11.594 12.966 25.823 1.00 57.78 345 ASP A N 1
ATOM 2585 C CA . ASP A 1 345 ? -10.393 12.171 25.555 1.00 57.78 345 ASP A CA 1
ATOM 2586 C C . ASP A 1 345 ? -10.759 10.676 25.644 1.00 57.78 345 ASP A C 1
ATOM 2588 O O . ASP A 1 345 ? -10.507 10.008 26.646 1.00 57.78 345 ASP A O 1
ATOM 2592 N N . GLY A 1 346 ? -11.472 10.156 24.639 1.00 63.88 346 GLY A N 1
ATOM 2593 C CA . GLY A 1 346 ? -11.854 8.743 24.601 1.00 63.88 346 GLY A CA 1
ATOM 2594 C C . GLY A 1 346 ? -12.864 8.361 23.518 1.00 63.88 346 GLY A C 1
ATOM 2595 O O . GLY A 1 346 ? -13.493 9.206 22.878 1.00 63.88 346 GLY A O 1
ATOM 2596 N N . LEU A 1 347 ? -13.019 7.050 23.321 1.00 67.69 347 LEU A N 1
ATOM 2597 C CA . LEU A 1 347 ? -14.059 6.453 22.482 1.00 67.69 347 LEU A CA 1
ATOM 2598 C C . LEU A 1 347 ? -15.246 6.030 23.355 1.00 67.69 347 LEU A C 1
ATOM 2600 O O . LEU A 1 347 ? -15.064 5.331 24.350 1.00 67.69 347 LEU A O 1
ATOM 2604 N N . ASP A 1 348 ? -16.457 6.424 22.966 1.00 74.31 348 ASP A N 1
ATOM 2605 C CA . ASP A 1 348 ? -17.693 5.954 23.594 1.00 74.31 348 ASP A CA 1
ATOM 2606 C C . ASP A 1 348 ? -18.223 4.717 22.862 1.00 74.31 348 ASP A C 1
ATOM 2608 O O . ASP A 1 348 ? -18.368 4.741 21.637 1.00 74.31 348 ASP A O 1
ATOM 2612 N N . LEU A 1 349 ? -18.499 3.639 23.603 1.00 76.62 349 LEU A N 1
ATOM 2613 C CA . LEU A 1 349 ? -18.976 2.365 23.066 1.00 76.62 349 LEU A CA 1
ATOM 2614 C C . LEU A 1 349 ? -20.496 2.254 23.207 1.00 76.62 349 LEU A C 1
ATOM 2616 O O . LEU A 1 349 ? -21.035 2.148 24.306 1.00 76.62 349 LEU A O 1
ATOM 2620 N N . SER A 1 350 ? -21.177 2.130 22.072 1.00 77.62 350 SER A N 1
ATOM 2621 C CA . SER A 1 350 ? -22.595 1.792 21.985 1.00 77.62 350 SER A CA 1
ATOM 2622 C C . SER A 1 350 ? -22.771 0.405 21.366 1.00 77.62 350 SER A C 1
ATOM 2624 O O . SER A 1 350 ? -22.238 0.142 20.293 1.00 77.62 350 SER A O 1
ATOM 2626 N N . ILE A 1 351 ? -23.522 -0.490 22.014 1.00 73.75 351 ILE A N 1
ATOM 2627 C CA . ILE A 1 351 ? -23.809 -1.850 21.518 1.00 73.75 351 ILE A CA 1
ATOM 2628 C C . ILE A 1 351 ? -25.280 -1.929 21.091 1.00 73.75 351 ILE A C 1
ATOM 2630 O O . ILE A 1 351 ? -26.169 -1.621 21.885 1.00 73.75 351 ILE A O 1
ATOM 2634 N N . GLN A 1 352 ? -25.538 -2.357 19.852 1.00 72.06 352 GLN A N 1
ATOM 2635 C CA . GLN A 1 352 ? -26.886 -2.577 19.317 1.00 72.06 352 GLN A CA 1
ATOM 2636 C C . GLN A 1 352 ? -27.423 -3.949 19.721 1.00 72.06 352 GLN A C 1
ATOM 2638 O O . GLN A 1 352 ? -26.687 -4.938 19.677 1.00 72.06 352 GLN A O 1
ATOM 2643 N N . ASP A 1 353 ? -28.712 -3.979 20.085 1.00 59.53 353 ASP A N 1
ATOM 2644 C CA . ASP A 1 353 ? -29.451 -5.146 20.575 1.00 59.53 353 ASP A CA 1
ATOM 2645 C C . ASP A 1 353 ? -28.585 -6.003 21.487 1.00 59.53 353 ASP A C 1
ATOM 2647 O O . ASP A 1 353 ? -27.986 -7.001 21.079 1.00 59.53 353 ASP A O 1
ATOM 2651 N N . ASN A 1 354 ? -28.490 -5.564 22.738 1.00 49.19 354 ASN A N 1
ATOM 2652 C CA . ASN A 1 354 ? -27.756 -6.270 23.764 1.00 49.19 354 ASN A CA 1
ATOM 2653 C C . ASN A 1 354 ? -28.717 -7.141 24.599 1.00 49.19 354 ASN A C 1
ATOM 2655 O O . ASN A 1 354 ? -29.128 -6.722 25.683 1.00 49.19 354 ASN A O 1
ATOM 2659 N N . PRO A 1 355 ? -29.085 -8.368 24.162 1.00 43.75 355 PRO A N 1
ATOM 2660 C CA . PRO A 1 355 ? -29.867 -9.287 24.992 1.00 43.75 355 PRO A CA 1
ATOM 2661 C C . PRO A 1 355 ? -29.083 -9.742 26.236 1.00 43.75 355 PRO A C 1
ATOM 2663 O O . PRO A 1 355 ? -29.654 -10.364 27.127 1.00 43.75 355 PRO A O 1
ATOM 2666 N N . LYS A 1 356 ? -27.777 -9.430 26.294 1.00 42.50 356 LYS A N 1
ATOM 2667 C CA . LYS A 1 356 ? -26.852 -9.635 27.410 1.00 42.50 356 LYS A CA 1
ATOM 2668 C C . LYS A 1 356 ? -26.232 -8.313 27.886 1.00 42.50 356 LYS A C 1
ATOM 2670 O O . LYS A 1 356 ? -25.081 -8.295 28.310 1.00 42.50 356 LYS A O 1
ATOM 2675 N N . ALA A 1 357 ? -27.014 -7.226 27.952 1.00 42.50 357 ALA A N 1
ATOM 2676 C CA . ALA A 1 357 ? -26.674 -6.100 28.836 1.00 42.50 357 ALA A CA 1
ATOM 2677 C C . ALA A 1 357 ? -26.767 -6.514 30.3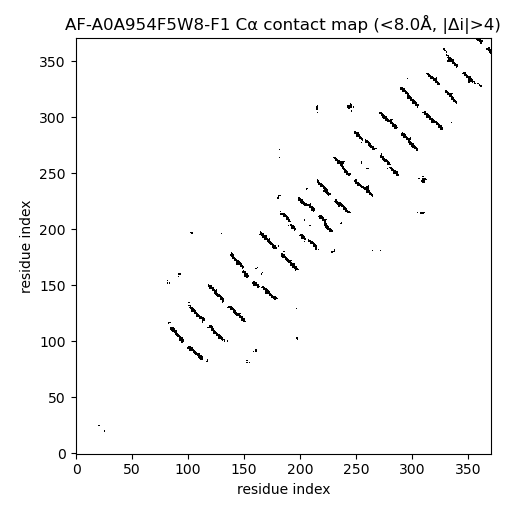17 1.00 42.50 357 ALA A C 1
ATOM 2679 O O . ALA A 1 357 ? -26.807 -5.676 31.196 1.00 42.50 357 ALA A O 1
ATOM 2680 N N . ALA A 1 358 ? -26.808 -7.823 30.551 1.00 40.19 358 ALA A N 1
ATOM 2681 C CA . ALA A 1 358 ? -26.132 -8.546 31.590 1.00 40.19 358 ALA A CA 1
ATOM 2682 C C . ALA A 1 358 ? -24.729 -8.009 31.950 1.00 40.19 358 ALA A C 1
ATOM 2684 O O . ALA A 1 358 ? -23.773 -8.640 31.486 1.00 40.19 358 ALA A O 1
ATOM 2685 N N . ILE A 1 359 ? -24.537 -6.899 32.678 1.00 38.62 359 ILE A N 1
ATOM 2686 C CA . ILE A 1 359 ? -23.171 -6.463 33.050 1.00 38.62 359 ILE A CA 1
ATOM 2687 C C . ILE A 1 359 ? -22.567 -7.594 33.882 1.00 38.62 359 ILE A C 1
ATOM 2689 O O . ILE A 1 359 ? -23.004 -7.847 35.001 1.00 38.62 359 ILE A O 1
ATOM 2693 N N . SER A 1 360 ? -21.629 -8.339 33.299 1.00 37.22 360 SER A N 1
ATOM 2694 C CA . SER A 1 360 ? -21.068 -9.530 33.923 1.00 37.22 360 SER A CA 1
ATOM 2695 C C . SER A 1 360 ? -19.737 -9.165 34.564 1.00 37.22 360 SER A C 1
ATOM 2697 O O . SER A 1 360 ? -18.737 -9.029 33.868 1.00 37.22 360 SER A O 1
ATOM 2699 N N . PHE A 1 361 ? -19.736 -8.961 35.881 1.00 35.28 361 PHE A N 1
ATOM 2700 C CA . PHE A 1 361 ? -18.515 -8.737 36.651 1.00 35.28 361 PHE A CA 1
ATOM 2701 C C . PHE A 1 361 ? -17.911 -10.097 36.999 1.00 35.28 361 PHE A C 1
ATOM 2703 O O . PHE A 1 361 ? -18.547 -10.877 37.708 1.00 35.28 361 PHE A O 1
ATOM 2710 N N . GLU A 1 362 ? -16.707 -10.395 36.519 1.00 33.97 362 GLU A N 1
ATOM 2711 C CA . GLU A 1 362 ? -15.879 -11.445 37.118 1.00 33.97 362 GLU A CA 1
ATOM 2712 C C . GLU A 1 362 ? -15.132 -10.834 38.307 1.00 33.97 362 GLU A C 1
ATOM 2714 O O . GLU A 1 362 ? -14.318 -9.922 38.142 1.00 33.97 362 GLU A O 1
ATOM 2719 N N . ASP A 1 363 ? -15.457 -11.283 39.522 1.00 36.97 363 ASP A N 1
ATOM 2720 C CA . ASP A 1 363 ? -14.691 -10.898 40.707 1.00 36.97 363 ASP A CA 1
ATOM 2721 C C . ASP A 1 363 ? -13.352 -11.661 40.771 1.00 36.97 363 ASP A C 1
ATOM 2723 O O . ASP A 1 363 ? -13.093 -12.586 39.998 1.00 36.97 363 ASP A O 1
ATOM 2727 N N . SER A 1 364 ? -12.479 -11.291 41.712 1.00 31.00 364 SER A N 1
ATOM 2728 C CA . SER A 1 364 ? -11.151 -11.902 41.893 1.00 31.00 364 SER A CA 1
ATOM 2729 C C . SER A 1 364 ? -11.170 -13.399 42.249 1.00 31.00 364 SER A C 1
ATOM 2731 O O . SER A 1 364 ? -10.108 -13.989 42.448 1.00 31.00 364 SER A O 1
ATOM 2733 N N . THR A 1 365 ? -12.350 -14.024 42.326 1.00 42.69 365 THR A N 1
ATOM 2734 C CA . THR A 1 365 ? -12.538 -15.464 42.541 1.00 42.69 365 THR A CA 1
ATOM 2735 C C . THR A 1 365 ? -12.948 -16.226 41.275 1.00 42.69 365 THR A C 1
ATOM 2737 O O . THR A 1 365 ? -13.080 -17.448 41.327 1.00 42.69 365 THR A O 1
ATOM 2740 N N . GLY A 1 366 ? -13.113 -15.542 40.135 1.00 36.28 366 GLY A N 1
ATOM 2741 C CA . GLY A 1 366 ? -13.486 -16.162 38.858 1.00 36.28 366 GLY A CA 1
ATOM 2742 C C . GLY A 1 366 ? -14.970 -16.526 38.752 1.00 36.28 366 GLY A C 1
ATOM 2743 O O . GLY A 1 366 ? -15.340 -17.376 37.944 1.00 36.28 366 GLY A O 1
ATOM 2744 N N . GLN A 1 367 ? -15.836 -15.925 39.578 1.00 34.88 367 GLN A N 1
ATOM 2745 C CA . GLN A 1 367 ? -17.284 -16.039 39.409 1.00 34.88 367 GLN A CA 1
ATOM 2746 C C . GLN A 1 367 ? -17.829 -14.868 38.596 1.00 34.88 367 GLN A C 1
ATOM 2748 O O . GLN A 1 367 ? -17.763 -13.718 39.027 1.00 34.88 367 GLN A O 1
ATOM 2753 N N . ALA A 1 368 ? -18.441 -15.178 37.454 1.00 37.31 368 ALA A N 1
ATOM 2754 C CA . ALA A 1 368 ? -19.201 -14.215 36.671 1.00 37.31 368 ALA A CA 1
ATOM 2755 C C . ALA A 1 368 ? -20.546 -13.904 37.352 1.00 37.31 368 ALA A C 1
ATOM 2757 O O . ALA A 1 368 ? -21.368 -14.799 37.569 1.00 37.31 368 ALA A O 1
ATOM 2758 N N . ARG A 1 369 ? -20.794 -12.628 37.667 1.00 39.00 369 ARG A N 1
ATOM 2759 C CA . ARG A 1 369 ? -22.089 -12.124 38.150 1.00 39.00 369 ARG A CA 1
ATOM 2760 C C . ARG A 1 369 ? -22.738 -11.227 37.116 1.00 39.00 369 ARG A C 1
ATOM 2762 O O . ARG A 1 369 ? -22.205 -10.169 36.825 1.00 39.00 369 ARG A O 1
ATOM 2769 N N . THR A 1 370 ? -23.899 -11.640 36.629 1.00 34.84 370 THR A N 1
ATOM 2770 C CA . THR A 1 370 ? -24.699 -10.974 35.595 1.00 34.84 370 THR A CA 1
ATOM 2771 C C . THR A 1 370 ? -25.686 -9.990 36.252 1.00 34.84 370 THR A C 1
ATOM 2773 O O . THR A 1 370 ? -26.520 -10.439 37.039 1.00 34.84 370 THR A O 1
ATOM 2776 N N . VAL A 1 371 ? -25.573 -8.677 35.983 1.00 46.34 371 VAL A N 1
ATOM 2777 C CA . VAL A 1 371 ? -26.502 -7.610 36.446 1.00 46.34 371 VAL A CA 1
ATOM 2778 C C . VAL A 1 371 ? -27.450 -7.171 35.352 1.00 46.34 371 VAL A C 1
ATOM 2780 O O . VAL A 1 371 ? -26.927 -6.611 34.362 1.00 46.34 371 VAL A O 1
#

Foldseek 3Di:
DVVVVVVVVVVVVVVVVVVVCVVPPDDPDDDDDDDDDDDDDDDDDDDDDDDDDDDDDDDDDDDDDDDDDDDDDDDDPPPDDDADFDWAKDKDFDADPPLRATAKIKIAGIWGQPDPRRFKIKGAFIWMWGADRPPRHTFKIKTAGMKMFGWDADDPDGTPGGPDQNWIWGAQMWMQGQDQALQPRKIKTKGIWTANSNQQWIWAAFPIKMWMDGAQKIKIAGGWTDTRNQNKIKHQQWIWMWGQAPVRWIKIKGFDGRWMWIKGWDDDVPWTKIKIKTAQKMWIWTDDPWIKIKIANIKIWIWIDDPGRHIDTAKIWGAAWMWMDTPPWIAIAGIWMWGDDPPDPGTDIDHPHGPQPQRWDQDPVRDTHGD